Protein 5HWO (pdb70)

Foldseek 3Di:
DDWFWAFAFKFWFFAQEKAFLLLLCVVLVHDSCCLCVVQVAGIAGFHFLQPAQLQQQLLGVLLLCVLVVDDLQQAAEEEEEEPRADDPPDGSQVSSCVVNVGDDNHHYYYADFWLCRQVVVRLVQRVCVVVVVSPRGKHKGKYWYWAAADPNDPLHSQTFTHMMITIIHRNNQFWRWDPPLKFKADDQDPQKDADPPRPHIDHPDVVVLVVLLVGLLRGLVSSLVSCVVVVNADPDPDFRQLQAQAEFEQPSTPVSQLVNQLSSQLSRLCPPPPNVPDDPVRSSVVSSDPVSCVRHPDQLCPQCSRGGRNTNCRRVSSSLRCLLPCLQVQAQGKHKYWTWGPSTMIMITMGGNHNCSNVSSVSNVVVVSSVSHYYDHPVVSVVSVPDDSFDGDPDADAAQGKTFDGQDPNRTDMDHHD

CATH classification: 3.40.47.10

Secondary structure (DSSP, 8-state):
-----EEEEEEEE--SEEEEHHHHHHHTT--HHIIIIII---EEEE--TTS-HHHHHHHHHHHHHHHHT--GGGEEEEEEE-S--S-SSS-HHHHHHHHTT--SSSEEEEE-BTBTHHHHHHHHHHHHHHTTTTTT-EEEEEEEEEE---TT-TTGGG-EEEEEEEEEESS-SSEEE-TT--EEEE----SEE--TT-SS-EE-HHHHHHHHHHHHHHHHHHHHHHHHHTTSS-SSSS-GGGGSS-EEE--SSTHHHHHHHHHHHHHHHHHSTTGGG--HHHHHHHHT-HHHHHHHTGGG-TTGGGT---GGGHHHHHHHHHHHHHHHHHTT-EEEEEEEETTTEEEEEEEE--TTHHHHHHHH-HHHHHHT-EE--HHHHHHHHHS-TT---S-PPPBT-EEEEEEETTEEEEEEB-

Organism: Myxococcus xanthus (strain DK1622) (NCBI:txid246197)

Nearest PDB structures (foldseek):
  5hwo-assembly1_A  TM=1.002E+00  e=6.890E-94  Myxococcus xanthus DK 1622
  5kp8-assembly1_A  TM=8.796E-01  e=5.311E-39  Moorena producens 3L
  7cqt-assembly2_C  TM=9.045E-01  e=5.990E-35  Brassica juncea
  8s81-assembly1_B  TM=8.517E-01  e=3.010E-36  Streptomyces virginiae
  8s81-assembly1_A  TM=8.641E-01  e=3.941E-35  Streptomyces virginiae

InterPro domains:
  IPR013528 Hydroxymethylglutaryl-coenzyme A synthase, N-terminal [PF01154] (3-169)
  IPR013746 Hydroxymethylglutaryl-coenzyme A synthase, C-terminal domain [PF08540] (176-274)
  IPR013746 Hydroxymethylglutaryl-coenzyme A synthase, C-terminal domain [PF08540] (286-390)
  IPR016039 Thiolase-like [G3DSA:3.40.47.10] (5-388)
  IPR016039 Thiolase-like [G3DSA:3.40.47.10] (180-354)
  IPR016039 Thiolase-like [SSF53901] (5-172)
  IPR016039 Thiolase-like [SSF53901] (176-415)

Solvent-accessible surface area: 16719 Å² total; per-residue (Å²): 238,83,102,144,10,0,0,23,0,0,0,1,1,23,1,53,30,37,0,32,1,69,36,0,0,141,55,45,76,41,98,34,51,129,11,29,67,30,31,18,15,122,44,2,3,6,29,2,13,0,14,13,1,0,1,8,0,0,12,0,0,22,22,0,26,165,25,13,131,16,76,51,62,103,1,5,0,1,0,0,0,6,26,21,50,44,80,166,101,96,34,1,0,24,25,0,37,50,37,27,174,19,53,224,99,24,128,42,72,46,23,156,55,13,13,32,0,0,1,30,0,0,15,36,0,2,83,27,8,53,86,43,72,0,62,46,45,23,0,1,0,0,0,0,0,31,3,42,22,2,52,116,57,104,11,2,10,19,6,3,0,1,2,0,0,0,5,0,4,82,104,7,10,0,0,15,16,24,73,49,31,23,2,91,33,76,59,139,27,149,0,16,90,83,51,125,84,130,89,64,10,58,58,75,36,156,90,21,40,83,3,6,32,103,0,0,14,26,0,0,77,26,0,21,83,85,0,53,95,54,64,58,8,51,105,74,162,34,20,0,2,67,67,3,18,46,1,0,1,7,3,23,34,11,76,1,1,96,83,0,2,18,37,0,8,17,0,1,18,77,51,26,120,77,18,108,99,37,72,93,78,57,46,68,73,86,1,128,30,63,77,14,19,86,60,10,2,36,70,2,18,38,0,5,19,64,0,17,5,0,7,1,0,0,3,1,2,0,0,0,3,3,1,42,137,31,4,49,72,0,25,52,75,60,0,0,0,0,2,7,0,16,26,3,5,0,17,0,1,1,0,36,2,16,138,112,0,46,77,24,8,77,94,1,79,5,83,40,4,11,82,123,25,56,138,29,55,17,142,51,2,37,107,2,19,144,33,76,56,85,35,25,49,116,82,81,19,39,98,34,11,11,12,1,64,74,59,139,99,181,161,49,64,38,33,90,8,181

B-factor: mean 13.22, std 7.51, range [4.01, 53.43]

Structure (mmCIF, N/CA/C/O backbone):
data_5HWO
#
_entry.id   5HWO
#
_cell.length_a   73.349
_cell.length_b   73.349
_cell.length_c   277.276
_cell.angle_alpha   90.000
_cell.angle_beta   90.000
_cell.angle_gamma   120.000
#
_symmetry.space_group_name_H-M   'P 61 2 2'
#
loop_
_entity.id
_entity.type
_entity.pdbx_description
1 polymer 'Hydroxymethylglutaryl-CoA synthase'
2 non-polymer '3-HYDROXY-3-METHYLGLUTARYL-COENZYME A'
3 non-polymer GLYCEROL
4 non-polymer 'SULFATE ION'
5 water water
#
loop_
_atom_site.group_PDB
_atom_site.id
_atom_site.type_symbol
_atom_site.label_atom_id
_atom_site.label_alt_id
_atom_site.label_comp_id
_atom_site.label_asym_id
_atom_site.label_entity_id
_atom_site.label_seq_id
_atom_site.pdbx_PDB_ins_code
_atom_site.Cartn_x
_atom_site.Cartn_y
_atom_site.Cartn_z
_atom_site.occupancy
_atom_site.B_iso_or_equiv
_atom_site.auth_seq_id
_atom_site.auth_comp_id
_atom_site.auth_asym_id
_atom_site.auth_atom_id
_atom_site.pdbx_PDB_model_num
ATOM 1 N N . MET A 1 3 ? 60.377 53.684 141.283 0.74 38.49 1 MET A N 1
ATOM 2 C CA . MET A 1 3 ? 59.129 53.370 141.972 0.74 37.77 1 MET A CA 1
ATOM 3 C C . MET A 1 3 ? 57.932 53.499 141.027 0.74 36.15 1 MET A C 1
ATOM 4 O O . MET A 1 3 ? 57.453 54.611 140.784 0.74 35.20 1 MET A O 1
ATOM 9 N N . LYS A 1 4 ? 57.450 52.365 140.507 1.00 34.14 2 LYS A N 1
ATOM 10 C CA . LYS A 1 4 ? 56.330 52.355 139.563 1.00 30.72 2 LYS A CA 1
ATOM 11 C C . LYS A 1 4 ? 55.016 52.531 140.322 1.00 27.31 2 LYS A C 1
ATOM 12 O O . LYS A 1 4 ? 54.587 51.643 141.063 1.00 28.49 2 LYS A O 1
ATOM 15 N N . LYS A 1 5 ? 54.363 53.663 140.108 1.00 24.31 3 LYS A N 1
ATOM 16 C CA . LYS A 1 5 ? 53.065 53.926 140.698 1.00 22.26 3 LYS A CA 1
ATOM 17 C C . LYS A 1 5 ? 51.962 53.323 139.836 1.00 18.54 3 LYS A C 1
ATOM 18 O O . LYS A 1 5 ? 52.042 53.282 138.601 1.00 20.87 3 LYS A O 1
ATOM 22 N N . ARG A 1 6 ? 50.930 52.853 140.505 1.00 14.08 4 ARG A N 1
ATOM 23 C CA . ARG A 1 6 ? 49.793 52.207 139.878 1.00 12.39 4 ARG A CA 1
ATOM 24 C C . ARG A 1 6 ? 48.532 52.788 140.489 1.00 9.32 4 ARG A C 1
ATOM 25 O O . ARG A 1 6 ? 48.524 53.205 141.652 1.00 10.78 4 ARG A O 1
ATOM 46 N N . VAL A 1 7 ? 47.468 52.833 139.697 1.00 7.38 5 VAL A N 1
ATOM 47 C CA . VAL A 1 7 ? 46.165 53.294 140.158 1.00 6.65 5 VAL A CA 1
ATOM 48 C C . VAL A 1 7 ? 45.089 52.539 139.389 1.00 6.88 5 VAL A C 1
ATOM 49 O O . VAL A 1 7 ? 45.268 52.197 138.224 1.00 8.64 5 VAL A O 1
ATOM 62 N N . GLY A 1 8 ? 43.962 52.285 140.042 1.00 6.48 6 GLY A N 1
ATOM 63 C CA . GLY A 1 8 ? 42.894 51.559 139.383 1.00 7.17 6 GLY A CA 1
ATOM 64 C C . GLY A 1 8 ? 41.959 50.871 140.377 1.00 6.66 6 GLY A C 1
ATOM 65 O O . GLY A 1 8 ? 41.751 51.345 141.506 1.00 6.79 6 GLY A O 1
ATOM 69 N N . ILE A 1 9 ? 41.375 49.776 139.919 1.00 7.20 7 ILE A N 1
ATOM 70 C CA . ILE A 1 9 ? 40.377 49.059 140.692 1.00 6.13 7 ILE A CA 1
ATOM 71 C C . ILE A 1 9 ? 41.087 47.996 141.525 1.00 6.83 7 ILE A C 1
ATOM 72 O O . ILE A 1 9 ? 41.776 47.126 140.983 1.00 6.51 7 ILE A O 1
ATOM 88 N N . GLU A 1 10 ? 40.917 48.074 142.849 1.00 6.90 8 GLU A N 1
ATOM 89 C CA . GLU A 1 10 ? 41.504 47.119 143.779 1.00 6.83 8 GLU A CA 1
ATOM 90 C C . GLU A 1 10 ? 40.612 45.903 144.007 1.00 8.23 8 GLU A C 1
ATOM 91 O O . GLU A 1 10 ? 41.125 44.789 144.175 1.00 7.59 8 GLU A O 1
ATOM 103 N N . ALA A 1 11 ? 39.291 46.091 144.029 1.00 7.57 9 ALA A N 1
ATOM 104 C CA . ALA A 1 11 ? 38.345 45.021 144.302 1.00 7.93 9 ALA A CA 1
ATOM 105 C C . ALA A 1 11 ? 36.951 45.501 143.925 1.00 6.54 9 ALA A C 1
ATOM 106 O O . ALA A 1 11 ? 36.726 46.692 143.698 1.00 6.66 9 ALA A O 1
ATOM 113 N N . LEU A 1 12 ? 36.001 44.568 143.935 1.00 6.20 10 LEU A N 1
ATOM 114 C CA . LEU A 1 12 ? 34.609 44.920 143.673 1.00 7.47 10 LEU A CA 1
ATOM 115 C C . LEU A 1 12 ? 33.702 44.021 144.490 1.00 7.93 10 LEU A C 1
ATOM 116 O O . LEU A 1 12 ? 34.110 42.946 144.948 1.00 7.05 10 LEU A O 1
ATOM 132 N N . ALA A 1 13 ? 32.448 44.461 144.630 1.00 6.51 11 ALA A N 1
ATOM 133 C CA . ALA A 1 13 ? 31.388 43.673 145.237 1.00 7.10 11 ALA A CA 1
ATOM 134 C C . 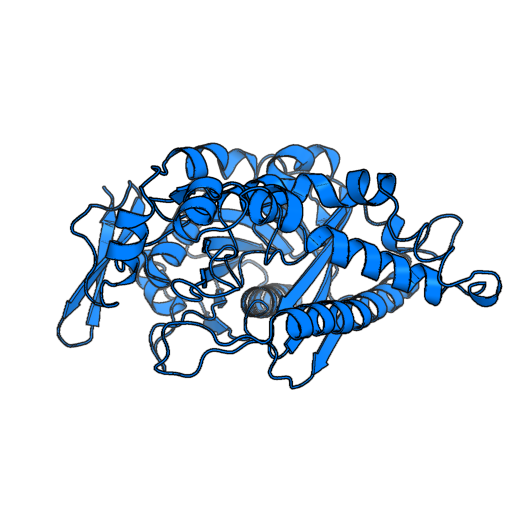ALA A 1 13 ? 30.108 43.900 144.450 1.00 6.50 11 ALA A C 1
ATOM 135 O O . ALA A 1 13 ? 29.931 44.944 143.820 1.00 6.81 11 ALA A O 1
ATOM 142 N N . VAL A 1 14 ? 29.208 42.915 144.502 1.00 6.47 12 VAL A N 1
ATOM 143 C CA . VAL A 1 14 ? 27.965 42.947 143.747 1.00 6.16 12 VAL A CA 1
ATOM 144 C C . VAL A 1 14 ? 26.797 42.767 144.698 1.00 6.88 12 VAL A C 1
ATOM 145 O O . VAL A 1 14 ? 26.861 41.954 145.634 1.00 8.49 12 VAL A O 1
ATOM 158 N N . ALA A 1 15 ? 25.727 43.532 144.454 1.00 7.01 13 ALA A N 1
ATOM 159 C CA . ALA A 1 15 ? 24.423 43.288 145.051 1.00 6.54 13 ALA A CA 1
ATOM 160 C C . ALA A 1 15 ? 23.376 43.109 143.954 1.00 7.86 13 ALA A C 1
ATOM 161 O O . ALA A 1 15 ? 23.392 43.829 142.958 1.00 8.09 13 ALA A O 1
ATOM 168 N N . VAL A 1 16 ? 22.460 42.164 144.153 1.00 8.31 14 VAL A N 1
ATOM 169 C CA . VAL A 1 16 ? 21.365 41.928 143.212 1.00 8.10 14 VAL A CA 1
ATOM 170 C C . VAL A 1 16 ? 20.036 41.954 143.969 1.00 8.48 14 VAL A C 1
ATOM 171 O O . VAL A 1 16 ? 19.987 41.699 145.183 1.00 9.36 14 VAL A O 1
ATOM 184 N N . PRO A 1 17 ? 18.925 42.230 143.266 1.00 7.79 15 PRO A N 1
ATOM 185 C CA . PRO A 1 17 ? 17.608 42.118 143.911 1.00 7.76 15 PRO A CA 1
ATOM 186 C C . PRO A 1 17 ? 17.329 40.702 144.383 1.00 8.78 15 PRO A C 1
ATOM 187 O O . PRO A 1 17 ? 17.910 39.737 143.892 1.00 8.75 15 PRO A O 1
ATOM 198 N N . SER A 1 18 ? 16.396 40.586 145.328 1.00 8.53 16 SER A N 1
ATOM 199 C CA . SER A 1 18 ? 16.099 39.302 145.949 1.00 7.87 16 SER A CA 1
ATOM 200 C C . SER A 1 18 ? 15.359 38.349 145.029 1.00 9.27 16 SER A C 1
ATOM 201 O O . SER A 1 18 ? 15.375 37.150 145.293 1.00 12.22 16 SER A O 1
ATOM 209 N N . ARG A 1 19 ? 14.759 38.840 143.939 1.00 8.43 17 ARG A N 1
ATOM 210 C CA . ARG A 1 19 ? 13.908 38.036 143.072 1.00 8.36 17 ARG A CA 1
ATOM 211 C C . ARG A 1 19 ? 14.380 38.119 141.627 1.00 8.19 17 ARG A C 1
ATOM 212 O O . ARG A 1 19 ? 14.962 39.120 141.199 1.00 8.33 17 ARG A O 1
ATOM 233 N N . TYR A 1 20 ? 14.042 37.093 140.849 1.00 8.39 18 TYR A N 1
ATOM 234 C CA . TYR A 1 20 ? 14.237 37.138 139.401 1.00 8.63 18 TYR A CA 1
ATOM 235 C C . TYR A 1 20 ? 13.140 36.325 138.721 1.00 8.71 18 TYR A C 1
ATOM 236 O O . TYR A 1 20 ? 12.445 35.528 139.354 1.00 9.05 18 TYR A O 1
ATOM 254 N N . VAL A 1 21 ? 13.016 36.504 137.400 1.00 8.56 19 VAL A N 1
ATOM 255 C CA . VAL A 1 21 ? 12.153 35.645 136.599 1.00 8.45 19 VAL A CA 1
ATOM 256 C C . VAL A 1 21 ? 12.968 34.918 135.540 1.00 8.57 19 VAL A C 1
ATOM 257 O O . VAL A 1 21 ? 14.005 35.394 135.081 1.00 9.14 19 VAL A O 1
ATOM 270 N N . ASP A 1 22 ? 12.467 33.757 135.151 1.00 9.42 20 ASP A N 1
ATOM 271 C CA . ASP A 1 22 ? 13.015 33.012 134.027 1.00 10.59 20 ASP A CA 1
ATOM 272 C C . ASP A 1 22 ? 12.609 33.718 132.740 1.00 10.10 20 ASP A C 1
ATOM 273 O O . ASP A 1 22 ? 11.443 34.078 132.572 1.00 9.65 20 ASP A O 1
ATOM 282 N N . ILE A 1 23 ? 13.574 33.956 131.837 1.00 9.37 21 ILE A N 1
ATOM 283 C CA . ILE A 1 23 ? 13.284 34.790 130.665 1.00 8.91 21 ILE A CA 1
ATOM 284 C C . ILE A 1 23 ? 12.334 34.093 129.704 1.00 8.92 21 ILE A C 1
ATOM 285 O O . ILE A 1 23 ? 11.567 34.759 128.996 1.00 9.37 21 ILE A O 1
ATOM 301 N N . GLU A 1 24 ? 12.363 32.763 129.648 1.00 9.00 22 GLU A N 1
ATOM 302 C CA . GLU A 1 24 ? 11.406 32.054 128.809 1.00 10.16 22 GLU A CA 1
ATOM 303 C C . GLU A 1 24 ? 9.980 32.201 129.336 1.00 10.77 22 GLU A C 1
ATOM 304 O O . GLU A 1 24 ? 9.032 32.232 128.545 1.00 10.80 22 GLU A O 1
ATOM 316 N N . ASP A 1 25 ? 9.798 32.285 130.663 1.00 9.99 23 ASP A N 1
ATOM 317 C CA . ASP A 1 25 ? 8.463 32.567 131.190 1.00 9.65 23 ASP A CA 1
ATOM 318 C C . ASP A 1 25 ? 7.963 33.917 130.699 1.00 9.45 23 ASP A C 1
ATOM 319 O O . ASP A 1 25 ? 6.774 34.075 130.398 1.00 11.20 23 ASP A O 1
ATOM 328 N N . LEU A 1 26 ? 8.845 34.924 130.667 1.00 8.22 24 LEU A N 1
ATOM 329 C CA . LEU A 1 26 ? 8.446 36.239 130.163 1.00 8.74 24 LEU A CA 1
ATOM 330 C C . LEU A 1 26 ? 8.019 36.149 128.704 1.00 8.24 24 LEU A C 1
ATOM 331 O O . LEU A 1 26 ? 7.012 36.729 128.313 1.00 9.73 24 LEU A O 1
ATOM 347 N N . ALA A 1 27 ? 8.787 35.440 127.878 1.00 8.87 25 ALA A N 1
ATOM 348 C CA . ALA A 1 27 ? 8.425 35.313 126.466 1.00 10.58 25 ALA A CA 1
ATOM 349 C C . ALA A 1 27 ? 7.027 34.717 126.322 1.00 11.43 25 ALA A C 1
ATOM 350 O O . ALA A 1 27 ? 6.187 35.216 125.571 1.00 11.40 25 ALA A O 1
ATOM 357 N N . ARG A 1 28 ? 6.757 33.648 127.052 1.00 10.93 26 ARG A N 1
ATOM 358 C CA . ARG A 1 28 ? 5.448 33.012 126.945 1.00 11.40 26 ARG A CA 1
ATOM 359 C C . ARG A 1 28 ? 4.329 33.955 127.368 1.00 12.10 26 ARG A C 1
ATOM 360 O O . ARG A 1 28 ? 3.272 34.009 126.721 1.00 11.41 26 ARG A O 1
ATOM 381 N N . ALA A 1 29 ? 4.538 34.709 128.449 1.00 11.31 27 ALA A N 1
ATOM 382 C CA . ALA A 1 29 ? 3.546 35.671 128.900 1.00 11.61 27 ALA A CA 1
ATOM 383 C C . ALA A 1 29 ? 3.282 36.755 127.878 1.00 12.45 27 ALA A C 1
ATOM 384 O O . ALA A 1 29 ? 2.200 37.357 127.898 1.00 14.69 27 ALA A O 1
ATOM 391 N N . ARG A 1 30 ? 4.243 37.027 127.005 1.00 11.41 28 ARG A N 1
ATOM 392 C CA . ARG A 1 30 ? 4.124 38.080 126.007 1.00 10.88 28 ARG A CA 1
ATOM 393 C C . ARG A 1 30 ? 3.779 37.566 124.620 1.00 11.37 28 ARG A C 1
ATOM 394 O O . ARG A 1 30 ? 3.756 38.360 123.671 1.00 13.33 28 ARG A O 1
ATOM 415 N N . GLY A 1 31 ? 3.573 36.260 124.460 1.00 11.31 29 GLY A N 1
ATOM 416 C CA . GLY A 1 31 ? 3.292 35.707 123.149 1.00 11.28 29 GLY A CA 1
ATOM 417 C C . GLY A 1 31 ? 4.482 35.742 122.215 1.00 11.80 29 GLY A C 1
ATOM 418 O O . GLY A 1 31 ? 4.305 35.825 120.990 1.00 14.34 29 GLY A O 1
ATOM 422 N N . VAL A 1 32 ? 5.692 35.665 122.773 1.00 11.55 30 VAL A N 1
ATOM 423 C CA . VAL A 1 32 ? 6.947 35.760 122.038 1.00 11.57 30 VAL A CA 1
ATOM 424 C C . VAL A 1 32 ? 7.611 34.387 122.038 1.00 11.41 30 VAL A C 1
ATOM 425 O O . VAL A 1 32 ? 7.533 33.649 123.023 1.00 11.99 30 VAL A O 1
ATOM 438 N N . ASP A 1 33 ? 8.280 34.052 120.934 1.00 11.82 31 ASP A N 1
ATOM 439 C CA . ASP A 1 33 ? 9.068 32.834 120.884 1.00 11.36 31 ASP A CA 1
ATOM 440 C C . ASP A 1 33 ? 10.197 32.927 121.916 1.00 10.68 31 ASP A C 1
ATOM 441 O O . ASP A 1 33 ? 11.012 33.843 121.840 1.00 10.62 31 ASP A O 1
ATOM 450 N N . PRO A 1 34 ? 10.301 31.999 122.865 1.00 11.57 32 PRO A N 1
ATOM 451 C CA A PRO A 1 34 ? 11.366 32.122 123.873 0.66 11.08 32 PRO A CA 1
ATOM 452 C CA B PRO A 1 34 ? 11.365 32.123 123.874 0.34 11.08 32 PRO A CA 1
ATOM 453 C C . PRO A 1 34 ? 12.755 32.180 123.280 1.00 11.16 32 PRO A C 1
ATOM 454 O O . PRO A 1 34 ? 13.655 32.760 123.893 1.00 10.44 32 PRO A O 1
ATOM 474 N N . ALA A 1 35 ? 12.960 31.612 122.093 1.00 10.06 33 ALA A N 1
ATOM 475 C CA . ALA A 1 35 ? 14.289 31.672 121.504 1.00 9.98 33 ALA A CA 1
ATOM 476 C C . ALA A 1 35 ? 14.685 33.083 121.100 1.00 10.41 33 ALA A C 1
ATOM 477 O O . ALA A 1 35 ? 15.882 33.365 121.000 1.00 10.92 33 ALA A O 1
ATOM 484 N N . LYS A 1 36 ? 13.722 33.987 120.893 1.00 10.14 34 LYS A N 1
ATOM 485 C CA . LYS A 1 36 ? 14.089 35.376 120.662 1.00 9.39 34 LYS A CA 1
ATOM 486 C C . LYS A 1 36 ? 14.874 35.919 121.839 1.00 9.27 34 LYS A C 1
ATOM 487 O O . LYS A 1 36 ? 15.835 36.669 121.655 1.00 10.04 34 LYS A O 1
ATOM 506 N N . TYR A 1 37 ? 14.480 35.538 123.060 1.00 9.20 35 TYR A N 1
ATOM 507 C CA . TYR A 1 37 ? 15.173 36.026 124.245 1.00 8.34 35 TYR A CA 1
ATOM 508 C C . TYR A 1 37 ? 16.436 35.229 124.545 1.00 9.17 35 TYR A C 1
ATOM 509 O O . TYR A 1 37 ? 17.473 35.820 124.849 1.00 9.63 35 TYR A O 1
ATOM 527 N N . THR A 1 38 ? 16.390 33.902 124.449 1.00 8.84 36 THR A N 1
ATOM 528 C CA . THR A 1 38 ? 17.548 33.108 124.859 1.00 9.46 36 THR A CA 1
ATOM 529 C C . THR A 1 38 ? 18.645 33.113 123.809 1.00 10.83 36 THR A C 1
ATOM 530 O O . THR A 1 38 ? 19.826 33.221 124.145 1.00 13.16 36 THR A O 1
ATOM 541 N N . ALA A 1 39 ? 18.276 32.984 122.539 1.00 11.19 37 ALA A N 1
ATOM 542 C CA . ALA A 1 39 ? 19.245 33.043 121.454 1.00 11.34 37 ALA A CA 1
ATOM 543 C C . ALA A 1 39 ? 19.379 34.448 120.880 1.00 11.09 37 ALA A C 1
ATOM 544 O O . ALA A 1 39 ? 20.493 34.948 120.715 1.00 12.81 37 ALA A O 1
ATOM 551 N N . GLY A 1 40 ? 18.263 35.102 120.585 1.00 11.64 38 GLY A N 1
ATOM 552 C CA . GLY A 1 40 ? 18.334 36.419 119.977 1.00 11.61 38 GLY A CA 1
ATOM 553 C C . GLY A 1 40 ? 19.034 37.443 120.842 1.00 11.53 38 GLY A C 1
ATOM 554 O O . GLY A 1 40 ? 19.882 38.201 120.364 1.00 12.35 38 GLY A O 1
ATOM 558 N N . LEU A 1 41 ? 18.669 37.500 122.122 1.00 8.79 39 LEU A N 1
ATOM 559 C CA . LEU A 1 41 ? 19.255 38.462 123.045 1.00 9.47 39 LEU A CA 1
ATOM 560 C C . LEU A 1 41 ? 20.327 37.867 123.953 1.00 10.44 39 LEU A C 1
ATOM 561 O O . LEU A 1 41 ? 21.141 38.627 124.485 1.00 11.12 39 LEU A O 1
ATOM 577 N N . GLY A 1 42 ? 20.325 36.547 124.177 1.00 10.37 40 GLY A N 1
ATOM 578 C CA . GLY A 1 42 ? 21.295 35.915 125.052 1.00 10.26 40 GLY A CA 1
ATOM 579 C C . GLY A 1 42 ? 20.937 35.912 126.524 1.00 9.84 40 GLY A C 1
ATOM 580 O O . GLY A 1 42 ? 21.815 35.643 127.357 1.00 10.30 40 GLY A O 1
ATOM 584 N N . ALA A 1 43 ? 19.684 36.186 126.860 1.00 8.58 41 ALA A N 1
ATOM 585 C CA . ALA A 1 43 ? 19.224 36.271 128.241 1.00 8.67 41 ALA A CA 1
ATOM 586 C C . ALA A 1 43 ? 18.933 34.884 128.815 1.00 8.76 41 ALA A C 1
ATOM 587 O O . ALA A 1 43 ? 18.538 33.943 128.106 1.00 8.43 41 ALA A O 1
ATOM 594 N N . ARG A 1 44 ? 19.061 34.791 130.138 1.00 8.87 42 ARG A N 1
ATOM 595 C CA . ARG A 1 44 ? 18.637 33.603 130.872 1.00 7.91 42 ARG A CA 1
ATOM 596 C C . ARG A 1 44 ? 17.652 33.941 131.986 1.00 8.76 42 ARG A C 1
ATOM 597 O O . ARG A 1 44 ? 16.560 33.360 132.056 1.00 9.10 42 ARG A O 1
ATOM 618 N N . GLU A 1 45 ? 18.036 34.852 132.879 1.00 8.18 43 GLU A N 1
ATOM 619 C CA . GLU A 1 45 ? 17.193 35.240 133.999 1.00 7.42 43 GLU A CA 1
ATOM 620 C C . GLU A 1 45 ? 17.249 36.756 134.113 1.00 8.27 43 GLU A C 1
ATOM 621 O O . GLU A 1 45 ? 18.272 37.377 133.814 1.00 9.30 43 GLU A O 1
ATOM 633 N N . MET A 1 46 ? 16.128 37.350 134.517 1.00 8.41 44 MET A N 1
ATOM 634 C CA . MET A 1 46 ? 15.973 38.793 134.621 1.00 9.69 44 MET A CA 1
ATOM 635 C C . MET A 1 46 ? 15.677 39.155 136.074 1.00 8.57 44 MET A C 1
ATOM 636 O O . MET A 1 46 ? 14.682 38.692 136.650 1.00 9.27 44 MET A O 1
ATOM 650 N N . ALA A 1 47 ? 16.539 39.963 136.669 1.00 8.22 45 ALA A N 1
ATOM 651 C CA . ALA A 1 47 ? 16.234 40.488 137.992 1.00 7.78 45 ALA A CA 1
ATOM 652 C C . ALA A 1 47 ? 14.984 41.358 137.933 1.00 9.05 45 ALA A C 1
ATOM 653 O O . ALA A 1 47 ? 14.764 42.111 136.970 1.00 9.45 45 ALA A O 1
ATOM 660 N N . VAL A 1 48 ? 14.154 41.242 138.969 1.00 8.36 46 VAL A N 1
ATOM 661 C CA . VAL A 1 48 ? 12.975 42.086 139.131 1.00 8.17 46 VAL A CA 1
ATOM 662 C C . VAL A 1 48 ? 13.004 42.620 140.552 1.00 9.50 46 VAL A C 1
ATOM 663 O O . VAL A 1 48 ? 13.586 42.004 141.444 1.00 11.30 46 VAL A O 1
ATOM 676 N N . THR A 1 49 ? 12.423 43.792 140.754 1.00 9.59 47 THR A N 1
ATOM 677 C CA . THR A 1 49 ? 12.485 44.452 142.050 1.00 9.87 47 THR A CA 1
ATOM 678 C C . THR A 1 49 ? 11.104 44.707 142.634 1.00 10.48 47 THR A C 1
ATOM 679 O O . THR A 1 49 ? 10.080 44.662 141.946 1.00 11.29 47 THR A O 1
ATOM 690 N N . ASP A 1 50 ? 11.107 45.002 143.948 1.00 10.05 48 ASP A N 1
ATOM 691 C CA . ASP A 1 50 ? 9.998 45.704 144.569 1.00 10.20 48 ASP A CA 1
ATOM 692 C C . ASP A 1 50 ? 10.519 47.055 145.055 1.00 9.86 48 ASP A C 1
ATOM 693 O O . ASP A 1 50 ? 11.731 47.291 145.047 1.00 10.64 48 ASP A O 1
ATOM 702 N N . PRO A 1 51 ? 9.641 47.978 145.452 1.00 10.27 49 PRO A N 1
ATOM 703 C CA . PRO A 1 51 ? 10.102 49.335 145.763 1.00 10.07 49 PRO A CA 1
ATOM 704 C C . PRO A 1 51 ? 11.093 49.424 146.915 1.00 9.79 49 PRO A C 1
ATOM 705 O O . PRO A 1 51 ? 11.799 50.435 147.013 1.00 10.05 49 PRO A O 1
ATOM 716 N N . GLY A 1 52 ? 11.152 48.422 147.795 1.00 9.52 50 GLY A N 1
ATOM 717 C CA . GLY A 1 52 ? 12.154 48.397 148.837 1.00 8.29 50 GLY A CA 1
ATOM 718 C C . GLY A 1 52 ? 13.565 48.272 148.313 1.00 8.86 50 GLY A C 1
ATOM 719 O O . GLY A 1 52 ? 14.521 48.615 149.021 1.00 9.57 50 GLY A O 1
ATOM 723 N N . GLU A 1 53 ? 13.721 47.739 147.114 1.00 7.96 51 GLU A N 1
ATOM 724 C CA . GLU A 1 53 ? 15.029 47.616 146.494 1.00 9.55 51 GLU A CA 1
ATOM 725 C C . GLU A 1 53 ? 15.226 48.801 145.558 1.00 8.52 51 GLU A C 1
ATOM 726 O O . GLU A 1 53 ? 15.152 48.702 144.323 1.00 10.60 51 GLU A O 1
ATOM 738 N N . ASP A 1 54 ? 15.440 49.956 146.189 1.00 6.98 52 ASP A N 1
ATOM 739 C CA . ASP A 1 54 ? 15.648 51.192 145.464 1.00 7.04 52 ASP A CA 1
ATOM 740 C C . ASP A 1 54 ? 17.141 51.373 145.196 1.00 7.19 52 ASP A C 1
ATOM 741 O O . ASP A 1 54 ? 17.970 50.540 145.550 1.00 7.28 52 ASP A O 1
ATOM 750 N N . THR A 1 55 ? 17.477 52.464 144.517 1.00 6.46 53 THR A N 1
ATOM 751 C CA . THR A 1 55 ? 18.858 52.694 144.119 1.00 5.99 53 THR A CA 1
ATOM 752 C C . THR A 1 55 ? 19.766 52.767 145.336 1.00 6.03 53 THR A C 1
ATOM 753 O O . THR A 1 55 ? 20.898 52.270 145.308 1.00 7.20 53 THR A O 1
ATOM 764 N N . VAL A 1 56 ? 19.288 53.402 146.405 1.00 5.85 54 VAL A N 1
ATOM 765 C CA . VAL A 1 56 ? 20.073 53.542 147.631 1.00 5.38 54 VAL A CA 1
ATOM 766 C C . VAL A 1 56 ? 20.305 52.185 148.270 1.00 5.76 54 VAL A C 1
ATOM 767 O O . VAL A 1 56 ? 21.422 51.847 148.659 1.00 5.89 54 VAL A O 1
ATOM 780 N N . ALA A 1 57 ? 19.232 51.409 148.445 1.00 6.42 55 ALA A N 1
ATOM 781 C CA . ALA A 1 57 ? 19.367 50.125 149.123 1.00 6.88 55 ALA A CA 1
ATOM 782 C C . ALA A 1 57 ? 20.348 49.214 148.388 1.00 6.62 55 ALA A C 1
ATOM 783 O O . ALA A 1 57 ? 21.196 48.567 149.018 1.00 6.78 55 ALA A O 1
ATOM 790 N N . LEU A 1 58 ? 20.246 49.137 147.057 1.00 7.55 56 LEU A N 1
ATOM 791 C CA . LEU A 1 58 ? 21.172 48.304 146.298 1.00 5.74 56 LEU A CA 1
ATOM 792 C C . LEU A 1 58 ? 22.597 48.831 146.392 1.00 5.57 56 LEU A C 1
ATOM 793 O O . LEU A 1 58 ? 23.535 48.055 146.589 1.00 7.75 56 LEU A O 1
ATOM 809 N N . ALA A 1 59 ? 22.779 50.152 146.292 1.00 5.18 57 ALA A N 1
ATOM 810 C CA . ALA A 1 59 ? 24.121 50.730 146.371 1.00 5.22 57 ALA A CA 1
ATOM 811 C C . ALA A 1 59 ? 24.752 50.472 147.737 1.00 5.93 57 ALA A C 1
ATOM 812 O O . ALA A 1 59 ? 25.932 50.104 147.841 1.00 6.11 57 ALA A O 1
ATOM 819 N N . ALA A 1 60 ? 23.981 50.699 148.803 1.00 6.31 58 ALA A N 1
ATOM 820 C CA . ALA A 1 60 ? 24.481 50.510 150.156 1.00 5.05 58 ALA A CA 1
ATOM 821 C C . ALA A 1 60 ? 24.784 49.042 150.424 1.00 5.66 58 ALA A C 1
ATOM 822 O O . ALA A 1 60 ? 25.799 48.713 151.057 1.00 7.33 58 ALA A O 1
ATOM 829 N N . THR A 1 61 ? 23.948 48.137 149.910 1.00 6.56 59 THR A N 1
ATOM 830 C CA . THR A 1 61 ? 24.238 46.716 150.082 1.00 6.00 59 THR A CA 1
ATOM 831 C C . THR A 1 61 ? 25.575 46.364 149.441 1.00 7.02 59 THR A C 1
ATOM 832 O O . THR A 1 61 ? 26.424 45.705 150.059 1.00 7.82 59 THR A O 1
ATOM 843 N N . ALA A 1 62 ? 25.791 46.821 148.206 1.00 6.23 60 ALA A N 1
ATOM 844 C CA . ALA A 1 62 ? 27.039 46.528 147.515 1.00 7.10 60 ALA A CA 1
ATOM 845 C C . ALA A 1 62 ? 28.233 47.171 148.211 1.00 7.24 60 ALA A C 1
ATOM 846 O O . ALA A 1 62 ? 29.275 46.532 148.376 1.00 5.72 60 ALA A O 1
ATOM 853 N N . ALA A 1 63 ? 28.105 48.427 148.631 1.00 6.97 61 ALA A N 1
ATOM 854 C CA . ALA A 1 63 ? 29.242 49.115 149.233 1.00 5.72 61 ALA A CA 1
ATOM 855 C C . ALA A 1 63 ? 29.579 48.533 150.602 1.00 5.89 61 ALA A C 1
ATOM 856 O O . ALA A 1 63 ? 30.757 48.380 150.955 1.00 6.41 61 ALA A O 1
ATOM 863 N N . ALA A 1 64 ? 28.561 48.195 151.388 1.00 5.94 62 ALA A N 1
ATOM 864 C CA . ALA A 1 64 ? 28.835 47.558 152.678 1.00 7.15 62 ALA A CA 1
ATOM 865 C C . ALA A 1 64 ? 29.489 46.196 152.493 1.00 7.25 62 ALA A C 1
ATOM 866 O O . ALA A 1 64 ? 30.401 45.816 153.253 1.00 7.87 62 ALA A O 1
ATOM 873 N N . ARG A 1 65 ? 29.034 45.447 151.488 1.00 6.19 63 ARG A N 1
ATOM 874 C CA . ARG A 1 65 ? 29.615 44.143 151.206 1.00 6.88 63 ARG A CA 1
ATOM 875 C C . ARG A 1 65 ? 31.079 44.274 150.804 1.00 7.92 63 ARG A C 1
ATOM 876 O O . ARG A 1 65 ? 31.924 43.489 151.247 1.00 7.26 63 ARG A O 1
ATOM 897 N N . LEU A 1 66 ? 31.395 45.251 149.956 1.00 6.56 64 LEU A N 1
ATOM 898 C CA . LEU A 1 66 ? 32.784 45.529 149.593 1.00 6.36 64 LEU A CA 1
ATOM 899 C C . LEU A 1 66 ? 33.645 45.782 150.832 1.00 7.09 64 LEU A C 1
ATOM 900 O O . LEU A 1 66 ? 34.743 45.229 150.980 1.00 7.07 64 LEU A O 1
ATOM 916 N N . ILE A 1 67 ? 33.170 46.642 151.728 1.00 7.30 65 ILE A N 1
ATOM 917 C CA . ILE A 1 67 ? 33.959 47.006 152.904 1.00 7.34 65 ILE A CA 1
ATOM 918 C C . ILE A 1 67 ? 34.189 45.793 153.784 1.00 8.34 65 ILE A C 1
ATOM 919 O O . ILE A 1 67 ? 35.303 45.571 154.268 1.00 8.90 65 ILE A O 1
ATOM 935 N N . ARG A 1 68 ? 33.153 44.976 153.982 1.00 7.49 66 ARG A N 1
ATOM 936 C CA . ARG A 1 68 ? 33.291 43.790 154.828 1.00 9.26 66 ARG A CA 1
ATOM 937 C C . ARG A 1 68 ? 34.162 42.718 154.171 1.00 9.23 66 ARG A C 1
ATOM 938 O O . ARG A 1 68 ? 35.060 42.152 154.810 1.00 10.24 66 ARG A O 1
ATOM 959 N N . GLN A 1 69 ? 33.884 42.394 152.899 1.00 8.07 67 GLN A N 1
ATOM 960 C CA . GLN A 1 69 ? 34.605 41.324 152.230 1.00 9.08 67 GLN A CA 1
ATOM 961 C C . GLN A 1 69 ? 36.078 41.654 152.067 1.00 8.98 67 GLN A C 1
ATOM 962 O O . GLN A 1 69 ? 36.924 40.759 152.134 1.00 11.08 67 GLN A O 1
ATOM 976 N N . GLN A 1 70 ? 36.405 42.925 151.816 1.00 8.24 68 GLN A N 1
ATOM 977 C CA . GLN A 1 70 ? 37.781 43.326 151.551 1.00 9.15 68 GLN A CA 1
ATOM 978 C C . GLN A 1 70 ? 38.471 43.951 152.758 1.00 10.20 68 GLN A C 1
ATOM 979 O O . GLN A 1 70 ? 39.641 44.350 152.665 1.00 11.18 68 GLN A O 1
ATOM 993 N N . ASP A 1 71 ? 37.794 44.024 153.890 1.00 10.49 69 ASP A N 1
ATOM 994 C CA . ASP A 1 71 ? 38.369 44.608 155.108 1.00 11.25 69 ASP A CA 1
ATOM 995 C C . ASP A 1 71 ? 38.927 46.009 154.844 1.00 12.79 69 ASP A C 1
ATOM 996 O O . ASP A 1 71 ? 40.061 46.346 155.195 1.00 13.95 69 ASP A O 1
ATOM 1005 N N . VAL A 1 72 ? 38.086 46.851 154.264 1.00 10.63 70 VAL A N 1
ATOM 1006 C CA . VAL A 1 72 ? 38.448 48.238 154.021 1.00 9.63 70 VAL A CA 1
ATOM 1007 C C . VAL A 1 72 ? 38.335 49.014 155.323 1.00 10.59 70 VAL A C 1
ATOM 1008 O O . VAL A 1 72 ? 37.367 48.855 156.079 1.00 10.50 70 VAL A O 1
ATOM 1021 N N . ASP A 1 73 ? 39.338 49.859 155.591 1.00 10.08 71 ASP A N 1
ATOM 1022 C CA . ASP A 1 73 ? 39.262 50.810 156.691 1.00 9.56 71 ASP A CA 1
ATOM 1023 C C . ASP A 1 73 ? 38.384 51.966 156.223 1.00 9.77 71 ASP A C 1
ATOM 1024 O O . ASP A 1 73 ? 38.797 52.732 155.349 1.00 9.81 71 ASP A O 1
ATOM 1033 N N . PRO A 1 74 ? 37.181 52.136 156.775 1.00 7.94 72 PRO A N 1
ATOM 1034 C CA . PRO A 1 74 ? 36.276 53.172 156.239 1.00 8.55 72 PRO A CA 1
ATOM 1035 C C . PRO A 1 74 ? 36.854 54.573 156.307 1.00 7.56 72 PRO A C 1
ATOM 1036 O O . PRO A 1 74 ? 36.477 55.445 155.509 1.00 8.72 72 PRO A O 1
ATOM 1047 N N . SER A 1 75 ? 37.757 54.830 157.254 1.00 7.09 73 SER A N 1
ATOM 1048 C CA . SER A 1 75 ? 38.332 56.159 157.396 1.00 7.82 73 SER A CA 1
ATOM 1049 C C . SER A 1 75 ? 39.390 56.472 156.350 1.00 6.92 73 SER A C 1
ATOM 1050 O O . SER A 1 75 ? 39.861 57.618 156.287 1.00 8.44 73 SER A O 1
ATOM 1058 N N . ARG A 1 76 ? 39.741 55.502 155.512 1.00 6.74 74 ARG A N 1
ATOM 1059 C CA A ARG A 1 76 ? 40.641 55.740 154.392 0.54 8.06 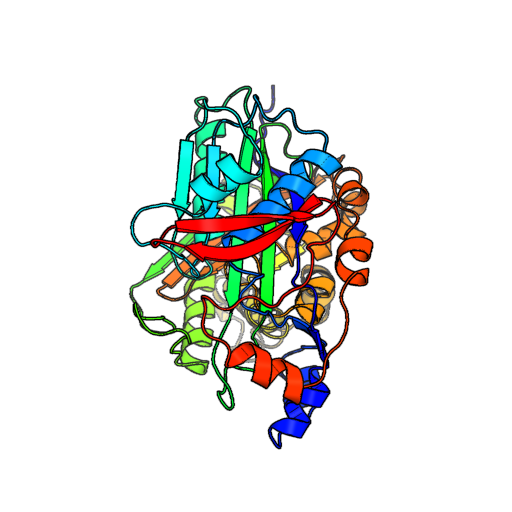74 ARG A CA 1
ATOM 1060 C CA B ARG A 1 76 ? 40.641 55.740 154.394 0.46 8.06 74 ARG A CA 1
ATOM 1061 C C . ARG A 1 76 ? 39.910 56.162 153.122 1.00 5.35 74 ARG A C 1
ATOM 1062 O O . ARG A 1 76 ? 40.567 56.523 152.144 1.00 6.05 74 ARG A O 1
ATOM 1101 N N . ILE A 1 77 ? 38.582 56.114 153.114 1.00 6.51 75 ILE A N 1
ATOM 1102 C CA . ILE A 1 77 ? 37.789 56.496 151.952 1.00 7.18 75 ILE A CA 1
ATOM 1103 C C . ILE A 1 77 ? 37.747 58.021 151.887 1.00 7.20 75 ILE A C 1
ATOM 1104 O O . ILE A 1 77 ? 37.233 58.676 152.803 1.00 7.29 75 ILE A O 1
ATOM 1120 N N . GLY A 1 78 ? 38.278 58.585 150.796 1.00 5.44 76 GLY A N 1
ATOM 1121 C CA . GLY A 1 78 ? 38.218 60.022 150.581 1.00 5.32 76 GLY A CA 1
ATOM 1122 C C . GLY A 1 78 ? 37.262 60.487 149.493 1.00 5.50 76 GLY A C 1
ATOM 1123 O O . GLY A 1 78 ? 37.077 61.693 149.316 1.00 6.78 76 GLY A O 1
ATOM 1127 N N . MET A 1 79 ? 36.664 59.546 148.770 1.00 5.97 77 MET A N 1
ATOM 1128 C CA . MET A 1 79 ? 35.632 59.843 147.771 1.00 5.41 77 MET A CA 1
ATOM 1129 C C . MET A 1 79 ? 34.640 58.695 147.762 1.00 4.46 77 MET A C 1
ATOM 1130 O O . MET A 1 79 ? 35.052 57.538 147.703 1.00 5.82 77 MET A O 1
ATOM 1144 N N . LEU A 1 80 ? 33.349 59.027 147.797 1.00 5.30 78 LEU A N 1
ATOM 1145 C CA . LEU A 1 80 ? 32.258 58.082 147.613 1.00 5.20 78 LEU A CA 1
ATOM 1146 C C . LEU A 1 80 ? 31.361 58.659 146.539 1.00 4.86 78 LEU A C 1
ATOM 1147 O O . LEU A 1 80 ? 30.725 59.706 146.749 1.00 5.63 78 LEU A O 1
ATOM 1163 N N . VAL A 1 81 ? 31.354 58.009 145.374 1.00 4.79 79 VAL A N 1
ATOM 1164 C CA . VAL A 1 81 ? 30.615 58.487 144.216 1.00 4.30 79 VAL A CA 1
ATOM 1165 C C . VAL A 1 81 ? 29.665 57.387 143.777 1.00 5.48 79 VAL A C 1
ATOM 1166 O O . VAL A 1 81 ? 30.053 56.219 143.720 1.00 6.39 79 VAL A O 1
ATOM 1179 N N . VAL A 1 82 ? 28.427 57.750 143.482 1.00 4.58 80 VAL A N 1
ATOM 1180 C CA . VAL A 1 82 ? 27.460 56.813 142.921 1.00 5.12 80 VAL A CA 1
ATOM 1181 C C . VAL A 1 82 ? 27.148 57.237 141.489 1.00 4.81 80 VAL A C 1
ATOM 1182 O O . VAL A 1 82 ? 26.678 58.358 141.250 1.00 4.98 80 VAL A O 1
ATOM 1195 N N . GLY A 1 83 ? 27.452 56.356 140.541 1.00 5.38 81 GLY A N 1
ATOM 1196 C CA . GLY A 1 83 ? 26.994 56.522 139.172 1.00 4.41 81 GLY A CA 1
ATOM 1197 C C . GLY A 1 83 ? 25.633 55.875 139.059 1.00 5.48 81 GLY A C 1
ATOM 1198 O O . GLY A 1 83 ? 25.457 54.715 139.437 1.00 5.61 81 GLY A O 1
ATOM 1202 N N . THR A 1 84 ? 24.661 56.637 138.579 1.00 6.65 82 THR A N 1
ATOM 1203 C CA . THR A 1 84 ? 23.301 56.139 138.463 1.00 5.96 82 THR A CA 1
ATOM 1204 C C . THR A 1 84 ? 22.549 56.958 137.437 1.00 5.04 82 THR A C 1
ATOM 1205 O O . THR A 1 84 ? 22.849 58.134 137.213 1.00 5.61 82 THR A O 1
ATOM 1216 N N . GLU A 1 85 ? 21.532 56.316 136.855 1.00 6.18 83 GLU A N 1
ATOM 1217 C CA . GLU A 1 85 ? 20.473 57.001 136.124 1.00 5.67 83 GLU A CA 1
ATOM 1218 C C . GLU A 1 85 ? 19.119 56.736 136.770 1.00 5.63 83 GLU A C 1
ATOM 1219 O O . GLU A 1 85 ? 18.066 56.950 136.148 1.00 7.29 83 GLU A O 1
ATOM 1231 N N . THR A 1 86 ? 19.140 56.263 138.022 1.00 6.45 84 THR A N 1
ATOM 1232 C CA . THR A 1 86 ? 17.931 55.952 138.764 1.00 5.85 84 THR A CA 1
ATOM 1233 C C . THR A 1 86 ? 17.945 56.801 140.045 1.00 6.55 84 THR A C 1
ATOM 1234 O O . THR A 1 86 ? 17.721 56.320 141.176 1.00 6.82 84 THR A O 1
ATOM 1245 N N . GLY A 1 87 ? 18.177 58.096 139.878 1.00 7.91 85 GLY A N 1
ATOM 1246 C CA . GLY A 1 87 ? 18.248 58.976 141.027 1.00 9.33 85 GLY A CA 1
ATOM 1247 C C . GLY A 1 87 ? 16.905 59.096 141.715 1.00 9.55 85 GLY A C 1
ATOM 1248 O O . GLY A 1 87 ? 15.849 58.927 141.105 1.00 10.01 85 GLY A O 1
ATOM 1252 N N . ILE A 1 88 ? 16.950 59.405 143.009 1.00 9.90 86 ILE A N 1
ATOM 1253 C CA . ILE A 1 88 ? 15.742 59.464 143.821 1.00 10.26 86 ILE A CA 1
ATOM 1254 C C . ILE A 1 88 ? 15.506 60.831 144.432 1.00 10.25 86 ILE A C 1
ATOM 1255 O O . ILE A 1 88 ? 14.525 61.010 145.169 1.00 13.79 86 ILE A O 1
ATOM 1271 N N . ASP A 1 89 ? 16.382 61.794 144.165 1.00 7.94 87 ASP A N 1
ATOM 1272 C CA . ASP A 1 89 ? 16.196 63.163 144.606 1.00 7.22 87 ASP A CA 1
ATOM 1273 C C . ASP A 1 89 ? 16.907 64.052 143.600 1.00 6.73 87 ASP A C 1
ATOM 1274 O O . ASP A 1 89 ? 17.954 63.680 143.066 1.00 7.75 87 ASP A O 1
ATOM 1283 N N . HIS A 1 90 ? 16.358 65.242 143.363 1.00 7.14 88 HIS A N 1
ATOM 1284 C CA . HIS A 1 90 ? 17.034 66.173 142.470 1.00 6.34 88 HIS A CA 1
ATOM 1285 C C . HIS A 1 90 ? 18.291 66.764 143.085 1.00 6.02 88 HIS A C 1
ATOM 1286 O O . HIS A 1 90 ? 19.179 67.215 142.353 1.00 7.19 88 HIS A O 1
ATOM 1300 N N . SER A 1 91 ? 18.364 66.802 144.412 1.00 6.30 89 SER A N 1
ATOM 1301 C CA . SER A 1 91 ? 19.451 67.483 145.104 1.00 6.31 89 SER A CA 1
ATOM 1302 C C . SER A 1 91 ? 20.293 66.532 145.935 1.00 6.28 89 SER A C 1
ATOM 1303 O O . SER A 1 91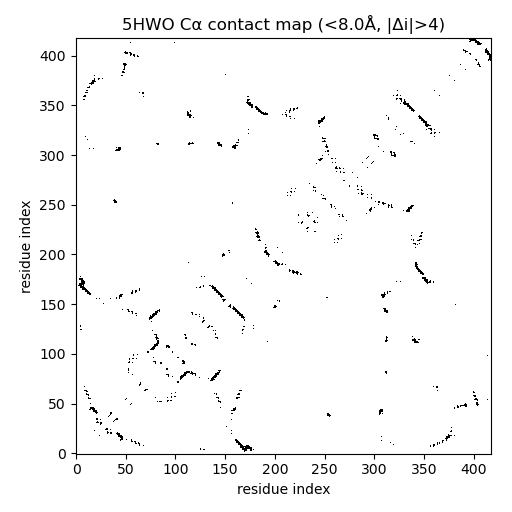 ? 21.532 66.512 145.797 1.00 6.59 89 SER A O 1
ATOM 1311 N N . LYS A 1 92 ? 19.651 65.741 146.774 1.00 6.42 90 LYS A N 1
ATOM 1312 C CA . LYS A 1 92 ? 20.356 64.911 147.723 1.00 6.37 90 LYS A CA 1
ATOM 1313 C C . LYS A 1 92 ? 20.862 63.677 146.993 1.00 5.61 90 LYS A C 1
ATOM 1314 O O . LYS A 1 92 ? 20.054 62.951 146.393 1.00 6.46 90 LYS A O 1
ATOM 1333 N N . PRO A 1 93 ? 22.162 63.416 146.988 1.00 5.16 91 PRO A N 1
ATOM 1334 C CA . PRO A 1 93 ? 22.677 62.311 146.176 1.00 5.98 91 PRO A CA 1
ATOM 1335 C C . PRO A 1 93 ? 22.538 60.956 146.861 1.00 5.43 91 PRO A C 1
ATOM 1336 O O . PRO A 1 93 ? 22.532 60.834 148.093 1.00 5.70 91 PRO A O 1
ATOM 1347 N N . VAL A 1 94 ? 22.416 59.918 146.028 1.00 5.81 92 VAL A N 1
ATOM 1348 C CA . VAL A 1 94 ? 22.479 58.546 146.537 1.00 5.20 92 VAL A CA 1
ATOM 1349 C C . VAL A 1 94 ? 23.718 58.343 147.403 1.00 4.85 92 VAL A C 1
ATOM 1350 O O . VAL A 1 94 ? 23.660 57.709 148.465 1.00 6.17 92 VAL A O 1
ATOM 1363 N N . ALA A 1 95 ? 24.841 58.936 147.002 1.00 4.99 93 ALA A N 1
ATOM 1364 C CA . ALA A 1 95 ? 26.071 58.802 147.767 1.00 4.55 93 ALA A CA 1
ATOM 1365 C C . ALA A 1 95 ? 25.919 59.279 149.210 1.00 4.85 93 ALA A C 1
ATOM 1366 O O . ALA A 1 95 ? 26.522 58.699 150.114 1.00 6.14 93 ALA A O 1
ATOM 1373 N N . SER A 1 96 ? 25.143 60.344 149.451 1.00 5.55 94 SER A N 1
ATOM 1374 C CA . SER A 1 96 ? 24.962 60.793 150.835 1.00 5.12 94 SER A CA 1
ATOM 1375 C C . SER A 1 96 ? 24.168 59.784 151.652 1.00 5.97 94 SER A C 1
ATOM 1376 O O . SER A 1 96 ? 24.509 59.524 152.810 1.00 5.91 94 SER A O 1
ATOM 1384 N N . HIS A 1 97 ? 23.120 59.196 151.071 1.00 6.36 95 HIS A N 1
ATOM 1385 C CA . HIS A 1 97 ? 22.391 58.139 151.768 1.00 6.57 95 HIS A CA 1
ATOM 1386 C C . HIS A 1 97 ? 23.292 56.945 152.058 1.00 6.33 95 HIS A C 1
ATOM 1387 O O . HIS A 1 97 ? 23.237 56.364 153.141 1.00 6.80 95 HIS A O 1
ATOM 1401 N N . VAL A 1 98 ? 24.080 56.518 151.076 1.00 6.37 96 VAL A N 1
ATOM 1402 C CA . VAL A 1 98 ? 24.989 55.389 151.290 1.00 5.74 96 VAL A CA 1
ATOM 1403 C C . VAL A 1 98 ? 25.940 55.672 152.450 1.00 5.53 96 VAL A C 1
ATOM 1404 O O . VAL A 1 98 ? 26.162 54.822 153.319 1.00 5.71 96 VAL A O 1
ATOM 1417 N N . GLN A 1 99 ? 26.513 56.874 152.478 1.00 5.49 97 GLN A N 1
ATOM 1418 C CA . GLN A 1 99 ? 27.404 57.276 153.566 1.00 5.59 97 GLN A CA 1
ATOM 1419 C C . GLN A 1 99 ? 26.728 57.111 154.913 1.00 6.43 97 GLN A C 1
ATOM 1420 O O . GLN A 1 99 ? 27.325 56.584 155.853 1.00 6.24 97 GLN A O 1
ATOM 1434 N N . GLY A 1 100 ? 25.483 57.571 155.024 1.00 5.55 98 GLY A N 1
ATOM 1435 C CA . GLY A 1 100 ? 24.777 57.452 156.290 1.00 6.69 98 GLY A CA 1
ATOM 1436 C C . GLY A 1 100 ? 24.446 56.021 156.653 1.00 6.82 98 GLY A C 1
ATOM 1437 O O . GLY A 1 100 ? 24.604 55.608 157.813 1.00 6.43 98 GLY A O 1
ATOM 1441 N N . LEU A 1 101 ? 23.924 55.260 155.693 1.00 6.59 99 LEU A N 1
ATOM 1442 C CA . LEU A 1 101 ? 23.527 53.895 155.992 1.00 6.14 99 LEU A CA 1
ATOM 1443 C C . LEU A 1 101 ? 24.720 53.074 156.457 1.00 6.01 99 LEU A C 1
ATOM 1444 O O . LEU A 1 101 ? 24.596 52.232 157.359 1.00 7.24 99 LEU A O 1
ATOM 1460 N N . LEU A 1 102 ? 25.878 53.301 155.853 1.00 6.16 100 LEU A N 1
ATOM 1461 C CA . LEU A 1 102 ? 27.094 52.580 156.211 1.00 6.65 100 LEU A CA 1
ATOM 1462 C C . LEU A 1 102 ? 27.808 53.183 157.407 1.00 6.72 100 LEU A C 1
ATOM 1463 O O . LEU A 1 102 ? 28.817 52.625 157.848 1.00 8.51 100 LEU A O 1
ATOM 1479 N N . LYS A 1 103 ? 27.312 54.288 157.947 1.00 5.40 101 LYS A N 1
ATOM 1480 C CA . LYS A 1 103 ? 27.928 54.938 159.090 1.00 5.97 101 LYS A CA 1
ATOM 1481 C C . LYS A 1 103 ? 29.382 55.321 158.795 1.00 6.69 101 LYS A C 1
ATOM 1482 O O . LYS A 1 103 ? 30.294 55.174 159.628 1.00 6.92 101 LYS A O 1
ATOM 1501 N N . LEU A 1 104 ? 29.603 55.820 157.596 1.00 5.67 102 LEU A N 1
ATOM 1502 C CA . LEU A 1 104 ? 30.936 56.206 157.213 1.00 6.08 102 LEU A CA 1
ATOM 1503 C C . LEU A 1 104 ? 31.307 57.554 157.820 1.00 6.04 102 LEU A C 1
ATOM 1504 O O . LEU A 1 104 ? 30.440 58.394 158.056 1.00 7.08 102 LEU A O 1
ATOM 1520 N N . PRO A 1 105 ? 32.601 57.784 158.044 1.00 5.95 103 PRO A N 1
ATOM 1521 C CA . PRO A 1 105 ? 33.058 59.066 158.600 1.00 5.73 103 PRO A CA 1
ATOM 1522 C C . PRO A 1 105 ? 33.034 60.199 157.580 1.00 5.65 103 PRO A C 1
ATOM 1523 O O . PRO A 1 105 ? 32.527 60.040 156.461 1.00 6.53 103 PRO A O 1
ATOM 1534 N N . ARG A 1 106 ? 33.544 61.354 157.975 1.00 4.86 104 ARG A N 1
ATOM 1535 C CA . ARG A 1 106 ? 33.213 62.613 157.320 1.00 4.18 104 ARG A CA 1
ATOM 1536 C C . ARG A 1 106 ? 34.219 63.095 156.289 1.00 5.36 104 ARG A C 1
ATOM 1537 O O . ARG A 1 106 ? 33.883 63.997 155.513 1.00 5.93 104 ARG A O 1
ATOM 1558 N N . THR A 1 107 ? 35.433 62.557 156.267 1.00 5.01 105 THR A N 1
ATOM 1559 C CA A THR A 1 107 ? 36.487 63.146 155.442 0.73 6.35 105 THR A CA 1
ATOM 1560 C CA B THR A 1 107 ? 36.515 63.115 155.457 0.27 5.32 105 THR A CA 1
ATOM 1561 C C . THR A 1 107 ? 36.498 62.528 154.047 1.00 5.20 105 THR A C 1
ATOM 1562 O O . THR A 1 107 ? 37.461 61.904 153.601 1.00 7.84 105 THR A O 1
ATOM 1583 N N . MET A 1 108 ? 35.388 62.762 153.343 1.00 4.92 106 MET A N 1
ATOM 1584 C CA . MET A 1 108 ? 35.274 62.317 151.965 1.00 4.92 106 MET A CA 1
ATOM 1585 C C . MET A 1 108 ? 34.366 63.251 151.163 1.00 5.38 106 MET A C 1
ATOM 1586 O O . MET A 1 108 ? 33.398 63.814 151.679 1.00 7.12 106 MET A O 1
ATOM 1600 N N . ARG A 1 109 ? 34.682 63.371 149.874 1.00 5.08 107 ARG A N 1
ATOM 1601 C CA . ARG A 1 109 ? 33.727 63.921 148.912 1.00 5.03 107 ARG A CA 1
ATOM 1602 C C . ARG A 1 109 ? 32.605 62.911 148.714 1.00 5.07 107 ARG A C 1
ATOM 1603 O O . ARG A 1 109 ? 32.853 61.709 148.648 1.00 6.00 107 ARG A O 1
ATOM 1624 N N . THR A 1 110 ? 31.367 63.395 148.602 1.00 5.31 108 THR A N 1
ATOM 1625 C CA . THR A 1 110 ? 30.237 62.560 148.197 1.00 5.34 108 THR A CA 1
ATOM 1626 C C . THR A 1 110 ? 29.478 63.255 147.075 1.00 5.54 108 THR A C 1
ATOM 1627 O O . THR A 1 110 ? 29.224 64.456 147.150 1.00 5.80 108 THR A O 1
ATOM 1638 N N . TYR A 1 111 ? 29.129 62.509 146.035 1.00 5.33 109 TYR A N 1
ATOM 1639 C CA . TYR A 1 111 ? 28.292 63.034 144.961 1.00 4.72 109 TYR A CA 1
ATOM 1640 C C . TYR A 1 111 ? 27.907 61.891 144.037 1.00 4.53 109 TYR A C 1
ATOM 1641 O O . TYR A 1 111 ? 28.467 60.799 144.105 1.00 4.80 109 TYR A O 1
ATOM 1659 N N . ASP A 1 112 ? 26.914 62.155 143.191 1.00 5.35 110 ASP A N 1
ATOM 1660 C CA . ASP A 1 112 ? 26.490 61.234 142.147 1.00 4.02 110 ASP A CA 1
ATOM 1661 C C . ASP A 1 112 ? 26.911 61.765 140.776 1.00 4.30 110 ASP A C 1
ATOM 1662 O O . ASP A 1 112 ? 26.984 62.979 140.548 1.00 5.92 110 ASP A O 1
ATOM 1671 N N . THR A 1 113 ? 27.149 60.846 139.850 1.00 4.96 111 THR A N 1
ATOM 1672 C CA . THR A 1 113 ? 27.437 61.173 138.449 1.00 4.88 111 THR A CA 1
ATOM 1673 C C . THR A 1 113 ? 26.349 60.617 137.545 1.00 5.99 111 THR A C 1
ATOM 1674 O O . THR A 1 113 ? 25.861 59.511 137.761 1.00 7.27 111 THR A O 1
ATOM 1685 N N . GLN A 1 114 ? 26.019 61.361 136.484 1.00 5.67 112 GLN A N 1
ATOM 1686 C CA . GLN A 1 114 ? 24.911 61.003 135.605 1.00 4.90 112 GLN A CA 1
ATOM 1687 C C . GLN A 1 114 ? 25.310 61.166 134.146 1.00 4.69 112 GLN A C 1
ATOM 1688 O O . GLN A 1 114 ? 25.609 62.279 133.684 1.00 5.95 112 GLN A O 1
ATOM 1702 N N . HIS A 1 115 ? 25.269 60.057 133.427 1.00 5.25 113 HIS A N 1
ATOM 1703 C CA . HIS A 1 115 ? 25.153 60.056 131.975 1.00 4.36 113 HIS A CA 1
ATOM 1704 C C . HIS A 1 115 ? 24.737 58.662 131.551 1.00 5.15 113 HIS A C 1
ATOM 1705 O O . HIS A 1 115 ? 25.585 57.853 131.179 1.00 6.22 113 HIS A O 1
ATOM 1719 N N . ALA A 1 116 ? 23.448 58.367 131.657 1.00 5.50 114 ALA A N 1
ATOM 1720 C CA . ALA A 1 116 ? 22.932 57.060 131.297 1.00 5.52 114 ALA A CA 1
ATOM 1721 C C . ALA A 1 116 ? 23.843 55.943 131.817 1.00 4.80 114 ALA A C 1
ATOM 1722 O O . ALA A 1 116 ? 24.196 55.943 132.999 1.00 6.62 114 ALA A O 1
ATOM 1729 N N . CYS A 1 117 ? 24.212 54.963 130.995 1.00 5.20 115 CYS A N 1
ATOM 1730 C CA . CYS A 1 117 ? 25.045 53.856 131.466 1.00 5.55 115 CYS A CA 1
ATOM 1731 C C . CYS A 1 117 ? 26.527 54.186 131.543 1.00 4.94 115 CYS A C 1
ATOM 1732 O O . CYS A 1 117 ? 27.311 53.288 131.876 1.00 6.60 115 CYS A O 1
ATOM 1740 N N . TYR A 1 118 ? 26.924 55.415 131.240 1.00 5.33 116 TYR A N 1
ATOM 1741 C CA . TYR A 1 118 ? 28.306 55.881 131.343 1.00 4.50 116 TYR A CA 1
ATOM 1742 C C . TYR A 1 118 ? 28.610 56.504 132.712 1.00 5.01 116 TYR A C 1
ATOM 1743 O O . TYR A 1 118 ? 29.784 56.700 133.051 1.00 5.63 116 TYR A O 1
ATOM 1761 N N . GLY A 1 119 ? 27.583 56.803 133.514 1.00 5.73 117 GLY A N 1
ATOM 1762 C CA . GLY A 1 119 ? 27.810 57.515 134.762 1.00 6.07 117 GLY A CA 1
ATOM 1763 C C . GLY A 1 119 ? 28.788 56.857 135.708 1.00 5.63 117 GLY A C 1
ATOM 1764 O O . GLY A 1 119 ? 29.513 57.545 136.422 1.00 5.57 117 GLY A O 1
ATOM 1768 N N . GLY A 1 120 ? 28.776 55.533 135.798 1.00 5.87 118 GLY A N 1
ATOM 1769 C CA . GLY A 1 120 ? 29.710 54.876 136.694 1.00 5.45 118 GLY A CA 1
ATOM 1770 C C . GLY A 1 120 ? 31.147 55.047 136.249 1.00 5.29 118 GLY A C 1
ATOM 1771 O O . GLY A 1 120 ? 32.026 55.374 137.046 1.00 6.27 118 GLY A O 1
ATOM 1775 N N . THR A 1 121 ? 31.393 54.884 134.957 1.00 4.65 119 THR A N 1
ATOM 1776 C CA . THR A 1 121 ? 32.723 55.109 134.408 1.00 4.26 119 THR A CA 1
ATOM 1777 C C . THR A 1 121 ? 33.203 56.542 134.634 1.00 4.83 119 THR A C 1
ATOM 1778 O O . THR A 1 121 ? 34.370 56.757 134.949 1.00 5.36 119 THR A O 1
ATOM 1789 N N . ALA A 1 122 ? 32.322 57.534 134.480 1.00 5.15 120 ALA A N 1
ATOM 1790 C CA . ALA A 1 122 ? 32.718 58.916 134.726 1.00 5.44 120 ALA A CA 1
ATOM 1791 C C . ALA A 1 122 ? 33.219 59.085 136.150 1.00 6.28 120 ALA A C 1
ATOM 1792 O O . ALA A 1 122 ? 34.249 59.732 136.394 1.00 5.96 120 ALA A O 1
ATOM 1799 N N . GLY A 1 123 ? 32.494 58.512 137.104 1.00 5.18 121 GLY A N 1
ATOM 1800 C CA . GLY A 1 123 ? 32.916 58.551 138.501 1.00 5.02 121 GLY A CA 1
ATOM 1801 C C . GLY A 1 123 ? 34.184 57.758 138.771 1.00 5.61 121 GLY A C 1
ATOM 1802 O O . GLY A 1 123 ? 35.028 58.175 139.579 1.00 6.04 121 GLY A O 1
ATOM 1806 N N . LEU A 1 124 ? 34.331 56.599 138.122 1.00 5.45 122 LEU A N 1
ATOM 1807 C CA . LEU A 1 124 ? 35.578 55.840 138.231 1.00 5.36 122 LEU A CA 1
ATOM 1808 C C . LEU A 1 124 ? 36.771 56.688 137.798 1.00 4.80 122 LEU A C 1
ATOM 1809 O O . LEU A 1 124 ? 37.806 56.717 138.472 1.00 4.96 122 LEU A O 1
ATOM 1825 N N . MET A 1 125 ? 36.666 57.361 136.648 1.00 5.07 123 MET A N 1
ATOM 1826 C CA . MET A 1 125 ? 37.783 58.191 136.184 1.00 4.42 123 MET A CA 1
ATOM 1827 C C . MET A 1 125 ? 38.047 59.355 137.131 1.00 4.44 123 MET A C 1
ATOM 1828 O O . MET A 1 125 ? 39.212 59.695 137.403 1.00 5.48 123 MET A O 1
ATOM 1842 N N . ALA A 1 126 ? 36.988 59.942 137.700 1.00 5.18 124 ALA A N 1
ATOM 1843 C CA . ALA A 1 126 ? 37.198 61.014 138.664 1.00 4.93 124 ALA A CA 1
ATOM 1844 C C . ALA A 1 126 ? 37.961 60.522 139.891 1.00 5.11 124 ALA A C 1
ATOM 1845 O O . ALA A 1 126 ? 38.833 61.226 140.416 1.00 5.50 124 ALA A O 1
ATOM 1852 N N . ALA A 1 127 ? 37.649 59.315 140.366 1.00 4.50 125 ALA A N 1
ATOM 1853 C CA . ALA A 1 127 ? 38.366 58.735 141.503 1.00 4.31 125 ALA A CA 1
ATOM 1854 C C . ALA A 1 127 ? 39.808 58.379 141.147 1.00 5.36 125 ALA A C 1
ATOM 1855 O O . ALA A 1 127 ? 40.736 58.640 141.922 1.00 6.21 125 ALA A O 1
ATOM 1862 N N . VAL A 1 128 ? 40.007 57.757 139.990 1.00 5.75 126 VAL A N 1
ATOM 1863 C CA . VAL A 1 128 ? 41.338 57.365 139.540 1.00 6.06 126 VAL A CA 1
ATOM 1864 C C . VAL A 1 128 ? 42.229 58.584 139.398 1.00 5.56 126 VAL A C 1
ATOM 1865 O O . VAL A 1 128 ? 43.378 58.598 139.861 1.00 6.22 126 VAL A O 1
ATOM 1878 N N . GLU A 1 129 ? 41.688 59.651 138.832 1.00 5.47 127 GLU A N 1
ATOM 1879 C CA . GLU A 1 129 ? 42.487 60.840 138.562 1.00 4.96 127 GLU A CA 1
ATOM 1880 C C . GLU A 1 129 ? 42.686 61.681 139.818 1.00 5.29 127 GLU A C 1
ATOM 1881 O O . GLU A 1 129 ? 43.736 62.302 139.986 1.00 6.02 127 GLU A O 1
ATOM 1893 N N . TRP A 1 130 ? 41.734 61.652 140.741 1.00 4.44 128 TRP A N 1
ATOM 1894 C CA . TRP A 1 130 ? 41.991 62.207 142.065 1.00 5.92 128 TRP A CA 1
ATOM 1895 C C . TRP A 1 130 ? 43.231 61.565 142.682 1.00 4.96 128 TRP A C 1
ATOM 1896 O O . TRP A 1 130 ? 44.126 62.261 143.177 1.00 5.64 128 TRP A O 1
ATOM 1917 N N . ILE A 1 131 ? 43.310 60.228 142.646 1.00 4.96 129 ILE A N 1
ATOM 1918 C CA . ILE A 1 131 ? 44.477 59.545 143.186 1.00 5.93 129 ILE A CA 1
ATOM 1919 C C . ILE A 1 131 ? 45.723 59.862 142.365 1.00 6.69 129 ILE A C 1
ATOM 1920 O O . ILE A 1 131 ? 46.773 60.230 142.913 1.00 7.03 129 ILE A O 1
ATOM 1936 N N . ALA A 1 132 ? 45.629 59.744 141.042 1.00 7.04 130 ALA A N 1
ATOM 1937 C CA . ALA A 1 132 ? 46.818 59.893 140.206 1.00 7.92 130 ALA A CA 1
ATOM 1938 C C . ALA A 1 132 ? 47.362 61.316 140.191 1.00 8.81 130 ALA A C 1
ATOM 1939 O O . ALA A 1 132 ? 48.557 61.504 139.951 1.00 9.04 130 ALA A O 1
ATOM 1946 N N . SER A 1 133 ? 46.523 62.314 140.459 1.00 7.92 131 SER A N 1
ATOM 1947 C CA . SER A 1 133 ? 46.983 63.691 140.593 1.00 7.54 131 SER A CA 1
ATOM 1948 C C . SER A 1 133 ? 47.833 63.908 141.838 1.00 7.09 131 SER A C 1
ATOM 1949 O O . SER A 1 133 ? 48.464 64.963 141.950 1.00 8.46 131 SER A O 1
ATOM 1957 N N . GLY A 1 134 ? 47.832 62.956 142.765 1.00 7.18 132 GLY A N 1
ATOM 1958 C CA . GLY A 1 134 ? 48.434 63.092 144.078 1.00 6.80 132 GLY A CA 1
ATOM 1959 C C . GLY A 1 134 ? 47.468 63.464 145.185 1.00 7.35 132 GLY A C 1
ATOM 1960 O O . GLY A 1 134 ? 47.750 63.193 146.370 1.00 9.18 132 GLY A O 1
ATOM 1964 N N . ALA A 1 135 ? 46.323 64.039 144.835 1.00 7.26 133 ALA A N 1
ATOM 1965 C CA . ALA A 1 135 ? 45.390 64.508 145.855 1.00 7.81 133 ALA A CA 1
ATOM 1966 C C . ALA A 1 135 ? 44.887 63.361 146.715 1.00 8.26 133 ALA A C 1
ATOM 1967 O O . ALA A 1 135 ? 44.695 63.524 147.924 1.00 9.47 133 ALA A O 1
ATOM 1974 N N . GLY A 1 136 ? 44.639 62.202 146.113 1.00 8.37 134 GLY A N 1
ATOM 1975 C CA . GLY A 1 136 ? 44.176 61.029 146.815 1.00 7.30 134 GLY A CA 1
ATOM 1976 C C . GLY A 1 136 ? 45.266 60.072 147.255 1.00 7.85 134 GLY A C 1
ATOM 1977 O O . GLY A 1 136 ? 44.957 58.952 147.684 1.00 8.90 134 GLY A O 1
ATOM 1981 N N . ALA A 1 137 ? 46.538 60.468 147.166 1.00 8.91 135 ALA A N 1
ATOM 1982 C CA . ALA A 1 137 ? 47.605 59.587 147.621 1.00 10.84 135 ALA A CA 1
ATOM 1983 C C . ALA A 1 137 ? 47.392 59.219 149.086 1.00 10.80 135 ALA A C 1
ATOM 1984 O O . ALA A 1 137 ? 47.115 60.080 149.927 1.00 12.01 135 ALA A O 1
ATOM 1991 N N . GLY A 1 138 ? 47.527 57.929 149.386 1.00 9.32 136 GLY A N 1
ATOM 1992 C CA . GLY A 1 138 ? 47.324 57.413 150.717 1.00 7.69 136 GLY A CA 1
ATOM 1993 C C . GLY A 1 138 ? 45.894 57.069 151.073 1.00 8.10 136 GLY A C 1
ATOM 1994 O O . GLY A 1 138 ? 45.657 56.495 152.152 1.00 10.52 136 GLY A O 1
ATOM 1998 N N . LYS A 1 139 ? 44.940 57.377 150.205 1.00 7.46 137 LYS A N 1
ATOM 1999 C CA . LYS A 1 139 ? 43.532 57.118 150.455 1.00 7.61 137 LYS A CA 1
ATOM 2000 C C . LYS A 1 139 ? 42.950 56.246 149.343 1.00 7.20 137 LYS A C 1
ATOM 2001 O O . LYS A 1 139 ? 43.617 55.932 148.367 1.00 9.40 137 LYS A O 1
ATOM 2020 N N . VAL A 1 140 ? 41.691 55.851 149.514 1.00 6.73 138 VAL A N 1
ATOM 2021 C CA . VAL A 1 140 ? 40.963 55.043 148.551 1.00 5.65 138 VAL A CA 1
ATOM 2022 C C . VAL A 1 140 ? 39.657 55.758 148.227 1.00 6.16 138 VAL A C 1
ATOM 2023 O O . VAL A 1 140 ? 39.231 56.679 148.929 1.00 6.92 138 VAL A O 1
ATOM 2036 N N . ALA A 1 141 ? 39.019 55.311 147.142 1.00 6.79 139 ALA A N 1
ATOM 2037 C CA . ALA A 1 141 ? 37.687 55.762 146.782 1.00 6.90 139 ALA A CA 1
ATOM 2038 C C . ALA A 1 141 ? 36.781 54.550 146.638 1.00 5.25 139 ALA A C 1
ATOM 2039 O O . ALA A 1 141 ? 37.231 53.427 146.338 1.00 6.43 139 ALA A O 1
ATOM 2046 N N . VAL A 1 142 ? 35.490 54.782 146.828 1.00 5.40 140 VAL A N 1
ATOM 2047 C CA . VAL A 1 142 ? 34.464 53.783 146.541 1.00 5.96 140 VAL A CA 1
ATOM 2048 C C . VAL A 1 142 ? 33.532 54.394 145.510 1.00 6.66 140 VAL A C 1
ATOM 2049 O O . VAL A 1 142 ? 32.964 55.474 145.743 1.00 6.12 140 VAL A O 1
ATOM 2062 N N . VAL A 1 143 ? 33.410 53.726 144.363 1.00 5.27 141 VAL A N 1
ATOM 2063 C CA . VAL A 1 143 ? 32.544 54.158 143.274 1.00 5.50 141 VAL A CA 1
ATOM 2064 C C . VAL A 1 143 ? 31.525 53.066 143.074 1.00 5.12 141 VAL A C 1
ATOM 2065 O O . VAL A 1 143 ? 31.887 51.925 142.799 1.00 6.08 141 VAL A O 1
ATOM 2078 N N . VAL A 1 144 ? 30.254 53.403 143.251 1.00 5.45 142 VAL A N 1
ATOM 2079 C CA . VAL A 1 144 ? 29.167 52.435 143.180 1.00 5.35 142 VAL A CA 1
ATOM 2080 C C . VAL A 1 144 ? 28.324 52.745 141.962 1.00 5.91 142 VAL A C 1
ATOM 2081 O O . VAL A 1 144 ? 27.851 53.874 141.801 1.00 6.18 142 VAL A O 1
ATOM 2094 N N . CYS A 1 145 ? 28.111 51.730 141.144 1.00 5.80 143 CYS A N 1
ATOM 2095 C CA . CYS A 1 145 ? 27.236 51.801 139.986 1.00 5.70 143 CYS A CA 1
ATOM 2096 C C . CYS A 1 145 ? 25.947 51.123 140.421 1.00 5.96 143 CYS A C 1
ATOM 2097 O O . CYS A 1 145 ? 25.953 49.927 140.715 1.00 6.92 143 CYS A O 1
ATOM 2105 N N . SER A 1 146 ? 24.857 51.868 140.507 1.00 6.57 144 SER A N 1
ATOM 2106 C CA . SER A 1 146 ? 23.610 51.302 141.008 1.00 6.73 144 SER A CA 1
ATOM 2107 C C . SER A 1 146 ? 22.439 51.749 140.146 1.00 5.51 144 SER A C 1
ATOM 2108 O O . SER A 1 146 ? 22.266 52.943 139.908 1.00 6.44 144 SER A O 1
ATOM 2116 N N . ASP A 1 147 ? 21.593 50.809 139.734 1.00 4.17 145 ASP A N 1
ATOM 2117 C CA . ASP A 1 147 ? 20.524 51.165 138.806 1.00 5.20 145 ASP A CA 1
ATOM 2118 C C . ASP A 1 147 ? 19.441 50.098 138.808 1.00 6.96 145 ASP A C 1
ATOM 2119 O O . ASP A 1 147 ? 19.683 48.925 139.090 1.00 7.40 145 ASP A O 1
ATOM 2128 N N . ILE A 1 148 ? 18.251 50.523 138.420 1.00 5.67 146 ILE A N 1
ATOM 2129 C CA . ILE A 1 148 ? 17.134 49.624 138.149 1.00 6.74 146 ILE A CA 1
ATOM 2130 C C . ILE A 1 148 ? 16.607 49.972 136.758 1.00 7.32 146 ILE A C 1
ATOM 2131 O O . ILE A 1 148 ? 16.157 51.101 136.522 1.00 8.69 146 ILE A O 1
ATOM 2147 N N . ALA A 1 149 ? 16.691 49.018 135.841 1.00 7.56 147 ALA A N 1
ATOM 2148 C CA . ALA A 1 149 ? 16.343 49.237 134.441 1.00 9.08 147 ALA A CA 1
ATOM 2149 C C . ALA A 1 149 ? 14.897 48.818 134.202 1.00 10.46 147 ALA A C 1
ATOM 2150 O O . ALA A 1 149 ? 14.544 47.639 134.355 1.00 10.87 147 ALA A O 1
ATOM 2157 N N . ARG A 1 150 ? 14.066 49.799 133.851 1.00 9.31 148 ARG A N 1
ATOM 2158 C CA . ARG A 1 150 ? 12.628 49.608 133.696 1.00 10.74 148 ARG A CA 1
ATOM 2159 C C . ARG A 1 150 ? 12.187 50.203 132.369 1.00 10.33 148 ARG A C 1
ATOM 2160 O O . ARG A 1 150 ? 12.356 51.403 132.131 1.00 10.07 148 ARG A O 1
ATOM 2181 N N . TYR A 1 151 ? 11.682 49.350 131.491 1.00 9.59 149 TYR A N 1
ATOM 2182 C CA . TYR A 1 151 ? 11.096 49.768 130.229 1.00 9.86 149 TYR A CA 1
ATOM 2183 C C . TYR A 1 151 ? 9.577 49.695 130.225 1.00 10.40 149 TYR A C 1
ATOM 2184 O O . TYR A 1 151 ? 8.928 50.499 129.548 1.00 11.51 149 TYR A O 1
ATOM 2202 N N . GLY A 1 152 ? 8.991 48.776 130.978 1.00 10.57 150 GLY A N 1
ATOM 2203 C CA . GLY A 1 152 ? 7.553 48.699 131.110 1.00 11.78 150 GLY A CA 1
ATOM 2204 C C . GLY A 1 152 ? 6.975 47.430 130.489 1.00 12.43 150 GLY A C 1
ATOM 2205 O O . GLY A 1 152 ? 7.534 46.837 129.564 1.00 13.15 150 GLY A O 1
ATOM 2209 N N . LEU A 1 153 ? 5.808 47.036 131.000 1.00 12.84 151 LEU A N 1
ATOM 2210 C CA . LEU A 1 153 ? 5.112 45.863 130.482 1.00 13.71 151 LEU A CA 1
ATOM 2211 C C . LEU A 1 153 ? 4.797 46.026 128.999 1.00 15.26 151 LEU A C 1
ATOM 2212 O O . LEU A 1 153 ? 4.363 47.089 128.537 1.00 15.39 151 LEU A O 1
ATOM 2228 N N . ASN A 1 154 ? 5.040 44.963 128.246 1.00 14.93 152 ASN A N 1
ATOM 2229 C CA . ASN A 1 154 ? 4.662 44.889 126.834 1.00 15.10 152 ASN A CA 1
ATOM 2230 C C . ASN A 1 154 ? 5.461 45.846 125.952 1.00 14.95 152 ASN A C 1
ATOM 2231 O O . ASN A 1 154 ? 4.997 46.221 124.884 1.00 15.74 152 ASN A O 1
ATOM 2242 N N . THR A 1 155 ? 6.677 46.220 126.354 1.00 12.86 153 THR A N 1
ATOM 2243 C CA . THR A 1 155 ? 7.544 47.070 125.545 1.00 12.66 153 THR A CA 1
ATOM 2244 C C . THR A 1 155 ? 8.702 46.264 124.967 1.00 12.27 153 THR A C 1
ATOM 2245 O O . THR A 1 155 ? 9.084 45.223 125.498 1.00 12.65 153 THR A O 1
ATOM 2256 N N . ALA A 1 156 ? 9.288 46.779 123.868 1.00 12.56 154 ALA A N 1
ATOM 2257 C CA . ALA A 1 156 ? 10.401 46.073 123.233 1.00 11.86 154 ALA A CA 1
ATOM 2258 C C . ALA A 1 156 ? 11.591 45.947 124.171 1.00 11.23 154 ALA A C 1
ATOM 2259 O O . ALA A 1 156 ? 12.334 44.965 124.094 1.00 11.29 154 ALA A O 1
ATOM 2266 N N . GLY A 1 157 ? 11.777 46.911 125.070 1.00 10.11 155 GLY A N 1
ATOM 2267 C CA . GLY A 1 157 ? 12.910 46.846 125.966 1.00 9.45 155 GLY A CA 1
ATOM 2268 C C . GLY A 1 157 ? 12.729 45.947 127.165 1.00 9.41 155 GLY A C 1
ATOM 2269 O O . GLY A 1 157 ? 13.725 45.627 127.819 1.00 9.31 155 GLY A O 1
ATOM 2273 N N . GLU A 1 158 ? 11.494 45.523 127.451 1.00 9.58 156 GLU A N 1
ATOM 2274 C CA . GLU A 1 158 ? 11.181 44.770 128.670 1.00 8.96 156 GLU A CA 1
ATOM 2275 C C . GLU A 1 158 ? 12.109 43.586 128.916 1.00 8.42 156 GLU A C 1
ATOM 2276 O O . GLU A 1 158 ? 12.610 43.448 130.046 1.00 8.56 156 GLU A O 1
ATOM 2288 N N . PRO A 1 159 ? 12.410 42.730 127.932 1.00 7.88 157 PRO A N 1
ATOM 2289 C CA . PRO A 1 159 ? 13.279 41.578 128.213 1.00 8.95 157 PRO A CA 1
ATOM 2290 C C . PRO A 1 159 ? 14.725 41.938 128.469 1.00 8.81 157 PRO A C 1
ATOM 2291 O O . PRO A 1 159 ? 15.514 41.033 128.747 1.00 8.23 157 PRO A O 1
ATOM 2302 N N . THR A 1 160 ? 15.117 43.217 128.409 1.00 8.08 158 THR A N 1
ATOM 2303 C CA . THR A 1 160 ? 16.471 43.610 128.756 1.00 8.50 158 THR A CA 1
ATOM 2304 C C . THR A 1 160 ? 16.533 44.305 130.117 1.00 8.29 158 THR A C 1
ATOM 2305 O O . THR A 1 160 ? 17.574 44.866 130.472 1.00 11.38 158 THR A O 1
ATOM 2316 N N . GLN A 1 161 ? 15.443 44.287 130.881 1.00 8.00 159 GLN A N 1
ATOM 2317 C CA . GLN A 1 161 ? 15.415 44.881 132.217 1.00 8.05 159 GLN A CA 1
ATOM 2318 C C . GLN A 1 161 ? 16.341 44.135 133.164 1.00 7.82 159 GLN A C 1
ATOM 2319 O O . GLN A 1 161 ? 16.844 43.045 132.870 1.00 9.07 159 GLN A O 1
ATOM 2333 N N . GLY A 1 162 ? 16.561 44.754 134.321 1.00 8.13 160 GLY A N 1
ATOM 2334 C CA . GLY A 1 162 ? 17.434 44.211 135.339 1.00 6.16 160 GLY A CA 1
ATOM 2335 C C . GLY A 1 162 ? 17.628 45.241 136.429 1.00 6.47 160 GLY A C 1
ATOM 2336 O O . GLY A 1 162 ? 17.048 46.328 136.388 1.00 8.27 160 GLY A O 1
ATOM 2340 N N . GLY A 1 163 ? 18.439 44.884 137.411 1.00 7.21 161 GLY A N 1
ATOM 2341 C CA . GLY A 1 163 ? 18.733 45.807 138.496 1.00 7.93 161 GLY A CA 1
ATOM 2342 C C . GLY A 1 163 ? 19.802 45.235 139.399 1.00 6.91 161 GLY A C 1
ATOM 2343 O O . GLY A 1 163 ? 20.066 44.030 139.396 1.00 7.22 161 GLY A O 1
ATOM 2347 N N . GLY A 1 164 ? 20.439 46.120 140.146 1.00 6.75 162 GLY A N 1
ATOM 2348 C CA . GLY A 1 164 ? 21.512 45.723 141.043 1.00 6.39 162 GLY A CA 1
ATOM 2349 C C . GLY A 1 164 ? 22.536 46.829 141.181 1.00 6.84 162 GLY A C 1
ATOM 2350 O O . GLY A 1 164 ? 22.312 47.950 140.761 1.00 7.34 162 GLY A O 1
ATOM 2354 N N . ALA A 1 165 ? 23.673 46.480 141.786 1.00 6.85 163 ALA A N 1
ATOM 2355 C CA . ALA A 1 165 ? 24.739 47.443 142.008 1.00 6.95 163 ALA A CA 1
ATOM 2356 C C . ALA A 1 165 ? 26.086 46.729 142.042 1.00 7.34 163 ALA A C 1
ATOM 2357 O O . ALA A 1 165 ? 26.188 45.587 142.498 1.00 7.56 163 ALA A O 1
ATOM 2364 N N . VAL A 1 166 ? 27.122 47.426 141.564 1.00 6.36 164 VAL A N 1
ATOM 2365 C CA . VAL A 1 166 ? 28.511 46.993 141.681 1.00 6.41 164 VAL A CA 1
ATOM 2366 C C . VAL A 1 166 ? 29.277 48.113 142.365 1.00 5.76 164 VAL A C 1
ATOM 2367 O O . VAL A 1 166 ? 29.271 49.263 141.896 1.00 6.83 164 VAL A O 1
ATOM 2380 N N . ALA A 1 167 ? 29.937 47.780 143.467 1.00 5.24 165 ALA A N 1
ATOM 2381 C CA . ALA A 1 167 ? 30.772 48.731 144.191 1.00 6.14 165 ALA A CA 1
ATOM 2382 C C . ALA A 1 167 ? 32.232 48.450 143.853 1.00 5.85 165 ALA A C 1
ATOM 2383 O O . ALA A 1 167 ? 32.683 47.304 143.941 1.00 6.30 165 ALA A O 1
ATOM 2390 N N . LEU A 1 168 ? 32.956 49.489 143.466 1.00 6.12 166 LEU A N 1
ATOM 2391 C CA . LEU A 1 168 ? 34.361 49.398 143.079 1.00 5.71 166 LEU A CA 1
ATOM 2392 C C . LEU A 1 168 ? 35.220 50.090 144.135 1.00 5.91 166 LEU A C 1
ATOM 2393 O O . LEU A 1 168 ? 34.951 51.234 144.509 1.00 5.56 166 LEU A O 1
ATOM 2409 N N . LEU A 1 169 ? 36.252 49.402 144.593 1.00 5.97 167 LEU A N 1
ATOM 2410 C CA . LEU A 1 169 ? 37.295 49.983 145.429 1.00 5.18 167 LEU A CA 1
ATOM 2411 C C . LEU A 1 169 ? 38.401 50.485 144.513 1.00 4.73 167 LEU A C 1
ATOM 2412 O O . LEU A 1 169 ? 38.933 49.721 143.712 1.00 6.66 167 LEU A O 1
ATOM 2428 N N . VAL A 1 170 ? 38.736 51.762 144.624 1.00 5.97 168 VAL A N 1
ATOM 2429 C CA . VAL A 1 170 ? 39.711 52.422 143.763 1.00 6.24 168 VAL A CA 1
ATOM 2430 C C . VAL A 1 170 ? 40.885 52.868 144.632 1.00 6.64 168 VAL A C 1
ATOM 2431 O O . VAL A 1 170 ? 40.682 53.520 145.664 1.00 6.03 168 VAL A O 1
ATOM 2444 N N . SER A 1 171 ? 42.104 52.541 144.215 1.00 6.46 169 SER A N 1
ATOM 2445 C CA . SER A 1 171 ? 43.254 52.805 145.084 1.00 5.95 169 SER A CA 1
ATOM 2446 C C . SER A 1 171 ? 44.562 52.774 144.307 1.00 6.97 169 SER A C 1
ATOM 2447 O O . SER A 1 171 ? 44.601 52.507 143.105 1.00 7.45 169 SER A O 1
ATOM 2455 N N . GLU A 1 172 ? 45.652 53.024 145.034 1.00 6.49 170 GLU A N 1
ATOM 2456 C CA . GLU A 1 172 ? 47.022 52.842 144.565 1.00 7.54 170 GLU A CA 1
ATOM 2457 C C . GLU A 1 172 ? 47.480 51.396 144.634 1.00 6.90 170 GLU A C 1
ATOM 2458 O O . GLU A 1 172 ? 48.641 51.113 144.316 1.00 7.95 170 GLU A O 1
ATOM 2470 N N . GLN A 1 173 ? 46.605 50.480 145.031 1.00 7.66 171 GLN A N 1
ATOM 2471 C CA . GLN A 1 173 ? 46.894 49.047 145.054 1.00 9.02 171 GLN A CA 1
ATOM 2472 C C . GLN A 1 173 ? 45.846 48.362 144.178 1.00 7.19 171 GLN A C 1
ATOM 2473 O O . GLN A 1 173 ? 44.990 47.612 144.661 1.00 6.80 171 GLN A O 1
ATOM 2487 N N . PRO A 1 174 ? 45.869 48.633 142.853 1.00 7.71 172 PRO A N 1
ATOM 2488 C CA . PRO A 1 174 ? 44.753 48.205 141.983 1.00 7.56 172 PRO A CA 1
ATOM 2489 C C . PRO A 1 174 ? 44.856 46.748 141.557 1.00 8.37 172 PRO A C 1
ATOM 2490 O O . PRO A 1 174 ? 45.171 46.416 140.423 1.00 10.41 172 PRO A O 1
ATOM 2501 N N . ASP A 1 175 ? 44.586 45.862 142.514 1.00 6.89 173 ASP A N 1
ATOM 2502 C CA . ASP A 1 175 ? 44.794 44.434 142.324 1.00 9.33 173 ASP A CA 1
ATOM 2503 C C . ASP A 1 175 ? 43.968 43.866 141.177 1.00 9.20 173 ASP A C 1
ATOM 2504 O O . ASP A 1 175 ? 44.424 42.938 140.505 1.00 9.62 173 ASP A O 1
ATOM 2513 N N . LEU A 1 176 ? 42.755 44.386 140.930 1.00 8.01 174 LEU A N 1
ATOM 2514 C CA . LEU A 1 176 ? 41.975 43.900 139.792 1.00 7.03 174 LEU A CA 1
ATOM 2515 C C . LEU A 1 176 ? 42.462 44.487 138.476 1.00 7.50 174 LEU A C 1
ATOM 2516 O O . LEU A 1 176 ? 42.623 43.758 137.503 1.00 8.84 174 LEU A O 1
ATOM 2532 N N . LEU A 1 177 ? 42.684 45.798 138.410 1.00 7.52 175 LEU A N 1
ATOM 2533 C CA . LEU A 1 177 ? 42.959 46.433 137.133 1.00 7.15 175 LEU A CA 1
ATOM 2534 C C . LEU A 1 177 ? 43.782 47.691 137.381 1.00 7.36 175 LEU A C 1
ATOM 2535 O O . LEU A 1 177 ? 43.243 48.688 137.871 1.00 6.72 175 LEU A O 1
ATOM 2551 N N . ALA A 1 178 ? 45.067 47.648 137.031 1.00 7.31 176 ALA A N 1
ATOM 2552 C CA . ALA A 1 178 ? 45.936 48.821 137.087 1.00 6.97 176 ALA A CA 1
ATOM 2553 C C . ALA A 1 178 ? 45.729 49.579 135.780 1.00 8.41 176 ALA A C 1
ATOM 2554 O O . ALA A 1 178 ? 46.159 49.133 134.706 1.00 8.99 176 ALA A O 1
ATOM 2561 N N . MET A 1 179 ? 45.014 50.685 135.861 1.00 8.38 177 MET A N 1
ATOM 2562 C CA . MET A 1 179 ? 44.553 51.372 134.668 1.00 7.16 177 MET A CA 1
ATOM 2563 C C . MET A 1 179 ? 45.667 52.206 134.054 1.00 7.99 177 MET A C 1
ATOM 2564 O O . MET A 1 179 ? 46.530 52.750 134.753 1.00 8.21 177 MET A O 1
ATOM 2578 N N . ASP A 1 180 ? 45.648 52.275 132.722 1.00 7.61 178 ASP A N 1
ATOM 2579 C CA . ASP A 1 180 ? 46.599 53.065 131.955 1.00 8.21 178 ASP A CA 1
ATOM 2580 C C . ASP A 1 180 ? 46.094 54.498 131.928 1.00 7.11 178 ASP A C 1
ATOM 2581 O O . ASP A 1 180 ? 45.262 54.871 131.100 1.00 7.99 178 ASP A O 1
ATOM 2590 N N . VAL A 1 181 ? 46.595 55.303 132.853 1.00 8.42 179 VAL A N 1
ATOM 2591 C CA . VAL A 1 181 ? 46.124 56.672 133.001 1.00 8.28 179 VAL A CA 1
ATOM 2592 C C . VAL A 1 181 ? 46.480 57.469 131.753 1.00 8.79 179 VAL A C 1
ATOM 2593 O O . VAL A 1 181 ? 47.606 57.403 131.242 1.00 9.43 179 VAL A O 1
ATOM 2606 N N . GLY A 1 182 ? 45.518 58.253 131.276 1.00 8.06 180 GLY A N 1
ATOM 2607 C CA . GLY A 1 182 ? 45.730 59.153 130.165 1.00 8.69 180 GLY A CA 1
ATOM 2608 C C . GLY A 1 182 ? 45.626 58.543 128.789 1.00 8.51 180 GLY A C 1
ATOM 2609 O O . GLY A 1 182 ? 45.726 59.285 127.802 1.00 10.32 180 GLY A O 1
ATOM 2613 N N . LEU A 1 183 ? 45.424 57.234 128.672 1.00 8.19 181 LEU A N 1
ATOM 2614 C CA . LEU A 1 183 ? 45.311 56.597 127.360 1.00 6.70 181 LEU A CA 1
ATOM 2615 C C . LEU A 1 183 ? 43.880 56.450 126.870 1.00 6.38 181 LEU A C 1
ATOM 2616 O O . LEU A 1 183 ? 43.664 55.878 125.794 1.00 8.22 181 LEU A O 1
ATOM 2632 N N . ASN A 1 184 ? 42.890 56.896 127.634 1.00 6.95 182 ASN A N 1
ATOM 2633 C CA . ASN A 1 184 ? 41.515 56.630 127.257 1.00 6.09 182 ASN A CA 1
ATOM 2634 C C . ASN A 1 184 ? 41.185 57.270 125.912 1.00 7.38 182 ASN A C 1
ATOM 2635 O O . ASN A 1 184 ? 41.640 58.372 125.580 1.00 8.15 182 ASN A O 1
ATOM 2646 N N . GLY A 1 185 ? 40.324 56.603 125.158 1.00 5.82 183 GLY A N 1
ATOM 2647 C CA . GLY A 1 185 ? 39.646 57.229 124.037 1.00 6.04 183 GLY A CA 1
ATOM 2648 C C . GLY A 1 185 ? 38.200 57.521 124.397 1.00 4.99 183 GLY A C 1
ATOM 2649 O O . GLY A 1 185 ? 37.588 56.818 125.202 1.00 5.77 183 GLY A O 1
ATOM 2653 N N . VAL A 1 186 ? 37.648 58.574 123.807 1.00 5.30 184 VAL A N 1
ATOM 2654 C CA . VAL A 1 186 ? 36.299 59.007 124.144 1.00 5.89 184 VAL A CA 1
ATOM 2655 C C . VAL A 1 186 ? 35.595 59.539 122.894 1.00 5.07 184 VAL A C 1
ATOM 2656 O O . VAL A 1 186 ? 36.217 60.117 121.994 1.00 6.43 184 VAL A O 1
ATOM 2669 N N . CYS A 1 187 ? 34.280 59.327 122.839 1.00 5.07 185 CYS A N 1
ATOM 2670 C CA . CYS A 1 187 ? 33.466 59.829 121.733 1.00 5.03 185 CYS A CA 1
ATOM 2671 C C . CYS A 1 187 ? 32.065 60.097 122.254 1.00 4.41 185 CYS A C 1
ATOM 2672 O O . CYS A 1 187 ? 31.408 59.184 122.761 1.00 6.37 185 CYS A O 1
ATOM 2680 N N . SER A 1 188 ? 31.609 61.332 122.116 1.00 4.38 186 SER A N 1
ATOM 2681 C CA . SER A 1 188 ? 30.322 61.742 122.648 1.00 4.01 186 SER A CA 1
ATOM 2682 C C . SER A 1 188 ? 29.618 62.680 121.676 1.00 4.82 186 SER A C 1
ATOM 2683 O O . SER A 1 188 ? 30.248 63.498 120.998 1.00 5.51 186 SER A O 1
ATOM 2691 N N . MET A 1 189 ? 28.304 62.555 121.622 1.00 5.20 187 MET A N 1
ATOM 2692 C CA . MET A 1 189 ? 27.492 63.454 120.816 1.00 5.54 187 MET A CA 1
ATOM 2693 C C . MET A 1 189 ? 26.067 63.435 121.337 1.00 5.20 187 MET A C 1
ATOM 2694 O O . MET A 1 189 ? 25.616 62.441 121.912 1.00 6.35 187 MET A O 1
ATOM 2708 N N . ASP A 1 190 ? 25.367 64.550 121.116 1.00 5.10 188 ASP A N 1
ATOM 2709 C CA . ASP A 1 190 ? 24.015 64.774 121.639 1.00 5.41 188 ASP A CA 1
ATOM 2710 C C . ASP A 1 190 ? 23.012 64.018 120.780 1.00 4.70 188 ASP A C 1
ATOM 2711 O O . ASP A 1 190 ? 22.776 64.397 119.625 1.00 6.85 188 ASP A O 1
ATOM 2720 N N . VAL A 1 191 ? 22.417 62.966 121.340 1.00 5.92 189 VAL A N 1
ATOM 2721 C CA . VAL A 1 191 ? 21.429 62.152 120.644 1.00 5.56 189 VAL A CA 1
ATOM 2722 C C . VAL A 1 191 ? 20.276 61.812 121.581 1.00 6.95 189 VAL A C 1
ATOM 2723 O O . VAL A 1 191 ? 20.396 61.862 122.815 1.00 6.92 189 VAL A O 1
ATOM 2736 N N . TYR A 1 192 ? 19.156 61.431 120.958 1.00 7.07 190 TYR A N 1
ATOM 2737 C CA . TYR A 1 192 ? 17.989 60.908 121.653 1.00 7.64 190 TYR A CA 1
ATOM 2738 C C . TYR A 1 192 ? 17.767 59.441 121.293 1.00 7.99 190 TYR A C 1
ATOM 2739 O O . TYR A 1 192 ? 16.753 59.077 120.690 1.00 10.11 190 TYR A O 1
ATOM 2757 N N . ASP A 1 193 ? 18.727 58.597 121.627 1.00 8.06 191 ASP A N 1
ATOM 2758 C CA . ASP A 1 193 ? 18.555 57.164 121.422 1.00 7.70 191 ASP A CA 1
ATOM 2759 C C . ASP A 1 193 ? 17.780 56.505 122.558 1.00 7.46 191 ASP A C 1
ATOM 2760 O O . ASP A 1 193 ? 16.972 55.598 122.320 1.00 8.66 191 ASP A O 1
ATOM 2769 N N . PHE A 1 194 ? 17.998 56.983 123.779 1.00 7.24 192 PHE A N 1
ATOM 2770 C CA . PHE A 1 194 ? 17.373 56.464 124.986 1.00 7.12 192 PHE A CA 1
ATOM 2771 C C . PHE A 1 194 ? 17.411 57.591 126.008 1.00 6.86 192 PHE A C 1
ATOM 2772 O O . PHE A 1 194 ? 18.406 58.311 126.096 1.00 7.51 192 PHE A O 1
ATOM 2789 N N . TRP A 1 195 ? 16.334 57.753 126.764 1.00 7.60 193 TRP A N 1
ATOM 2790 C CA . TRP A 1 195 ? 16.276 58.804 127.775 1.00 7.65 193 TRP A CA 1
ATOM 2791 C C . TRP A 1 195 ? 15.092 58.513 128.694 1.00 8.40 193 TRP A C 1
ATOM 2792 O O . TRP A 1 195 ? 14.288 57.631 128.430 1.00 8.58 193 TRP A O 1
ATOM 2813 N N . ARG A 1 196 ? 15.005 59.247 129.800 1.00 7.15 194 ARG A N 1
ATOM 2814 C CA . ARG A 1 196 ? 13.907 59.044 130.744 1.00 8.26 194 ARG A CA 1
ATOM 2815 C C . ARG A 1 196 ? 13.569 60.352 131.443 1.00 9.10 194 ARG A C 1
ATOM 2816 O O . ARG A 1 196 ? 14.194 60.722 132.447 1.00 9.27 194 ARG A O 1
ATOM 2837 N N . PRO A 1 197 ? 12.583 61.089 130.931 1.00 9.00 195 PRO A N 1
ATOM 2838 C CA . PRO A 1 197 ? 12.245 62.393 131.507 1.00 10.04 195 PRO A CA 1
ATOM 2839 C C . PRO A 1 197 ? 11.863 62.284 132.974 1.00 11.88 195 PRO A C 1
ATOM 2840 O O . PRO A 1 197 ? 11.394 61.247 133.449 1.00 11.49 195 PRO A O 1
ATOM 2851 N N . VAL A 1 198 ? 12.070 63.385 133.695 1.00 15.05 196 VAL A N 1
ATOM 2852 C CA . VAL A 1 198 ? 11.656 63.448 135.094 1.00 19.47 196 VAL A CA 1
ATOM 2853 C C . VAL A 1 198 ? 10.155 63.213 135.163 1.00 21.88 196 VAL A C 1
ATOM 2854 O O . VAL A 1 198 ? 9.384 63.773 134.374 1.00 23.69 196 VAL A O 1
ATOM 2867 N N . GLY A 1 199 ? 9.732 62.360 136.082 1.00 21.94 197 GLY A N 1
ATOM 2868 C CA . GLY A 1 199 ? 8.318 62.031 136.166 1.00 21.93 197 GLY A CA 1
ATOM 2869 C C . GLY A 1 199 ? 7.874 60.852 135.322 1.00 21.49 197 GLY A C 1
ATOM 2870 O O . GLY A 1 199 ? 6.682 60.498 135.360 1.00 23.06 197 GLY A O 1
ATOM 2874 N N . ARG A 1 200 ? 8.778 60.235 134.568 1.00 17.28 198 ARG A N 1
ATOM 2875 C CA . ARG A 1 200 ? 8.504 58.986 133.872 1.00 15.24 198 ARG A CA 1
ATOM 2876 C C . ARG A 1 200 ? 9.289 57.879 134.549 1.00 14.06 198 ARG A C 1
ATOM 2877 O O . ARG A 1 200 ? 10.523 57.924 134.596 1.00 13.98 198 ARG A O 1
ATOM 2887 N N . ARG A 1 201 ? 8.575 56.870 135.009 1.00 13.93 199 ARG A N 1
ATOM 2888 C CA . ARG A 1 201 ? 9.198 55.738 135.654 1.00 15.07 199 ARG A CA 1
ATOM 2889 C C . ARG A 1 201 ? 9.857 54.786 134.665 1.00 13.38 199 ARG A C 1
ATOM 2890 O O . ARG A 1 201 ? 10.759 54.051 135.055 1.00 13.75 199 ARG A O 1
ATOM 2911 N N . GLU A 1 202 ? 9.419 54.772 133.405 1.00 12.69 200 GLU A N 1
ATOM 2912 C CA A GLU A 1 202 ? 9.942 53.869 132.386 0.52 12.41 200 GLU A CA 1
ATOM 2913 C CA B GLU A 1 202 ? 9.949 53.870 132.396 0.48 12.57 200 GLU A CA 1
ATOM 2914 C C . GLU A 1 202 ? 10.693 54.655 131.322 1.00 11.48 200 GLU A C 1
ATOM 2915 O O . GLU A 1 202 ? 10.303 55.772 130.971 1.00 10.72 200 GLU A O 1
ATOM 2936 N N . ALA A 1 203 ? 11.764 54.053 130.800 1.00 10.12 201 ALA A N 1
ATOM 2937 C CA . ALA A 1 203 ? 12.597 54.698 129.797 1.00 9.54 201 ALA A CA 1
ATOM 2938 C C . ALA A 1 203 ? 11.892 54.773 128.442 1.00 9.94 201 ALA A C 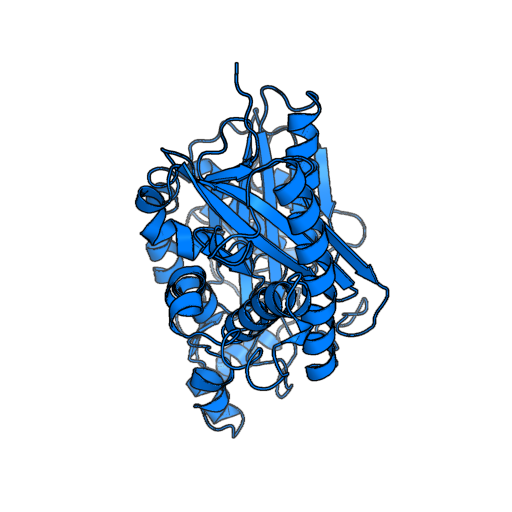1
ATOM 2939 O O . ALA A 1 203 ? 11.015 53.960 128.112 1.00 10.76 201 ALA A O 1
ATOM 2946 N N . LEU A 1 204 ? 12.293 55.771 127.664 1.00 9.31 202 LEU A N 1
ATOM 2947 C CA . LEU A 1 204 ? 11.930 55.910 126.257 1.00 9.21 202 LEU A CA 1
ATOM 2948 C C . LEU A 1 204 ? 13.145 55.510 125.434 1.00 8.73 202 LEU A C 1
ATOM 2949 O O . LEU A 1 204 ? 14.280 55.827 125.808 1.00 8.28 202 LEU A O 1
ATOM 2965 N N . VAL A 1 205 ? 12.919 54.801 124.326 1.00 8.79 203 VAL A N 1
ATOM 2966 C CA . VAL A 1 205 ? 14.050 54.281 123.561 1.00 8.24 203 VAL A CA 1
ATOM 2967 C C . VAL A 1 205 ? 13.651 54.063 122.112 1.00 9.41 203 VAL A C 1
ATOM 2968 O O . VAL A 1 205 ? 12.554 53.595 121.811 1.00 11.55 203 VAL A O 1
ATOM 2981 N N . ASP A 1 206 ? 14.589 54.378 121.220 1.00 8.36 204 ASP A N 1
ATOM 2982 C CA . ASP A 1 206 ? 14.516 54.026 119.807 1.00 10.36 204 ASP A CA 1
ATOM 2983 C C . ASP A 1 206 ? 15.547 52.906 119.672 1.00 9.47 204 ASP A C 1
ATOM 2984 O O . ASP A 1 206 ? 16.736 53.153 119.504 1.00 9.78 204 ASP A O 1
ATOM 2993 N N . GLY A 1 207 ? 15.086 51.659 119.796 1.00 11.29 205 GLY A N 1
ATOM 2994 C CA . GLY A 1 207 ? 16.001 50.569 120.105 1.00 11.57 205 GLY A CA 1
ATOM 2995 C C . GLY A 1 207 ? 17.067 50.325 119.044 1.00 9.07 205 GLY A C 1
ATOM 2996 O O . GLY A 1 207 ? 18.259 50.222 119.351 1.00 9.29 205 GLY A O 1
ATOM 3000 N N . HIS A 1 208 ? 16.663 50.170 117.786 1.00 8.96 206 HIS A N 1
ATOM 3001 C CA . HIS A 1 208 ? 17.672 49.881 116.769 1.00 8.47 206 HIS A CA 1
ATOM 3002 C C . HIS A 1 208 ? 18.621 51.057 116.577 1.00 8.51 206 HIS A C 1
ATOM 3003 O O . HIS A 1 208 ? 19.825 50.866 116.399 1.00 8.41 206 HIS A O 1
ATOM 3017 N N . TYR A 1 209 ? 18.112 52.282 116.643 1.00 8.14 207 TYR A N 1
ATOM 3018 C CA . TYR A 1 209 ? 18.982 53.456 116.594 1.00 7.80 207 TYR A CA 1
ATOM 3019 C C . TYR A 1 209 ? 19.957 53.473 117.761 1.00 8.36 207 TYR A C 1
ATOM 3020 O O . TYR A 1 209 ? 21.121 53.878 117.599 1.00 7.85 207 TYR A O 1
ATOM 3038 N N . SER A 1 210 ? 19.513 53.030 118.945 1.00 7.80 208 SER A N 1
ATOM 3039 C CA . SER A 1 210 ? 20.418 53.007 120.085 1.00 7.94 208 SER A CA 1
ATOM 3040 C C . SER A 1 210 ? 21.576 52.038 119.851 1.00 7.56 208 SER A C 1
ATOM 3041 O O . SER A 1 210 ? 22.696 52.292 120.309 1.00 8.32 208 SER A O 1
ATOM 3049 N N . ILE A 1 211 ? 21.328 50.935 119.145 1.00 7.02 209 ILE A N 1
ATOM 3050 C CA . ILE A 1 211 ? 22.415 50.021 118.786 1.00 7.19 209 ILE A CA 1
ATOM 3051 C C . ILE A 1 211 ? 23.406 50.707 117.843 1.00 7.44 209 ILE A C 1
ATOM 3052 O O . ILE A 1 211 ? 24.623 50.610 118.015 1.00 7.95 209 ILE A O 1
ATOM 3068 N N . THR A 1 212 ? 22.903 51.412 116.835 1.00 7.26 210 THR A N 1
ATOM 3069 C CA . THR A 1 212 ? 23.790 52.148 115.940 1.00 8.12 210 THR A CA 1
ATOM 3070 C C . THR A 1 212 ? 24.595 53.188 116.698 1.00 7.75 210 THR A C 1
ATOM 3071 O O . THR A 1 212 ? 25.798 53.346 116.446 1.00 7.27 210 THR A O 1
ATOM 3082 N N . CYS A 1 213 ? 23.960 53.899 117.649 1.00 7.71 211 CYS A N 1
ATOM 3083 C CA . CYS A 1 213 ? 24.690 54.915 118.412 1.00 7.31 211 CYS A CA 1
ATOM 3084 C C . CYS A 1 213 ? 25.778 54.282 119.266 1.00 7.66 211 CYS A C 1
ATOM 3085 O O . CYS A 1 213 ? 26.889 54.802 119.336 1.00 6.79 211 CYS A O 1
ATOM 3093 N N . TYR A 1 214 ? 25.478 53.174 119.946 1.00 7.21 212 TYR A N 1
ATOM 3094 C CA . TYR A 1 214 ? 26.500 52.467 120.713 1.00 6.28 212 TYR A CA 1
ATOM 3095 C C . TYR A 1 214 ? 27.691 52.142 119.828 1.00 4.79 212 TYR A C 1
ATOM 3096 O O . TYR A 1 214 ? 28.835 52.405 120.190 1.00 6.66 212 TYR A O 1
ATOM 3114 N N . LEU A 1 215 ? 27.434 51.538 118.664 1.00 5.52 213 LEU A N 1
ATOM 3115 C CA . LEU A 1 215 ? 28.528 51.104 117.804 1.00 7.21 213 LEU A CA 1
ATOM 3116 C C . LEU A 1 215 ? 29.306 52.290 117.243 1.00 6.87 213 LEU A C 1
ATOM 3117 O O . LEU A 1 215 ? 30.528 52.221 117.109 1.00 7.05 213 LEU A O 1
ATOM 3133 N N . GLU A 1 216 ? 28.618 53.383 116.901 1.00 6.18 214 GLU A N 1
ATOM 3134 C CA . GLU A 1 216 ? 29.304 54.571 116.407 1.00 6.10 214 GLU A CA 1
ATOM 3135 C C . GLU A 1 216 ? 30.211 55.157 117.474 1.00 5.15 214 GLU A C 1
ATOM 3136 O O . GLU A 1 216 ? 31.381 55.475 117.213 1.00 5.43 214 GLU A O 1
ATOM 3148 N N . ALA A 1 217 ? 29.675 55.347 118.680 1.00 6.28 215 ALA A N 1
ATOM 3149 C CA . ALA A 1 217 ? 30.479 55.904 119.763 1.00 6.51 215 ALA A CA 1
ATOM 3150 C C . ALA A 1 217 ? 31.607 54.959 120.152 1.00 4.90 215 ALA A C 1
ATOM 3151 O O . ALA A 1 217 ? 32.738 55.399 120.414 1.00 6.02 215 ALA A O 1
ATOM 3158 N N . LEU A 1 218 ? 31.331 53.655 120.186 1.00 5.47 216 LEU A N 1
ATOM 3159 C CA . LEU A 1 218 ? 32.400 52.689 120.434 1.00 5.95 216 LEU A CA 1
ATOM 3160 C C . LEU A 1 218 ? 33.542 52.870 119.441 1.00 5.48 216 LEU A C 1
ATOM 3161 O O . LEU A 1 218 ? 34.723 52.845 119.820 1.00 5.63 216 LEU A O 1
ATOM 3177 N N . SER A 1 219 ? 33.205 53.002 118.155 1.00 5.98 217 SER A N 1
ATOM 3178 C CA . SER A 1 219 ? 34.233 53.106 117.127 1.00 5.57 217 SER A CA 1
ATOM 3179 C C . SER A 1 219 ? 35.146 54.295 117.391 1.00 6.10 217 SER A C 1
ATOM 3180 O O . SER A 1 219 ? 36.370 54.188 117.265 1.00 6.28 217 SER A O 1
ATOM 3188 N N . GLY A 1 220 ? 34.561 55.451 117.709 1.00 6.17 218 GLY A N 1
ATOM 3189 C CA . GLY A 1 220 ? 35.373 56.622 117.990 1.00 6.22 218 GLY A CA 1
ATOM 3190 C C . GLY A 1 220 ? 36.212 56.476 119.249 1.00 5.67 218 GLY A C 1
ATOM 3191 O O . GLY A 1 220 ? 37.391 56.874 119.285 1.00 6.05 218 GLY A O 1
ATOM 3195 N N . ALA A 1 221 ? 35.621 55.922 120.304 1.00 6.06 219 ALA A N 1
ATOM 3196 C CA . ALA A 1 221 ? 36.349 55.771 121.561 1.00 6.02 219 ALA A CA 1
ATOM 3197 C C . ALA A 1 221 ? 37.498 54.787 121.408 1.00 5.86 219 ALA A C 1
ATOM 3198 O O . ALA A 1 221 ? 38.631 55.066 121.825 1.00 6.24 219 ALA A O 1
ATOM 3205 N N . TYR A 1 222 ? 37.221 53.623 120.809 1.00 5.04 220 TYR A N 1
ATOM 3206 C CA . TYR A 1 222 ? 38.264 52.633 120.571 1.00 6.45 220 TYR A CA 1
ATOM 3207 C C . TYR A 1 222 ? 39.404 53.208 119.722 1.00 5.95 220 TYR A C 1
ATOM 3208 O O . TYR A 1 222 ? 40.584 53.026 120.037 1.00 6.80 220 TYR A O 1
ATOM 3226 N N . ARG A 1 223 ? 39.071 53.901 118.635 1.00 5.87 221 ARG A N 1
ATOM 3227 C CA . ARG A 1 223 ? 4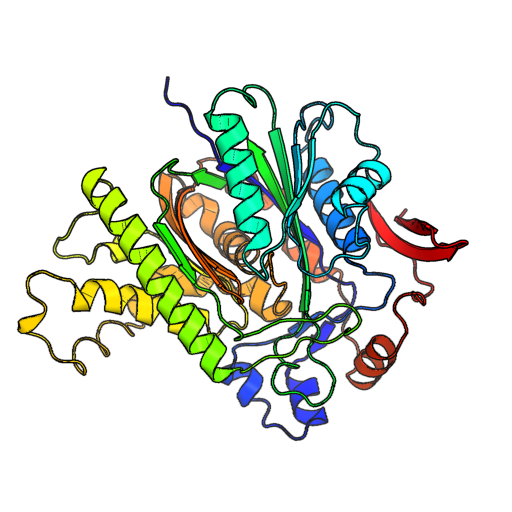0.120 54.473 117.802 1.00 6.41 221 ARG A CA 1
ATOM 3228 C C . ARG A 1 223 ? 40.984 55.461 118.578 1.00 6.34 221 ARG A C 1
ATOM 3229 O O . ARG A 1 223 ? 42.204 55.517 118.382 1.00 7.93 221 ARG A O 1
ATOM 3250 N N . GLY A 1 224 ? 40.369 56.266 119.450 1.00 6.98 222 GLY A N 1
ATOM 3251 C CA . GLY A 1 224 ? 41.148 57.216 120.222 1.00 6.34 222 GLY A CA 1
ATOM 3252 C C . GLY A 1 224 ? 42.100 56.529 121.188 1.00 6.93 222 GLY A C 1
ATOM 3253 O O . GLY A 1 224 ? 43.257 56.949 121.347 1.00 8.12 222 GLY A O 1
ATOM 3257 N N . TRP A 1 225 ? 41.639 55.465 121.829 1.00 6.06 223 TRP A N 1
ATOM 3258 C CA . TRP A 1 225 ? 42.529 54.687 122.697 1.00 6.23 223 TRP A CA 1
ATOM 3259 C C . TRP A 1 225 ? 43.643 54.049 121.890 1.00 6.57 223 TRP A C 1
ATOM 3260 O O . TRP A 1 225 ? 44.821 54.095 122.281 1.00 6.87 223 TRP A O 1
ATOM 3281 N N . ARG A 1 226 ? 43.294 53.469 120.745 1.00 7.61 224 ARG A N 1
ATOM 3282 C CA . ARG A 1 226 ? 44.272 52.743 119.950 1.00 7.66 224 ARG A CA 1
ATOM 3283 C C . ARG A 1 226 ? 45.419 53.650 119.521 1.00 7.28 224 ARG A C 1
ATOM 3284 O O . ARG A 1 226 ? 46.584 53.247 119.558 1.00 7.88 224 ARG A O 1
ATOM 3305 N N . GLU A 1 227 ? 45.112 54.882 119.128 1.00 8.50 225 GLU A N 1
ATOM 3306 C CA . GLU A 1 227 ? 46.165 55.810 118.737 1.00 9.41 225 GLU A CA 1
ATOM 3307 C C . GLU A 1 227 ? 47.123 56.054 119.883 1.00 8.99 225 GLU A C 1
ATOM 3308 O O . GLU A 1 227 ? 48.341 56.074 119.694 1.00 11.79 225 GLU A O 1
ATOM 3315 N N . LYS A 1 228 ? 46.588 56.235 121.087 1.00 10.46 226 LYS A N 1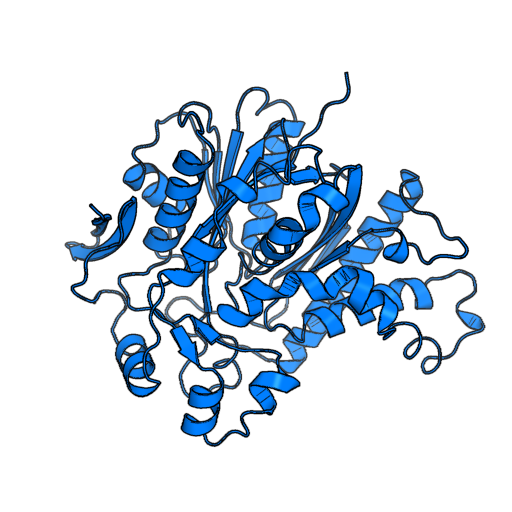
ATOM 3316 C CA . LYS A 1 228 ? 47.444 56.490 122.243 1.00 10.70 226 LYS A CA 1
ATOM 3317 C C . LYS A 1 228 ? 48.214 55.234 122.646 1.00 10.38 226 LYS A C 1
ATOM 3318 O O . LYS A 1 228 ? 49.379 55.312 123.063 1.00 11.60 226 LYS A O 1
ATOM 3326 N N . ALA A 1 229 ? 47.576 54.071 122.539 1.00 9.44 227 ALA A N 1
ATOM 3327 C CA . ALA A 1 229 ? 48.246 52.821 122.881 1.00 10.42 227 ALA A CA 1
ATOM 3328 C C . ALA A 1 229 ? 49.367 52.512 121.905 1.00 10.24 227 ALA A C 1
ATOM 3329 O O . ALA A 1 229 ? 50.429 52.044 122.313 1.00 11.47 227 ALA A O 1
ATOM 3336 N N . LEU A 1 230 ? 49.152 52.786 120.614 1.00 10.54 228 LEU A N 1
ATOM 3337 C CA . LEU A 1 230 ? 50.232 52.664 119.636 1.00 12.90 228 LEU A CA 1
ATOM 3338 C C . LEU A 1 230 ? 51.404 53.564 120.006 1.00 13.44 228 LEU A C 1
ATOM 3339 O O . LEU A 1 230 ? 52.570 53.129 120.000 1.00 15.40 228 LEU A O 1
ATOM 3355 N N . ALA A 1 231 ? 51.120 54.826 120.339 1.00 13.44 229 ALA A N 1
ATOM 3356 C CA . ALA A 1 231 ? 52.189 55.774 120.653 1.00 14.91 229 ALA A CA 1
ATOM 3357 C C . ALA A 1 231 ? 52.897 55.427 121.958 1.00 16.73 229 ALA A C 1
ATOM 3358 O O . ALA A 1 231 ? 54.056 55.832 122.168 1.00 18.99 229 ALA A O 1
ATOM 3365 N N . ALA A 1 232 ? 52.212 54.741 122.864 1.00 16.40 230 ALA A N 1
ATOM 3366 C CA . ALA A 1 232 ? 52.825 54.296 124.112 1.00 16.62 230 ALA A CA 1
ATOM 3367 C C . ALA A 1 232 ? 53.532 52.958 123.972 1.00 18.66 230 ALA A C 1
ATOM 3368 O O . ALA A 1 232 ? 54.094 52.471 124.961 1.00 18.66 230 ALA A O 1
ATOM 3375 N N . GLY A 1 233 ? 53.499 52.355 122.782 1.00 18.61 231 GLY A N 1
ATOM 3376 C CA . GLY A 1 233 ? 54.112 51.062 122.530 1.00 18.03 231 GLY A CA 1
ATOM 3377 C C . GLY A 1 233 ? 53.415 49.856 123.123 1.00 16.68 231 GLY A C 1
ATOM 3378 O O . GLY A 1 233 ? 54.037 48.795 123.236 1.00 19.10 231 GLY A O 1
ATOM 3382 N N . LEU A 1 234 ? 52.151 49.975 123.507 1.00 15.00 232 LEU A N 1
ATOM 3383 C CA . LEU A 1 234 ? 51.449 48.878 124.153 1.00 13.95 232 LEU A CA 1
ATOM 3384 C C . LEU A 1 234 ? 50.842 47.901 123.158 1.00 13.43 232 LEU A C 1
ATOM 3385 O O . LEU A 1 234 ? 50.639 46.724 123.486 1.00 14.75 232 LEU A O 1
ATOM 3401 N N . VAL A 1 235 ? 50.513 48.386 121.958 1.00 12.96 233 VAL A N 1
ATOM 3402 C CA . VAL A 1 235 ? 50.068 47.549 120.854 1.00 12.33 233 VAL A CA 1
ATOM 3403 C C . VAL A 1 235 ? 50.790 48.033 119.605 1.00 13.38 233 VAL A C 1
ATOM 3404 O O . VAL A 1 235 ? 51.346 49.135 119.574 1.00 12.54 233 VAL A O 1
ATOM 3417 N N . ARG A 1 236 ? 50.776 47.190 118.570 1.00 14.98 234 ARG A N 1
ATOM 3418 C CA . ARG A 1 236 ? 51.443 47.477 117.303 1.00 14.98 234 ARG A CA 1
ATOM 3419 C C . ARG A 1 236 ? 50.566 46.973 116.161 1.00 16.04 234 ARG A C 1
ATOM 3420 O O . ARG A 1 236 ? 49.719 46.089 116.343 1.00 18.68 234 ARG A O 1
ATOM 3424 N N . TRP A 1 237 ? 50.738 47.576 114.988 1.00 15.02 235 TRP A N 1
ATOM 3425 C CA . TRP A 1 237 ? 50.160 47.025 113.764 1.00 16.52 235 TRP A CA 1
ATOM 3426 C C . TRP A 1 237 ? 51.140 45.956 113.315 1.00 19.99 235 TRP A C 1
ATOM 3427 O O . TRP A 1 237 ? 52.226 46.263 112.836 1.00 21.72 235 TRP A O 1
ATOM 3448 N N . SER A 1 238 ? 50.798 44.695 113.528 1.00 22.07 236 SER A N 1
ATOM 3449 C CA . SER A 1 238 ? 51.708 43.600 113.220 1.00 25.33 236 SER A CA 1
ATOM 3450 C C . SER A 1 238 ? 50.890 42.544 112.488 1.00 27.87 236 SER A C 1
ATOM 3451 O O . SER A 1 238 ? 49.866 42.839 111.859 1.00 30.03 236 SER A O 1
ATOM 3459 N N . ASP A 1 239 ? 51.338 41.290 112.557 1.00 28.42 237 ASP A N 1
ATOM 3460 C CA . ASP A 1 239 ? 50.520 40.214 112.015 1.00 30.02 237 ASP A CA 1
ATOM 3461 C C . ASP A 1 239 ? 49.198 40.126 112.761 1.00 28.12 237 ASP A C 1
ATOM 3462 O O . ASP A 1 239 ? 48.184 39.703 112.195 1.00 29.19 237 ASP A O 1
ATOM 3471 N N . ALA A 1 240 ? 49.191 40.536 114.021 1.00 24.19 238 ALA A N 1
ATOM 3472 C CA . ALA A 1 240 ? 47.977 40.629 114.811 1.00 22.25 238 ALA A CA 1
ATOM 3473 C C . ALA A 1 240 ? 47.423 42.042 114.728 1.00 18.98 238 ALA A C 1
ATOM 3474 O O . ALA A 1 240 ? 48.169 43.026 114.749 1.00 19.97 238 ALA A O 1
ATOM 3481 N N . LEU A 1 241 ? 46.110 42.136 114.651 1.00 15.32 239 LEU A N 1
ATOM 3482 C CA . LEU A 1 241 ? 45.464 43.432 114.719 1.00 14.29 239 LEU A CA 1
ATOM 3483 C C . LEU A 1 241 ? 45.732 44.048 116.096 1.00 12.91 239 LEU A C 1
ATOM 3484 O O . LEU A 1 241 ? 45.901 43.319 117.080 1.00 12.64 239 LEU A O 1
ATOM 3500 N N . PRO A 1 242 ? 45.763 45.384 116.198 1.00 12.41 240 PRO A N 1
ATOM 3501 C CA . PRO A 1 242 ? 45.960 46.013 117.520 1.00 10.52 240 PRO A CA 1
ATOM 3502 C C . PRO A 1 242 ? 45.042 45.459 118.608 1.00 10.36 240 PRO A C 1
ATOM 3503 O O . PRO A 1 242 ? 45.503 45.140 119.710 1.00 10.98 240 PRO A O 1
ATOM 3514 N N . GLY A 1 243 ? 43.741 45.363 118.336 1.00 10.94 241 GLY A N 1
ATOM 3515 C CA . GLY A 1 243 ? 42.793 44.919 119.351 1.00 11.18 241 GLY A CA 1
ATOM 3516 C C . GLY A 1 243 ? 42.960 43.475 119.760 1.00 9.94 241 GLY A C 1
ATOM 3517 O O . GLY A 1 243 ? 42.555 43.108 120.865 1.00 11.17 241 GLY A O 1
ATOM 3521 N N . GLU A 1 244 ? 43.587 42.658 118.914 1.00 9.61 242 GLU A N 1
ATOM 3522 C CA . GLU A 1 244 ? 43.860 41.261 119.253 1.00 9.66 242 GLU A CA 1
ATOM 3523 C C . GLU A 1 244 ? 44.938 41.124 120.313 1.00 11.91 242 GLU A C 1
ATOM 3524 O O . GLU A 1 244 ? 45.048 40.066 120.935 1.00 12.54 242 GLU A O 1
ATOM 3536 N N . GLN A 1 245 ? 45.733 42.167 120.528 1.00 10.69 243 GLN A N 1
ATOM 3537 C CA . GLN A 1 245 ? 46.798 42.134 121.515 1.00 11.71 243 GLN A CA 1
ATOM 3538 C C . GLN A 1 245 ? 46.296 42.363 122.932 1.00 12.21 243 GLN A C 1
ATOM 3539 O O . GLN A 1 245 ? 47.040 42.102 123.889 1.00 14.57 243 GLN A O 1
ATOM 3553 N N . LEU A 1 246 ? 45.051 42.795 123.095 1.00 10.24 244 LEU A N 1
ATOM 3554 C CA . LEU A 1 246 ? 44.417 42.795 124.404 1.00 9.18 244 LEU A CA 1
ATOM 3555 C C . LEU A 1 246 ? 44.017 41.367 124.740 1.00 9.91 244 LEU A C 1
ATOM 3556 O O . LEU A 1 246 ? 43.513 40.639 123.886 1.00 10.65 244 LEU A O 1
ATOM 3572 N N . ALA A 1 247 ? 44.277 40.939 125.979 1.00 8.66 245 ALA A N 1
ATOM 3573 C CA . ALA A 1 247 ? 43.958 39.560 126.327 1.00 9.51 245 ALA A CA 1
ATOM 3574 C C . ALA A 1 247 ? 42.456 39.330 126.301 1.00 9.51 245 ALA A C 1
ATOM 3575 O O . ALA A 1 247 ? 41.993 38.272 125.870 1.00 9.37 245 ALA A O 1
ATOM 3582 N N . ARG A 1 248 ? 41.693 40.309 126.776 1.00 8.50 246 ARG A N 1
ATOM 3583 C CA . ARG A 1 248 ? 40.238 40.264 126.834 1.00 8.06 246 ARG A CA 1
ATOM 3584 C C . ARG A 1 248 ? 39.742 41.675 126.586 1.00 7.31 246 ARG A C 1
ATOM 3585 O O . ARG A 1 248 ? 40.459 42.656 126.833 1.00 8.25 246 ARG A O 1
ATOM 3606 N N . ILE A 1 249 ? 38.493 41.778 126.138 1.00 7.67 247 ILE A N 1
ATOM 3607 C CA . ILE A 1 249 ? 37.790 43.057 126.051 1.00 7.62 247 ILE A CA 1
ATOM 3608 C C . ILE A 1 249 ? 36.413 42.881 126.679 1.00 6.11 247 ILE A C 1
ATOM 3609 O O . ILE A 1 249 ? 35.699 41.922 126.368 1.00 7.91 247 ILE A O 1
ATOM 3625 N N . ALA A 1 250 ? 36.076 43.759 127.613 1.00 7.02 248 ALA A N 1
ATOM 3626 C CA . ALA A 1 250 ? 34.771 43.775 128.246 1.00 7.07 248 ALA A CA 1
ATOM 3627 C C . ALA A 1 250 ? 34.001 44.988 127.747 1.00 8.39 248 ALA A C 1
ATOM 3628 O O . ALA A 1 250 ? 34.577 46.053 127.549 1.00 8.31 248 ALA A O 1
ATOM 3635 N N . TYR A 1 251 ? 32.703 44.806 127.532 1.00 6.97 249 TYR A N 1
ATOM 3636 C CA . TYR A 1 251 ? 31.833 45.804 126.940 1.00 7.20 249 TYR A CA 1
ATOM 3637 C C . TYR A 1 251 ? 30.620 46.042 127.831 1.00 6.29 249 TYR A C 1
ATOM 3638 O O . TYR A 1 251 ? 30.153 45.140 128.546 1.00 8.46 249 TYR A O 1
ATOM 3656 N N . HIS A 1 252 ? 30.082 47.258 127.756 1.00 5.84 250 HIS A N 1
ATOM 3657 C CA . HIS A 1 252 ? 28.757 47.502 128.303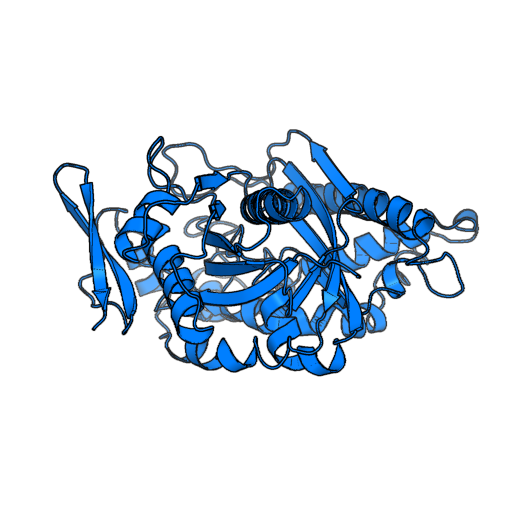 1.00 6.92 250 HIS A CA 1
ATOM 3658 C C . HIS A 1 252 ? 27.771 46.490 127.736 1.00 6.85 250 HIS A C 1
ATOM 3659 O O . HIS A 1 252 ? 27.703 46.277 126.520 1.00 8.04 250 HIS A O 1
ATOM 3673 N N . VAL A 1 253 ? 27.024 45.846 128.625 1.00 6.78 251 VAL A N 1
ATOM 3674 C CA . VAL A 1 253 ? 26.124 44.752 128.259 1.00 8.01 251 VAL A CA 1
ATOM 3675 C C . VAL A 1 253 ? 24.681 45.159 128.544 1.00 8.11 251 VAL A C 1
ATOM 3676 O O . VAL A 1 253 ? 24.164 44.915 129.647 1.00 8.55 251 VAL A O 1
ATOM 3689 N N . PRO A 1 254 ? 23.989 45.764 127.579 1.00 6.98 252 PRO A N 1
ATOM 3690 C CA . PRO A 1 254 ? 22.545 45.982 127.742 1.00 7.97 252 PRO A CA 1
ATOM 3691 C C . PRO A 1 254 ? 21.751 44.708 127.599 1.00 7.68 252 PRO A C 1
ATOM 3692 O O . PRO A 1 254 ? 20.658 44.585 128.179 1.00 8.90 252 PRO A O 1
ATOM 3703 N N . PHE A 1 255 ? 22.271 43.779 126.803 1.00 8.59 253 PHE A N 1
ATOM 3704 C CA . PHE A 1 255 ? 21.810 42.411 126.627 1.00 8.05 253 PHE A CA 1
ATOM 3705 C C . PHE A 1 255 ? 23.026 41.671 126.088 1.00 7.28 253 PHE A C 1
ATOM 3706 O O . PHE A 1 255 ? 23.919 42.276 125.483 1.00 8.07 253 PHE A O 1
ATOM 3723 N N . CYS A 1 256 ? 23.080 40.363 126.314 1.00 9.09 254 CYS A N 1
ATOM 3724 C CA . CYS A 1 256 ? 24.344 39.665 126.140 1.00 8.28 254 CYS A CA 1
ATOM 3725 C C . CYS A 1 256 ? 24.794 39.624 124.680 1.00 8.99 254 CYS A C 1
ATOM 3726 O O . CYS A 1 256 ? 25.995 39.728 124.398 1.00 8.81 254 CYS A O 1
ATOM 3734 N N . LYS A 1 257 ? 23.860 39.498 123.733 1.00 9.55 255 LYS A N 1
ATOM 3735 C CA A LYS A 1 257 ? 24.233 39.481 122.318 0.49 9.87 255 LYS A CA 1
ATOM 3736 C CA B LYS A 1 257 ? 24.242 39.478 122.324 0.51 10.32 255 LYS A CA 1
ATOM 3737 C C . LYS A 1 257 ? 24.861 40.795 121.875 1.00 9.46 255 LYS A C 1
ATOM 3738 O O . LYS A 1 257 ? 25.562 40.827 120.861 1.00 9.54 255 LYS A O 1
ATOM 3773 N N . MET A 1 258 ? 24.656 41.876 122.624 1.00 8.50 256 MET A N 1
ATOM 3774 C CA . MET A 1 258 ? 25.279 43.145 122.262 1.00 8.10 256 MET A CA 1
ATOM 3775 C C . MET A 1 258 ? 26.799 43.062 122.314 1.00 8.32 256 MET A C 1
ATOM 3776 O O . MET A 1 258 ? 27.478 43.759 121.558 1.00 8.85 256 MET A O 1
ATOM 3790 N N . ALA A 1 259 ? 27.355 42.214 123.183 1.00 8.11 257 ALA A N 1
ATOM 3791 C CA . ALA A 1 259 ? 28.806 42.116 123.273 1.00 8.13 257 ALA A CA 1
ATOM 3792 C C . ALA A 1 259 ? 29.412 41.594 121.974 1.00 9.40 257 ALA A C 1
ATOM 3793 O O . ALA A 1 259 ? 30.483 42.050 121.558 1.00 10.01 257 ALA A O 1
ATOM 3800 N N . ARG A 1 260 ? 28.756 40.628 121.327 1.00 8.65 258 ARG A N 1
ATOM 3801 C CA . ARG A 1 260 ? 29.253 40.133 120.045 1.00 10.27 258 ARG A CA 1
ATOM 3802 C C . ARG A 1 260 ? 29.192 41.220 118.982 1.00 8.79 258 ARG A C 1
ATOM 3803 O O . ARG A 1 260 ? 30.132 41.378 118.198 1.00 8.54 258 ARG A O 1
ATOM 3824 N N . LYS A 1 261 ? 28.094 41.974 118.936 1.00 8.89 259 LYS A N 1
ATOM 3825 C CA . LYS A 1 261 ? 27.993 43.083 117.988 1.00 8.96 259 LYS A CA 1
ATOM 3826 C C . LYS A 1 261 ? 29.109 44.096 118.206 1.00 7.65 259 LYS A C 1
ATOM 3827 O O . LYS A 1 261 ? 29.704 44.617 117.249 1.00 8.46 259 LYS A O 1
ATOM 3846 N N . ALA A 1 262 ? 29.384 44.393 119.479 1.00 7.87 260 ALA A N 1
ATOM 3847 C CA . ALA A 1 262 ? 30.394 45.372 119.838 1.00 7.65 260 ALA A CA 1
ATOM 3848 C C . ALA A 1 262 ? 31.781 44.885 119.432 1.00 7.27 260 ALA A C 1
ATOM 3849 O O . ALA A 1 262 ? 32.570 45.647 118.871 1.00 7.45 260 ALA A O 1
ATOM 3856 N N . HIS A 1 263 ? 32.094 43.612 119.713 1.00 7.26 261 HIS A N 1
ATOM 3857 C CA . HIS A 1 263 ? 33.413 43.071 119.391 1.00 7.08 261 HIS A CA 1
ATOM 3858 C C . HIS A 1 263 ? 33.638 43.005 117.878 1.00 8.54 261 HIS A C 1
ATOM 3859 O O . HIS A 1 263 ? 34.724 43.349 117.379 1.00 7.78 261 HIS A O 1
ATOM 3873 N N . THR A 1 264 ? 32.615 42.607 117.130 1.00 8.02 262 THR A N 1
ATOM 3874 C CA . THR A 1 264 ? 32.709 42.660 115.673 1.00 8.64 262 THR A CA 1
ATOM 3875 C C . THR A 1 264 ? 33.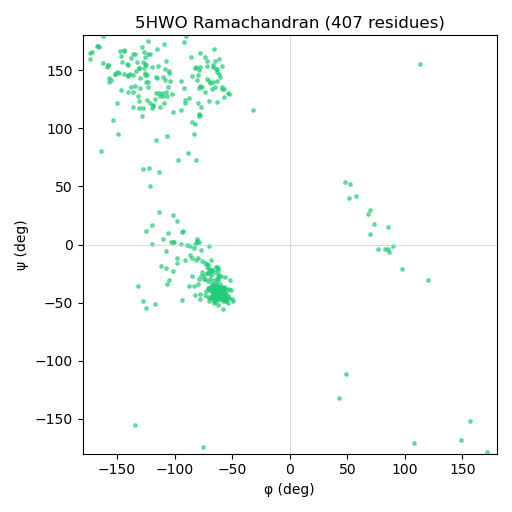018 44.076 115.192 1.00 8.42 262 THR A C 1
ATOM 3876 O O . THR A 1 264 ? 33.885 44.267 114.331 1.00 9.20 262 THR A O 1
ATOM 3887 N N . GLN A 1 265 ? 32.350 45.085 115.761 1.00 7.60 263 GLN A N 1
ATOM 3888 C CA . GLN A 1 265 ? 32.605 46.457 115.334 1.00 6.89 263 GLN A CA 1
ATOM 3889 C C . GLN A 1 265 ? 34.021 46.892 115.685 1.00 7.11 263 GLN A C 1
ATOM 3890 O O . GLN A 1 265 ? 34.676 47.579 114.898 1.00 8.02 263 GLN A O 1
ATOM 3904 N N . LEU A 1 266 ? 34.494 46.552 116.883 1.00 7.83 264 LEU A N 1
ATOM 3905 C CA . LEU A 1 266 ? 35.849 46.926 117.262 1.00 7.41 264 LEU A CA 1
ATOM 3906 C C . LEU A 1 266 ? 36.855 46.343 116.268 1.00 7.21 264 LEU A C 1
ATOM 3907 O O . LEU A 1 266 ? 37.776 47.035 115.797 1.00 7.30 264 LEU A O 1
ATOM 3923 N N . ARG A 1 267 ? 36.686 45.061 115.931 1.00 7.68 265 ARG A N 1
ATOM 3924 C CA . ARG A 1 267 ? 37.598 44.421 114.983 1.00 7.57 265 ARG A CA 1
ATOM 3925 C C . ARG A 1 267 ? 37.494 45.061 113.599 1.00 9.28 265 ARG A C 1
ATOM 3926 O O . ARG A 1 267 ? 38.504 45.247 112.908 1.00 9.54 265 ARG A O 1
ATOM 3947 N N . LEU A 1 268 ? 36.282 45.412 113.185 1.00 9.39 266 LEU A N 1
ATOM 3948 C CA . LEU A 1 268 ? 36.107 46.135 111.923 1.00 9.93 266 LEU A CA 1
ATOM 3949 C C . LEU A 1 268 ? 36.864 47.461 111.916 1.00 10.16 266 LEU A C 1
ATOM 3950 O O . LEU A 1 268 ? 37.396 47.873 110.874 1.00 10.65 266 LEU A O 1
ATOM 3966 N N . CYS A 1 269 ? 36.927 48.151 113.059 1.00 8.49 267 CYS A N 1
ATOM 3967 C CA . CYS A 1 269 ? 37.701 49.389 113.112 1.00 8.90 267 CYS A CA 1
ATOM 3968 C C . CYS A 1 269 ? 39.153 49.123 112.757 1.00 9.84 267 CYS A C 1
ATOM 3969 O O . CYS A 1 269 ? 39.746 49.870 111.980 1.00 11.60 267 CYS A O 1
ATOM 3977 N N . ASP A 1 270 ? 39.736 48.040 113.295 1.00 8.81 268 ASP A N 1
ATOM 3978 C CA . ASP A 1 270 ? 41.106 47.684 112.930 1.00 9.02 268 ASP A CA 1
ATOM 3979 C C . ASP A 1 270 ? 41.197 47.329 111.450 1.00 8.78 268 ASP A C 1
ATOM 3980 O O . ASP A 1 270 ? 42.089 47.794 110.740 1.00 10.68 268 ASP A O 1
ATOM 3989 N N . LEU A 1 271 ? 40.270 46.526 110.965 1.00 10.34 269 LEU A N 1
ATOM 3990 C CA . LEU A 1 271 ? 40.358 46.043 109.583 1.00 10.85 269 LEU A CA 1
ATOM 3991 C C . LEU A 1 271 ? 40.163 47.169 108.561 1.00 12.32 269 LEU A C 1
ATOM 3992 O O . LEU A 1 271 ? 40.807 47.174 107.502 1.00 12.97 269 LEU A O 1
ATOM 4008 N N . GLU A 1 272 ? 39.300 48.140 108.866 1.00 12.09 270 GLU A N 1
ATOM 4009 C CA . GLU A 1 272 ? 39.051 49.260 107.961 1.00 12.81 270 GLU A CA 1
ATOM 4010 C C . GLU A 1 272 ? 40.205 50.248 107.973 1.00 14.35 270 GLU A C 1
ATOM 4011 O O . GLU A 1 272 ? 40.424 50.956 106.978 1.00 16.20 270 GLU A O 1
ATOM 4023 N N . ASP A 1 273 ? 40.948 50.311 109.084 1.00 15.32 271 ASP A N 1
ATOM 4024 C CA . ASP A 1 273 ? 41.969 51.330 109.285 1.00 15.90 271 ASP A CA 1
ATOM 4025 C C . ASP A 1 273 ? 43.374 50.846 108.950 1.00 18.02 271 ASP A C 1
ATOM 4026 O O . ASP A 1 273 ? 44.302 51.662 108.906 1.00 19.37 271 ASP A O 1
ATOM 4035 N N . ALA A 1 274 ? 43.557 49.545 108.758 1.00 18.94 272 ALA A N 1
ATOM 4036 C CA . ALA A 1 274 ? 44.874 49.015 108.482 1.00 21.36 272 ALA A CA 1
ATOM 4037 C C . ALA A 1 274 ? 45.410 49.642 107.204 1.00 25.24 272 ALA A C 1
ATOM 4038 O O . ALA A 1 274 ? 44.660 49.933 106.268 1.00 24.91 272 ALA A O 1
ATOM 4045 N N . ALA A 1 275 ? 46.718 49.884 107.189 1.00 27.10 273 ALA A N 1
ATOM 4046 C CA . ALA A 1 275 ? 47.339 50.512 106.034 1.00 30.59 273 ALA A CA 1
ATOM 4047 C C . ALA A 1 275 ? 46.983 49.796 104.730 1.00 31.83 273 ALA A C 1
ATOM 4048 O O . ALA A 1 275 ? 46.883 50.441 103.676 1.00 32.99 273 ALA A O 1
ATOM 4055 N N . ASP A 1 276 ? 46.750 48.479 104.775 1.00 32.12 274 ASP A N 1
ATOM 4056 C CA . ASP A 1 276 ? 46.436 47.698 103.580 1.00 31.92 274 ASP A CA 1
ATOM 4057 C C . ASP A 1 276 ? 44.939 47.390 103.424 1.00 30.49 274 ASP A C 1
ATOM 4058 O O . ASP A 1 276 ? 44.572 46.418 102.752 1.00 30.32 274 ASP A O 1
ATOM 4062 N N . ALA A 1 277 ? 44.058 48.216 103.995 1.00 27.46 275 ALA A N 1
ATOM 4063 C CA . ALA A 1 277 ? 42.625 47.940 103.905 1.00 25.47 275 ALA A CA 1
ATOM 4064 C C . ALA A 1 277 ? 42.117 47.926 102.462 1.00 25.29 275 ALA A C 1
ATOM 4065 O O . ALA A 1 277 ? 41.108 47.274 102.172 1.00 26.52 275 ALA A O 1
ATOM 4072 N N . ALA A 1 278 ? 42.768 48.648 101.551 1.00 24.28 276 ALA A N 1
ATOM 4073 C CA . ALA A 1 278 ? 42.247 48.722 100.187 1.00 27.20 276 ALA A CA 1
ATOM 4074 C C . ALA A 1 278 ? 42.218 47.371 99.490 1.00 28.34 276 ALA A C 1
ATOM 4075 O O . ALA A 1 278 ? 41.471 47.208 98.519 1.00 31.12 276 ALA A O 1
ATOM 4082 N N . ALA A 1 279 ? 43.017 46.407 99.945 1.00 28.60 277 ALA A N 1
ATOM 4083 C CA . ALA A 1 279 ? 43.040 45.070 99.361 1.00 29.64 277 ALA A CA 1
ATOM 4084 C C . ALA A 1 279 ? 41.929 44.160 99.884 1.00 30.55 277 ALA A C 1
ATOM 4085 O O . ALA A 1 279 ? 41.848 43.003 99.458 1.00 34.01 277 ALA A O 1
ATOM 4092 N N . SER A 1 280 ? 41.073 44.634 100.774 1.00 28.18 278 SER A N 1
ATOM 4093 C CA . SER A 1 280 ? 39.970 43.840 101.301 1.00 26.95 278 SER A CA 1
ATOM 4094 C C . SER A 1 280 ? 38.651 44.368 100.755 1.00 26.23 278 SER A C 1
ATOM 4095 O O . SER A 1 280 ? 38.600 45.391 100.066 1.00 27.71 278 SER A O 1
ATOM 4103 N N . THR A 1 281 ? 37.583 43.637 101.047 1.00 23.72 279 THR A N 1
ATOM 4104 C CA . THR A 1 281 ? 36.220 44.003 100.696 1.00 22.37 279 THR A CA 1
ATOM 4105 C C . THR A 1 281 ? 35.369 44.048 101.958 1.00 19.49 279 THR A C 1
ATOM 4106 O O . THR A 1 281 ? 35.748 43.479 102.990 1.00 19.85 279 THR A O 1
ATOM 4117 N N . PRO A 1 282 ? 34.189 44.677 101.907 1.00 17.27 280 PRO A N 1
ATOM 4118 C CA . PRO A 1 282 ? 33.294 44.613 103.073 1.00 17.06 280 PRO A CA 1
ATOM 4119 C C . PRO A 1 282 ? 33.000 43.189 103.496 1.00 18.79 280 PRO A C 1
ATOM 4120 O O . PRO A 1 282 ? 32.992 42.880 104.698 1.00 18.32 280 PRO A O 1
ATOM 4131 N N . GLU A 1 283 ? 32.823 42.300 102.519 1.00 20.75 281 GLU A N 1
ATOM 4132 C CA . GLU A 1 283 ? 32.528 40.904 102.809 1.00 20.26 281 GLU A CA 1
ATOM 4133 C C . GLU A 1 283 ? 33.695 40.231 103.523 1.00 20.28 281 GLU A C 1
ATOM 4134 O O . GLU A 1 283 ? 33.495 39.524 104.518 1.00 21.36 281 GLU A O 1
ATOM 4138 N N . SER A 1 284 ? 34.925 40.438 103.041 1.00 20.46 282 SER A N 1
ATOM 4139 C CA . SER A 1 284 ? 36.070 39.794 103.688 1.00 19.90 282 SER A CA 1
ATOM 4140 C C . SER A 1 284 ? 36.351 40.403 105.053 1.00 17.90 282 SER A C 1
ATOM 4141 O O . SER A 1 284 ? 36.722 39.683 105.993 1.00 18.77 282 SER A O 1
ATOM 4149 N N . ARG A 1 285 ? 36.189 41.719 105.184 1.00 16.68 283 ARG A N 1
ATOM 4150 C CA . ARG A 1 285 ? 36.411 42.347 106.483 1.00 13.90 283 ARG A CA 1
ATOM 4151 C C . ARG A 1 285 ? 35.374 41.884 107.493 1.00 13.53 283 ARG A C 1
ATOM 4152 O O . ARG A 1 285 ? 35.711 41.588 108.648 1.00 13.26 283 ARG A O 1
ATOM 4173 N N . GLU A 1 286 ? 34.112 41.817 107.084 1.00 15.48 284 GLU A N 1
ATOM 4174 C CA A GLU A 1 286 ? 33.062 41.375 107.996 0.46 15.80 284 GLU A CA 1
ATOM 4175 C CA B GLU A 1 286 ? 33.067 41.377 108.001 0.54 15.68 284 GLU A CA 1
ATOM 4176 C C . GLU A 1 286 ? 33.306 39.950 108.465 1.00 15.58 284 GLU A C 1
ATOM 4177 O O . GLU A 1 286 ? 33.160 39.646 109.658 1.00 15.65 284 GLU A O 1
ATOM 4198 N N . ALA A 1 287 ? 33.682 39.062 107.541 1.00 16.88 285 ALA A N 1
ATOM 4199 C CA . ALA A 1 287 ? 33.893 37.672 107.921 1.00 17.02 285 ALA A CA 1
ATOM 4200 C C . ALA A 1 287 ? 35.034 37.550 108.919 1.00 16.91 285 ALA A C 1
ATOM 4201 O O . ALA A 1 287 ? 34.934 36.801 109.898 1.00 17.29 285 ALA A O 1
ATOM 4208 N N . GLN A 1 288 ? 36.117 38.293 108.703 1.00 15.22 286 GLN A N 1
ATOM 4209 C CA . GLN A 1 288 ? 37.211 38.292 109.661 1.00 14.54 286 GLN A CA 1
ATOM 4210 C C . GLN A 1 288 ? 36.791 38.940 110.983 1.00 13.11 286 GLN A C 1
ATOM 4211 O O . GLN A 1 288 ? 37.076 38.406 112.074 1.00 13.32 286 GLN A O 1
ATOM 4225 N N . ALA A 1 289 ? 36.077 40.063 110.909 1.00 11.74 287 ALA A N 1
ATOM 4226 C CA . ALA A 1 289 ? 35.680 40.772 112.125 1.00 11.22 287 ALA A CA 1
ATOM 4227 C C . ALA A 1 289 ? 34.815 39.902 113.032 1.00 11.47 287 ALA A C 1
ATOM 4228 O O . ALA A 1 289 ? 34.944 39.944 114.268 1.00 11.91 287 ALA A O 1
ATOM 4235 N N . LYS A 1 290 ? 33.935 39.111 112.439 1.00 11.17 288 LYS A N 1
ATOM 4236 C CA . LYS A 1 290 ? 32.997 38.257 113.162 1.00 11.83 288 LYS A CA 1
ATOM 4237 C C . LYS A 1 290 ? 33.632 36.977 113.696 1.00 12.06 288 LYS A C 1
ATOM 4238 O O . LYS A 1 290 ? 32.926 36.175 114.319 1.00 12.66 288 LYS A O 1
ATOM 4257 N N . SER A 1 291 ? 34.940 36.796 113.504 1.00 12.39 289 SER A N 1
ATOM 4258 C CA . SER A 1 291 ? 35.668 35.627 113.980 1.00 13.16 289 SER A CA 1
ATOM 4259 C C . SER A 1 291 ? 35.139 35.031 115.280 1.00 13.36 289 SER A C 1
ATOM 4260 O O . SER A 1 291 ? 35.215 35.652 116.355 1.00 13.47 289 SER A O 1
ATOM 4268 N N . ALA A 1 292 ? 34.638 33.800 115.203 1.00 14.27 290 ALA A N 1
ATOM 4269 C CA . ALA A 1 292 ? 34.222 33.113 116.420 1.00 14.83 290 ALA A CA 1
ATOM 4270 C C . ALA A 1 292 ? 35.401 32.912 117.359 1.00 14.68 290 ALA A C 1
ATOM 4271 O O . ALA A 1 292 ? 35.258 33.047 118.577 1.00 15.12 290 ALA A O 1
ATOM 4278 N N . ALA A 1 293 ? 36.578 32.603 116.803 1.00 14.91 291 ALA A N 1
ATOM 4279 C CA . ALA A 1 293 ? 37.759 32.370 117.630 1.00 16.21 291 ALA A CA 1
ATOM 4280 C C . ALA A 1 293 ? 38.095 33.598 118.467 1.00 14.28 291 ALA A C 1
ATOM 4281 O O . ALA A 1 293 ? 38.449 33.474 119.646 1.00 15.07 291 ALA A O 1
ATOM 4288 N N . SER A 1 294 ? 38.007 34.787 117.869 1.00 12.99 292 SER A N 1
ATOM 4289 C CA . SER A 1 294 ? 38.361 35.996 118.610 1.00 10.25 292 SER A CA 1
ATOM 4290 C C . SER A 1 294 ? 37.338 36.283 119.694 1.00 10.38 292 SER A C 1
ATOM 4291 O O . SER A 1 294 ? 37.693 36.595 120.835 1.00 10.49 292 SER A O 1
ATOM 4299 N N . TYR A 1 295 ? 36.055 36.201 119.348 1.00 10.52 293 TYR A N 1
ATOM 4300 C CA . TYR A 1 295 ? 35.027 36.416 120.358 1.00 9.35 293 TYR A CA 1
ATOM 4301 C C . TYR A 1 295 ? 35.187 35.424 121.511 1.00 9.81 293 TYR A C 1
ATOM 4302 O O . TYR A 1 295 ? 35.113 35.802 122.693 1.00 9.97 293 TYR A O 1
ATOM 4320 N N . ASP A 1 296 ? 35.437 34.156 121.189 1.00 10.51 294 ASP A N 1
ATOM 4321 C CA . ASP A 1 296 ? 35.579 33.126 122.216 1.00 11.62 294 ASP A CA 1
ATOM 4322 C C . ASP A 1 296 ? 36.778 33.401 123.109 1.00 12.26 294 ASP A C 1
ATOM 4323 O O . ASP A 1 296 ? 36.728 33.143 124.321 1.00 14.09 294 ASP A O 1
ATOM 4332 N N . ALA A 1 297 ? 37.866 33.916 122.527 1.00 11.65 295 ALA A N 1
ATOM 4333 C CA . ALA A 1 297 ? 39.095 34.144 123.266 1.00 11.72 295 ALA A CA 1
ATOM 4334 C C . ALA A 1 297 ? 39.054 35.415 124.080 1.00 11.85 295 ALA A C 1
ATOM 4335 O O . ALA A 1 297 ? 39.674 35.460 125.163 1.00 13.02 295 ALA A O 1
ATOM 4342 N N . GLN A 1 298 ? 38.367 36.454 123.585 1.00 9.81 296 GLN A N 1
ATOM 4343 C CA . GLN A 1 298 ? 38.456 37.748 124.227 1.00 8.09 296 GLN A CA 1
ATOM 4344 C C . GLN A 1 298 ? 37.219 38.190 124.999 1.00 8.75 296 GLN A C 1
ATOM 4345 O O . GLN A 1 298 ? 37.353 39.066 125.862 1.00 8.11 296 GLN A O 1
ATOM 4359 N N . VAL A 1 299 ? 36.041 37.618 124.732 1.00 8.97 297 VAL A N 1
ATOM 4360 C CA . VAL A 1 299 ? 34.781 38.197 125.207 1.00 8.35 297 VAL A CA 1
ATOM 4361 C C . VAL A 1 299 ? 33.837 37.202 125.873 1.00 9.59 297 VAL A C 1
ATOM 4362 O O . VAL A 1 299 ? 33.110 37.565 126.795 1.00 10.01 297 VAL A O 1
ATOM 4375 N N . ALA A 1 300 ? 33.791 35.962 125.389 1.00 10.56 298 ALA A N 1
ATOM 4376 C CA . ALA A 1 300 ? 32.661 35.090 125.726 1.00 11.39 298 ALA A CA 1
ATOM 4377 C C . ALA A 1 300 ? 32.510 34.885 127.237 1.00 12.42 298 ALA A C 1
ATOM 4378 O O . ALA A 1 300 ? 31.387 34.796 127.761 1.00 15.67 298 ALA A O 1
ATOM 4385 N N . THR A 1 301 ? 33.608 34.774 127.960 1.00 11.29 299 THR A N 1
ATOM 4386 C CA . THR A 1 301 ? 33.495 34.401 129.370 1.00 12.39 299 THR A CA 1
ATOM 4387 C C . THR A 1 301 ? 33.133 35.569 130.273 1.00 11.51 299 THR A C 1
ATOM 4388 O O . THR A 1 301 ? 33.106 35.392 131.504 1.00 14.79 299 THR A O 1
ATOM 4399 N N . SER A 1 302 ? 32.871 36.756 129.712 1.00 11.19 300 SER A N 1
ATOM 4400 C CA . SER A 1 302 ? 32.537 37.932 130.500 1.00 10.07 300 SER A CA 1
ATOM 4401 C C . SER A 1 302 ? 31.044 38.078 130.762 1.00 9.94 300 SER A C 1
ATOM 4402 O O . SER A 1 302 ? 30.655 39.040 131.416 1.00 12.57 300 SER A O 1
ATOM 4410 N N . LEU A 1 303 ? 30.202 37.165 130.274 1.00 9.92 301 LEU A N 1
ATOM 4411 C CA . LEU A 1 303 ? 28.759 37.376 130.265 1.00 10.20 301 LEU A CA 1
ATOM 4412 C C . LEU A 1 303 ? 27.968 36.498 131.236 1.00 10.03 301 LEU A C 1
ATOM 4413 O O . LEU A 1 303 ? 26.732 36.570 131.254 1.00 10.07 301 LEU A O 1
ATOM 4429 N N . GLY A 1 304 ? 28.634 35.710 132.064 1.00 10.28 302 GLY A N 1
ATOM 4430 C CA . GLY A 1 304 ? 27.918 34.769 132.905 1.00 11.64 302 GLY A CA 1
ATOM 4431 C C . GLY A 1 304 ? 27.022 35.424 133.939 1.00 12.57 302 GLY A C 1
ATOM 4432 O O . GLY A 1 304 ? 25.903 34.961 134.186 1.00 15.33 302 GLY A O 1
ATOM 4436 N N . LEU A 1 305 ? 27.502 36.488 134.584 1.00 9.65 303 LEU A N 1
ATOM 4437 C CA . LEU A 1 305 ? 26.645 37.185 135.534 1.00 9.22 303 LEU A CA 1
ATOM 4438 C C . LEU A 1 305 ? 25.580 37.999 134.811 1.00 8.30 303 LEU A C 1
ATOM 4439 O O . LEU A 1 305 ? 24.405 37.966 135.191 1.00 8.60 303 LEU A O 1
ATOM 4455 N N . ASN A 1 306 ? 25.962 38.713 133.748 1.00 8.41 304 ASN A N 1
ATOM 4456 C CA . ASN A 1 306 ? 25.004 39.556 133.032 1.00 7.68 304 ASN A CA 1
ATOM 4457 C C . ASN A 1 306 ? 23.792 38.761 132.557 1.00 6.74 304 ASN A C 1
ATOM 4458 O O . ASN A 1 306 ? 22.654 39.241 132.645 1.00 8.54 304 ASN A O 1
ATOM 4469 N N . SER A 1 307 ? 24.014 37.554 132.035 1.00 7.67 305 SER A N 1
ATOM 4470 C CA . SER A 1 307 ? 22.925 36.740 131.496 1.00 7.17 305 SER A CA 1
ATOM 4471 C C . SER A 1 307 ? 21.912 36.330 132.549 1.00 7.89 305 SER A C 1
ATOM 4472 O O . SER A 1 307 ? 20.785 35.968 132.191 1.00 8.05 305 SER A O 1
ATOM 4480 N N . ARG A 1 308 ? 22.283 36.389 133.829 1.00 7.35 306 ARG A N 1
ATOM 4481 C CA . ARG A 1 308 ? 21.419 35.986 134.922 1.00 8.31 306 ARG A CA 1
ATOM 4482 C C . ARG A 1 308 ? 20.800 37.161 135.665 1.00 8.49 306 ARG A C 1
ATOM 4483 O O . ARG A 1 308 ? 20.050 36.940 136.623 1.00 9.41 306 ARG A O 1
ATOM 4504 N N . ILE A 1 309 ? 21.057 38.385 135.228 1.00 8.31 307 ILE A N 1
ATOM 4505 C CA . ILE A 1 309 ? 20.628 39.584 135.934 1.00 8.09 307 ILE A CA 1
ATOM 4506 C C . ILE A 1 309 ? 19.873 40.524 135.007 1.00 8.29 307 ILE A C 1
ATOM 4507 O O . ILE A 1 309 ? 18.809 41.034 135.375 1.00 9.52 307 ILE A O 1
ATOM 4523 N N . GLY A 1 310 ? 20.422 40.798 133.835 1.00 8.16 308 GLY A N 1
ATOM 4524 C CA . GLY A 1 310 ? 19.843 41.774 132.927 1.00 8.70 308 GLY A CA 1
ATOM 4525 C C . GLY A 1 310 ? 20.677 43.041 132.867 1.00 8.62 308 GLY A C 1
ATOM 4526 O O . GLY A 1 310 ? 21.782 43.120 133.407 1.00 8.24 308 GLY A O 1
ATOM 4530 N N . ASN A 1 311 ? 20.125 44.055 132.204 1.00 7.59 309 ASN A N 1
ATOM 4531 C CA . ASN A 1 311 ? 20.789 45.363 132.152 1.00 7.43 309 ASN A CA 1
ATOM 4532 C C . ASN A 1 311 ? 20.719 46.009 133.535 1.00 7.36 309 ASN A C 1
ATOM 4533 O O . ASN A 1 311 ? 19.627 46.190 134.093 1.00 7.71 309 ASN A O 1
ATOM 4544 N N . VAL A 1 312 ? 21.886 46.346 134.081 1.00 6.98 310 VAL A N 1
ATOM 4545 C CA . VAL A 1 312 ? 21.995 47.082 135.335 1.00 7.19 310 VAL A CA 1
ATOM 4546 C C . VAL A 1 312 ? 22.591 48.465 135.041 1.00 7.01 310 VAL A C 1
ATOM 4547 O O . VAL A 1 312 ? 23.250 49.109 135.887 1.00 7.28 310 VAL A O 1
ATOM 4560 N N . TYR A 1 313 ? 22.346 48.935 133.822 1.00 6.82 311 TYR A N 1
ATOM 4561 C CA . TYR A 1 313 ? 22.755 50.262 133.370 1.00 5.63 311 TYR A CA 1
ATOM 4562 C C . TYR A 1 313 ? 24.215 50.592 133.676 1.00 5.80 311 TYR A C 1
ATOM 4563 O O . TYR A 1 313 ? 25.106 49.987 133.065 1.00 5.91 311 TYR A O 1
ATOM 4581 N N . THR A 1 314 ? 24.490 51.536 134.589 1.00 5.08 312 THR A N 1
ATOM 4582 C CA . THR A 1 314 ? 25.875 51.901 134.862 1.00 5.18 312 THR A CA 1
ATOM 4583 C C . THR A 1 314 ? 26.726 50.704 135.275 1.00 5.91 312 THR A C 1
ATOM 4584 O O . THR A 1 314 ? 27.943 50.717 135.079 1.00 6.60 312 THR A O 1
ATOM 4595 N N . ALA A 1 315 ? 26.131 49.684 135.881 1.00 6.18 313 ALA A N 1
ATOM 4596 C CA . ALA A 1 315 ? 26.898 48.566 136.407 1.00 6.23 313 ALA A CA 1
ATOM 4597 C C . ALA A 1 315 ? 27.170 47.464 135.377 1.00 6.22 313 ALA A C 1
ATOM 4598 O O . ALA A 1 315 ? 27.966 46.557 135.657 1.00 6.87 313 ALA A O 1
ATOM 4605 N N . SER A 1 316 ? 26.559 47.522 134.189 1.00 6.28 314 SER A N 1
ATOM 4606 C CA . SER A 1 316 ? 26.612 46.370 133.288 1.00 6.57 314 SER A CA 1
ATOM 4607 C C . SER A 1 316 ? 28.036 46.029 132.859 1.00 6.38 314 SER A C 1
ATOM 4608 O O . SER A 1 316 ? 28.419 44.850 132.852 1.00 6.19 314 SER A O 1
ATOM 4616 N N . LEU A 1 317 ? 28.831 47.035 132.490 1.00 5.80 315 LEU A N 1
ATOM 4617 C CA . LEU A 1 317 ? 30.221 46.786 132.115 1.00 6.41 315 LEU A CA 1
ATOM 4618 C C . LEU A 1 317 ? 30.994 46.181 133.285 1.00 6.10 315 LEU A C 1
ATOM 4619 O O . LEU A 1 317 ? 31.846 45.298 133.095 1.00 6.66 315 LEU A O 1
ATOM 4635 N N . TYR A 1 318 ? 30.703 46.641 134.508 1.00 6.56 316 TYR A N 1
ATOM 4636 C CA . TYR A 1 318 ? 31.457 46.191 135.678 1.00 6.31 316 TYR A CA 1
ATOM 4637 C C . TYR A 1 318 ? 31.022 44.791 136.120 1.00 6.64 316 TYR A C 1
ATOM 4638 O O . TYR A 1 318 ? 31.830 44.046 136.682 1.00 6.38 316 TYR A O 1
ATOM 4656 N N . LEU A 1 319 ? 29.773 44.415 135.844 1.00 6.33 317 LEU A N 1
ATOM 4657 C CA A LEU A 1 319 ? 29.340 43.030 136.020 0.61 6.58 317 LEU A CA 1
ATOM 4658 C CA B LEU A 1 319 ? 29.348 43.038 136.031 0.39 6.91 317 LEU A CA 1
ATOM 4659 C C . LEU A 1 319 ? 30.025 42.110 135.018 1.00 6.37 317 LEU A C 1
ATOM 4660 O O . LEU A 1 319 ? 30.284 40.946 135.322 1.00 8.23 317 LEU A O 1
ATOM 4691 N N . ALA A 1 320 ? 30.339 42.614 133.825 1.00 7.25 318 ALA A N 1
ATOM 4692 C CA . ALA A 1 320 ? 31.091 41.832 132.843 1.00 8.17 318 ALA A CA 1
ATOM 4693 C C . ALA A 1 320 ? 32.542 41.666 133.278 1.00 6.66 318 ALA A C 1
ATOM 4694 O O . ALA A 1 320 ? 33.100 40.554 133.225 1.00 9.01 318 ALA A O 1
ATOM 4701 N N . LEU A 1 321 ? 33.162 42.755 133.735 1.00 6.81 319 LEU A N 1
ATOM 4702 C CA . LEU A 1 321 ? 34.484 42.655 134.336 1.00 6.86 319 LEU A CA 1
ATOM 4703 C C . LEU A 1 321 ? 34.486 41.658 135.483 1.00 6.91 319 LEU A C 1
ATOM 4704 O O . LEU A 1 321 ? 35.396 40.834 135.586 1.00 8.35 319 LEU A O 1
ATOM 4720 N N . ALA A 1 322 ? 33.454 41.697 136.326 1.00 7.70 320 ALA A N 1
ATOM 4721 C CA . ALA A 1 322 ? 33.377 40.792 137.467 1.00 6.82 320 ALA A CA 1
ATOM 4722 C C . ALA A 1 322 ? 33.321 39.337 137.023 1.00 8.36 320 ALA A C 1
ATOM 4723 O O . ALA A 1 322 ? 34.012 38.478 137.578 1.00 8.95 320 ALA A O 1
ATOM 4730 N N . GLY A 1 323 ? 32.468 39.036 136.053 1.00 8.82 321 GLY A N 1
ATOM 4731 C CA . GLY A 1 323 ? 32.359 37.671 135.575 1.00 9.41 321 GLY A CA 1
ATOM 4732 C C . GLY A 1 323 ? 33.647 37.168 134.961 1.00 10.32 321 GLY A C 1
ATOM 4733 O O . GLY A 1 323 ? 34.046 36.025 135.183 1.00 11.80 321 GLY A O 1
ATOM 4737 N N . LEU A 1 324 ? 34.302 38.013 134.163 1.00 9.20 322 LEU A N 1
ATOM 4738 C CA . LEU A 1 324 ? 35.597 37.646 133.600 1.00 10.70 322 LEU A CA 1
ATOM 4739 C C . LEU A 1 324 ? 36.601 37.313 134.707 1.00 11.65 322 LEU A C 1
ATOM 4740 O O . LEU A 1 324 ? 37.214 36.244 134.715 1.00 13.35 322 LEU A O 1
ATOM 4756 N N . LEU A 1 325 ? 36.806 38.235 135.636 1.00 9.23 323 LEU A N 1
ATOM 4757 C CA . LEU A 1 325 ? 37.820 38.008 136.657 1.00 9.39 323 LEU A CA 1
ATOM 4758 C C . LEU A 1 325 ? 37.421 36.921 137.656 1.00 10.32 323 LEU A C 1
ATOM 4759 O O . LEU A 1 325 ? 38.304 36.287 138.237 1.00 10.35 323 LEU A O 1
ATOM 4775 N N . GLN A 1 326 ? 36.122 36.675 137.834 1.00 10.77 324 GLN A N 1
ATOM 4776 C CA . GLN A 1 326 ? 35.660 35.660 138.773 1.00 11.05 324 GLN A CA 1
ATOM 4777 C C . GLN A 1 326 ? 36.349 34.334 138.502 1.00 11.51 324 GLN A C 1
ATOM 4778 O O . GLN A 1 326 ? 36.717 33.603 139.426 1.00 12.76 324 GLN A O 1
ATOM 4792 N N . HIS A 1 327 ? 36.546 34.018 137.233 1.00 12.45 325 HIS A N 1
ATOM 4793 C CA . HIS A 1 327 ? 37.085 32.734 136.840 1.00 13.27 325 HIS A CA 1
ATOM 4794 C C . HIS A 1 327 ? 38.483 32.794 136.246 1.00 12.63 325 HIS A C 1
ATOM 4795 O O . HIS A 1 327 ? 39.154 31.759 136.198 1.00 14.89 325 HIS A O 1
ATOM 4809 N N . GLU A 1 328 ? 38.940 33.953 135.783 1.00 11.84 326 GLU A N 1
ATOM 4810 C CA . GLU A 1 328 ? 40.180 34.005 135.011 1.00 11.14 326 GLU A CA 1
ATOM 4811 C C . GLU A 1 328 ? 41.223 34.965 135.563 1.00 10.33 326 GLU A C 1
ATOM 4812 O O . GLU A 1 328 ? 42.208 35.238 134.878 1.00 9.98 326 GLU A O 1
ATOM 4824 N N . ALA A 1 329 ? 41.036 35.473 136.784 1.00 9.58 327 ALA A N 1
ATOM 4825 C CA . ALA A 1 329 ? 41.936 36.486 137.324 1.00 9.00 327 ALA A CA 1
ATOM 4826 C C . ALA A 1 329 ? 43.387 36.010 137.409 1.00 7.73 327 ALA A C 1
ATOM 4827 O O . ALA A 1 329 ? 44.310 36.780 137.114 1.00 9.24 327 ALA A O 1
ATOM 4834 N N . GLY A 1 330 ? 43.621 34.770 137.847 1.00 8.21 328 GLY A N 1
ATOM 4835 C CA . GLY A 1 330 ? 44.984 34.280 137.941 1.00 8.27 328 GLY A CA 1
ATOM 4836 C C . GLY A 1 330 ? 45.658 34.188 136.587 1.00 9.88 328 GLY A C 1
ATOM 4837 O O . GLY A 1 330 ? 46.813 34.598 136.420 1.00 10.27 328 GLY A O 1
ATOM 4841 N N . ALA A 1 331 ? 44.929 33.671 135.594 1.00 8.37 329 ALA A N 1
ATOM 4842 C CA . ALA A 1 331 ? 45.449 33.554 134.237 1.00 9.56 329 ALA A CA 1
ATOM 4843 C C . ALA A 1 331 ? 45.740 34.913 133.628 1.00 9.00 329 ALA A C 1
ATOM 4844 O O . ALA A 1 331 ? 46.671 35.052 132.815 1.00 10.64 329 ALA A O 1
ATOM 4851 N N . LEU A 1 332 ? 44.936 35.913 133.983 1.00 7.80 330 LEU A N 1
ATOM 4852 C CA . LEU A 1 332 ? 45.048 37.255 133.424 1.00 7.98 330 LEU A CA 1
ATOM 4853 C C . LEU A 1 332 ? 46.062 38.134 134.132 1.00 7.74 330 LEU A C 1
ATOM 4854 O O . LEU A 1 332 ? 46.410 39.184 133.594 1.00 8.33 330 LEU A O 1
ATOM 4870 N N . ALA A 1 333 ? 46.569 37.727 135.295 1.00 8.05 331 ALA A N 1
ATOM 4871 C CA . ALA A 1 333 ? 47.547 38.539 136.000 1.00 8.77 331 ALA A CA 1
ATOM 4872 C C . ALA A 1 333 ? 48.710 38.863 135.079 1.00 9.04 331 ALA A C 1
ATOM 4873 O O . ALA A 1 333 ? 49.262 37.978 134.404 1.00 9.65 331 ALA A O 1
ATOM 4880 N N . GLY A 1 334 ? 49.051 40.143 135.033 1.00 9.03 332 GLY A N 1
ATOM 4881 C CA . GLY A 1 334 ? 50.135 40.624 134.219 1.00 9.30 332 GLY A CA 1
ATOM 4882 C C . GLY A 1 334 ? 49.752 40.930 132.785 1.00 9.30 332 GLY A C 1
ATOM 4883 O O . GLY A 1 334 ? 50.594 41.413 132.027 1.00 11.42 332 GLY A O 1
ATOM 4887 N N . GLN A 1 335 ? 48.507 40.663 132.391 1.00 8.84 333 GLN A N 1
ATOM 4888 C CA . GLN A 1 335 ? 48.044 40.887 131.031 1.00 8.10 333 GLN A CA 1
ATOM 4889 C C . GLN A 1 335 ? 47.155 42.123 130.987 1.00 8.10 333 GLN A C 1
ATOM 4890 O O . GLN A 1 335 ? 46.447 42.450 131.941 1.00 8.61 333 GLN A O 1
ATOM 4904 N N . ARG A 1 336 ? 47.216 42.812 129.859 1.00 8.59 334 ARG A N 1
ATOM 4905 C CA . ARG A 1 336 ? 46.420 44.000 129.621 1.00 8.07 334 ARG A CA 1
ATOM 4906 C C . ARG A 1 336 ? 45.098 43.651 128.950 1.00 7.74 334 ARG A C 1
ATOM 4907 O O . ARG A 1 336 ? 45.048 42.855 128.001 1.00 8.90 334 ARG A O 1
ATOM 4928 N N . ILE A 1 337 ? 44.021 44.254 129.456 1.00 6.98 335 ILE A N 1
ATOM 4929 C CA . ILE A 1 337 ? 42.679 44.057 128.926 1.00 6.39 335 ILE A CA 1
ATOM 4930 C C . ILE A 1 337 ? 42.081 45.421 128.595 1.00 6.87 335 ILE A C 1
ATOM 4931 O O . ILE A 1 337 ? 42.537 46.461 129.087 1.00 7.15 335 ILE A O 1
ATOM 4947 N N . GLY A 1 338 ? 41.040 45.406 127.754 1.00 7.26 336 GLY A N 1
ATOM 4948 C CA . GLY A 1 338 ? 40.329 46.611 127.367 1.00 6.52 336 GLY A CA 1
ATOM 4949 C C . GLY A 1 338 ? 38.903 46.610 127.881 1.00 6.85 336 GLY A C 1
ATOM 4950 O O . GLY A 1 338 ? 38.314 45.555 128.103 1.00 6.83 336 GLY A O 1
ATOM 4954 N N . LEU A 1 339 ? 38.353 47.811 128.079 1.00 6.26 337 LEU A N 1
ATOM 4955 C CA . LEU A 1 339 ? 36.986 47.983 128.544 1.00 5.80 337 LEU A CA 1
ATOM 4956 C C . LEU A 1 339 ? 36.324 49.113 127.764 1.00 5.36 337 LEU A C 1
ATOM 4957 O O . LEU A 1 339 ? 36.917 50.175 127.573 1.00 6.28 337 LEU A O 1
ATOM 4973 N N . LEU A 1 340 ? 35.084 48.882 127.338 1.00 5.31 338 LEU A N 1
ATOM 4974 C CA . LEU A 1 340 ? 34.310 49.855 126.581 1.00 5.45 338 LEU A CA 1
ATOM 4975 C C . LEU A 1 340 ? 33.054 50.170 127.377 1.00 5.28 338 LEU A C 1
ATOM 4976 O O . LEU A 1 340 ? 32.229 49.282 127.619 1.00 6.45 338 LEU A O 1
ATOM 4992 N N . SER A 1 341 ? 32.921 51.432 127.777 1.00 5.26 339 SER A N 1
ATOM 4993 C CA . SER A 1 341 ? 31.754 51.921 128.485 1.00 5.35 339 SER A CA 1
ATOM 4994 C C . SER A 1 341 ? 30.949 52.763 127.504 1.00 5.82 339 SER A C 1
ATOM 4995 O O . SER A 1 341 ? 31.524 53.549 126.747 1.00 6.36 339 SER A O 1
ATOM 5003 N N . TYR A 1 342 ? 29.621 52.566 127.480 1.00 5.59 340 TYR A N 1
ATOM 5004 C CA . TYR A 1 342 ? 28.721 53.370 126.666 1.00 6.24 340 TYR A CA 1
ATOM 5005 C C . TYR A 1 342 ? 27.578 53.845 127.542 1.00 5.93 340 TYR A C 1
ATOM 5006 O O . TYR A 1 342 ? 27.128 53.116 128.433 1.00 7.21 340 TYR A O 1
ATOM 5024 N N . GLY A 1 343 ? 27.141 55.064 127.280 1.00 5.20 341 GLY A N 1
ATOM 5025 C CA . GLY A 1 343 ? 25.886 55.569 127.812 1.00 5.26 341 GLY A CA 1
ATOM 5026 C C . GLY A 1 343 ? 25.113 56.269 126.714 1.00 7.43 341 GLY A C 1
ATOM 5027 O O . GLY A 1 343 ? 25.676 57.047 125.949 1.00 6.12 341 GLY A O 1
ATOM 5031 N N . SER A 1 344 ? 23.813 55.995 126.662 1.00 6.59 342 SER A N 1
ATOM 5032 C CA . SER A 1 344 ? 22.938 56.690 125.725 1.00 5.67 342 SER A CA 1
ATOM 5033 C C . SER A 1 344 ? 22.893 58.182 126.031 1.00 6.15 342 SER A C 1
ATOM 5034 O O . SER A 1 344 ? 23.038 58.605 127.173 1.00 8.96 342 SER A O 1
ATOM 5042 N N . GLY A 1 345 ? 22.664 58.989 124.999 1.00 5.72 343 GLY A N 1
ATOM 5043 C CA . GLY A 1 345 ? 22.615 60.428 125.191 1.00 7.34 343 GLY A CA 1
ATOM 5044 C C . GLY A 1 345 ? 23.588 61.332 124.442 1.00 5.93 343 GLY A C 1
ATOM 5045 O O . GLY A 1 345 ? 23.183 62.468 124.127 1.00 6.29 343 GLY A O 1
ATOM 5049 N N . CYS A 1 346 ? 24.821 60.923 124.093 1.00 5.60 344 CYS A N 1
ATOM 5050 C CA . CYS A 1 346 ? 25.487 59.666 124.424 1.00 5.46 344 CYS A CA 1
ATOM 5051 C C . CYS A 1 346 ? 26.976 59.928 124.641 1.00 5.16 344 CYS A C 1
ATOM 5052 O O . CYS A 1 346 ? 27.486 61.008 124.302 1.00 5.63 344 CYS A O 1
ATOM 5060 N N . ALA A 1 347 ? 27.673 58.936 125.198 1.00 5.41 345 ALA A N 1
ATOM 5061 C CA . ALA A 1 347 ? 29.122 58.988 125.310 1.00 5.65 345 ALA A CA 1
ATOM 5062 C C . ALA A 1 347 ? 29.646 57.565 125.425 1.00 5.17 345 ALA A C 1
ATOM 5063 O O . ALA A 1 347 ? 29.012 56.718 126.064 1.00 7.10 345 ALA A O 1
ATOM 5070 N N . ALA A 1 348 ? 30.794 57.318 124.809 1.00 6.25 346 ALA A N 1
ATOM 5071 C CA . ALA A 1 348 ? 31.551 56.098 125.007 1.00 5.49 346 ALA A CA 1
ATOM 5072 C C . ALA A 1 348 ? 32.971 56.445 125.405 1.00 5.76 346 ALA A C 1
ATOM 5073 O O . ALA A 1 348 ? 33.540 57.443 124.951 1.00 6.57 346 ALA A O 1
ATOM 5080 N N . GLU A 1 349 ? 33.557 55.574 126.221 1.00 4.52 347 GLU A N 1
ATOM 5081 C CA . GLU A 1 349 ? 34.955 55.713 126.612 1.00 5.07 347 GLU A CA 1
ATOM 5082 C C . GLU A 1 349 ? 35.576 54.325 126.625 1.00 4.72 347 GLU A C 1
ATOM 5083 O O . GLU A 1 349 ? 34.996 53.380 127.180 1.00 6.21 347 GLU A O 1
ATOM 5095 N N . PHE A 1 350 ? 36.739 54.205 125.990 1.00 4.91 348 PHE A N 1
ATOM 5096 C CA . PHE A 1 350 ? 37.488 52.961 125.919 1.00 5.13 348 PHE A CA 1
ATOM 5097 C C . PHE A 1 350 ? 38.782 53.150 126.690 1.00 6.19 348 PHE A C 1
ATOM 5098 O O . PHE A 1 350 ? 39.493 54.143 126.498 1.00 6.31 348 PHE A O 1
ATOM 5115 N N . TYR A 1 351 ? 39.080 52.212 127.571 1.00 5.46 349 TYR A N 1
ATOM 5116 C CA . TYR A 1 351 ? 40.268 52.308 128.391 1.00 5.61 349 TYR A CA 1
ATOM 5117 C C . TYR A 1 351 ? 40.861 50.923 128.597 1.00 5.59 349 TYR A C 1
ATOM 5118 O O . TYR A 1 351 ? 40.243 49.900 128.307 1.00 6.33 349 TYR A O 1
ATOM 5136 N N . SER A 1 352 ? 42.088 50.899 129.088 1.00 5.11 350 SER A N 1
ATOM 5137 C CA . SER A 1 352 ? 42.786 49.646 129.307 1.00 5.90 350 SER A CA 1
ATOM 5138 C C . SER A 1 352 ? 43.461 49.621 130.672 1.00 4.72 350 SER A C 1
ATOM 5139 O O . SER A 1 352 ? 43.657 50.644 131.333 1.00 6.58 350 SER A O 1
ATOM 5147 N N . GLY A 1 353 ? 43.829 48.417 131.077 1.00 6.45 351 GLY A N 1
ATOM 5148 C CA . GLY A 1 353 ? 44.593 48.241 132.299 1.00 6.22 351 GLY A CA 1
ATOM 5149 C C . GLY A 1 353 ? 45.138 46.831 132.378 1.00 7.79 351 GLY A C 1
ATOM 5150 O O . GLY A 1 353 ? 44.783 45.957 131.582 1.00 8.48 351 GLY A O 1
ATOM 5154 N N . THR A 1 354 ? 46.003 46.613 133.359 1.00 7.54 352 THR A N 1
ATOM 5155 C CA . THR A 1 354 ? 46.682 45.338 133.563 1.00 8.13 352 THR A CA 1
ATOM 5156 C C . THR A 1 354 ? 46.147 44.665 134.825 1.00 7.68 352 THR A C 1
ATOM 5157 O O . THR A 1 354 ? 46.084 45.290 135.893 1.00 8.71 352 THR A O 1
ATOM 5168 N N . VAL A 1 355 ? 45.735 43.409 134.694 1.00 8.40 353 VAL A N 1
ATOM 5169 C CA . VAL A 1 355 ? 45.189 42.668 135.836 1.00 8.49 353 VAL A CA 1
ATOM 5170 C C . VAL A 1 355 ? 46.314 42.385 136.819 1.00 8.47 353 VAL A C 1
ATOM 5171 O O . VAL A 1 355 ? 47.444 42.060 136.426 1.00 8.64 353 VAL A O 1
ATOM 5184 N N . GLY A 1 356 ? 46.018 42.522 138.102 1.00 8.63 354 GLY A N 1
ATOM 5185 C CA . GLY A 1 356 ? 47.036 42.386 139.116 1.00 10.13 354 GLY A CA 1
ATOM 5186 C C . GLY A 1 356 ? 47.279 40.961 139.562 1.00 11.11 354 GLY A C 1
ATOM 5187 O O . GLY A 1 356 ? 46.449 40.075 139.397 1.00 11.38 354 GLY A O 1
ATOM 5191 N N . GLU A 1 357 ? 48.444 40.777 140.186 1.00 11.48 355 GLU A N 1
ATOM 5192 C CA . GLU A 1 357 ? 48.819 39.479 140.730 1.00 12.90 355 GLU A CA 1
ATOM 5193 C C . GLU A 1 357 ? 47.808 38.979 141.746 1.00 11.34 355 GLU A C 1
ATOM 5194 O O . GLU A 1 357 ? 47.517 37.786 141.793 1.00 12.76 355 GLU A O 1
ATOM 5206 N N . LYS A 1 358 ? 47.272 39.874 142.578 1.00 8.67 356 LYS A N 1
ATOM 5207 C CA . LYS A 1 358 ? 46.330 39.487 143.620 1.00 9.66 356 LYS A CA 1
ATOM 5208 C C . LYS A 1 358 ? 44.867 39.567 143.191 1.00 8.35 356 LYS A C 1
ATOM 5209 O O . LYS A 1 358 ? 43.988 39.457 144.037 1.00 9.63 356 LYS A O 1
ATOM 5228 N N . ALA A 1 359 ? 44.580 39.744 141.894 1.00 8.62 357 ALA A N 1
ATOM 5229 C CA . ALA A 1 359 ? 43.189 39.831 141.459 1.00 8.06 357 ALA A CA 1
ATOM 5230 C C . ALA A 1 359 ? 42.387 38.601 141.869 1.00 8.06 357 ALA A C 1
ATOM 5231 O O . ALA A 1 359 ? 41.232 38.721 142.316 1.00 8.55 357 ALA A O 1
ATOM 5238 N N . ALA A 1 360 ? 42.989 37.405 141.770 1.00 8.43 358 ALA A N 1
ATOM 5239 C CA . ALA A 1 360 ? 42.252 36.198 142.130 1.00 7.99 358 ALA A CA 1
ATOM 5240 C C . ALA A 1 360 ? 41.837 36.220 143.598 1.00 8.88 358 ALA A C 1
ATOM 5241 O O . ALA A 1 360 ? 40.713 35.829 143.935 1.00 9.44 358 ALA A O 1
ATOM 5248 N N . GLU A 1 361 ? 42.731 36.688 144.474 1.00 8.40 359 GLU A N 1
ATOM 5249 C CA . GLU A 1 361 ? 42.420 36.831 145.900 1.00 9.01 359 GLU A CA 1
ATOM 5250 C C . GLU A 1 361 ? 41.225 37.746 146.109 1.00 9.22 359 GLU A C 1
ATOM 5251 O O . GLU A 1 361 ? 40.297 37.426 146.871 1.00 9.36 359 GLU A O 1
ATOM 5263 N N . ARG A 1 362 ? 41.248 38.909 145.467 1.00 9.07 360 ARG A N 1
ATOM 5264 C CA A ARG A 1 362 ? 40.174 39.870 145.661 0.54 8.94 360 ARG A CA 1
ATOM 5265 C CA B ARG A 1 362 ? 40.172 39.873 145.659 0.46 9.42 360 ARG A CA 1
ATOM 5266 C C . ARG A 1 362 ? 38.854 39.331 145.128 1.00 8.33 360 ARG A C 1
ATOM 5267 O O . ARG A 1 362 ? 37.795 39.580 145.718 1.00 8.67 360 ARG A O 1
ATOM 5308 N N . MET A 1 363 ? 38.894 38.598 144.008 1.00 7.67 361 MET A N 1
ATOM 5309 C CA . MET A 1 363 ? 37.668 38.028 143.458 1.00 8.28 361 MET A CA 1
ATOM 5310 C C . MET A 1 363 ? 37.141 36.909 144.333 1.00 9.67 361 MET A C 1
ATOM 5311 O O . MET A 1 363 ? 35.925 36.768 144.500 1.00 8.73 361 MET A O 1
ATOM 5325 N N . ALA A 1 364 ? 38.033 36.101 144.901 1.00 9.80 362 ALA A N 1
ATOM 5326 C CA . ALA A 1 364 ? 37.561 35.046 145.780 1.00 10.50 362 ALA A CA 1
ATOM 5327 C C . ALA A 1 364 ? 36.799 35.638 146.958 1.00 10.52 362 ALA A C 1
ATOM 5328 O O . ALA A 1 364 ? 35.781 35.087 147.387 1.00 11.75 362 ALA A O 1
ATOM 5335 N N . LYS A 1 365 ? 37.284 36.761 147.497 1.00 9.41 363 LYS A N 1
ATOM 5336 C CA . LYS A 1 365 ? 36.626 37.401 148.629 1.00 10.26 363 LYS A CA 1
ATOM 5337 C C . LYS A 1 365 ? 35.280 38.004 148.249 1.00 9.65 363 LYS A C 1
ATOM 5338 O O . LYS A 1 365 ? 34.440 38.210 149.130 1.00 11.17 363 LYS A O 1
ATOM 5357 N N . ALA A 1 366 ? 35.057 38.296 146.962 1.00 9.90 364 ALA A N 1
ATOM 5358 C CA . ALA A 1 366 ? 33.763 38.820 146.526 1.00 9.50 364 ALA A CA 1
ATOM 5359 C C . ALA A 1 366 ? 32.665 37.755 146.549 1.00 9.60 364 ALA A C 1
ATOM 5360 O O . ALA A 1 366 ? 31.480 38.097 146.531 1.00 10.04 364 ALA A O 1
ATOM 5367 N N . ASP A 1 367 ? 33.034 36.476 146.555 1.00 9.89 365 ASP A N 1
ATOM 5368 C CA . ASP A 1 367 ? 32.098 35.376 146.783 1.00 11.94 365 ASP A CA 1
ATOM 5369 C C . ASP A 1 367 ? 30.839 35.524 145.920 1.00 10.70 365 ASP A C 1
ATOM 5370 O O . ASP A 1 367 ? 29.705 35.487 146.405 1.00 11.48 365 ASP A O 1
ATOM 5379 N N . LEU A 1 368 ? 31.044 35.675 144.604 1.00 10.94 366 LEU A N 1
ATOM 5380 C CA . LEU A 1 368 ? 29.932 36.062 143.740 1.00 10.88 366 LEU A CA 1
ATOM 5381 C C . LEU A 1 368 ? 28.894 34.953 143.551 1.00 12.00 366 LEU A C 1
ATOM 5382 O O . LEU A 1 368 ? 27.709 35.247 143.367 1.00 12.09 366 LEU A O 1
ATOM 5398 N N . GLU A 1 369 ? 29.274 33.683 143.568 1.00 13.35 367 GLU A N 1
ATOM 5399 C CA . GLU A 1 369 ? 28.210 32.691 143.426 1.00 15.14 367 GLU A CA 1
ATOM 5400 C C . GLU A 1 369 ? 27.262 32.709 144.617 1.00 15.13 367 GLU A C 1
ATOM 5401 O O . GLU A 1 369 ? 26.065 32.447 144.457 1.00 14.86 367 GLU A O 1
ATOM 5413 N N . ALA A 1 370 ? 27.755 33.064 145.803 1.00 14.08 368 ALA A N 1
ATOM 5414 C CA . ALA A 1 370 ? 26.868 33.191 146.961 1.00 15.06 368 ALA A CA 1
ATOM 5415 C C . ALA A 1 370 ? 25.899 34.357 146.793 1.00 13.94 368 ALA A C 1
ATOM 5416 O O . ALA A 1 370 ? 24.732 34.261 147.189 1.00 14.54 368 ALA A O 1
ATOM 5423 N N . VAL A 1 371 ? 26.370 35.474 146.236 1.00 12.41 369 VAL A N 1
ATOM 5424 C CA . VAL A 1 371 ? 25.479 36.594 145.942 1.00 12.36 369 VAL A CA 1
ATOM 5425 C C . VAL A 1 371 ? 24.348 36.136 145.030 1.00 12.53 369 VAL A C 1
ATOM 5426 O O . VAL A 1 371 ? 23.170 36.430 145.264 1.00 13.67 369 VAL A O 1
ATOM 5439 N N . LEU A 1 372 ? 24.680 35.385 143.986 1.00 13.05 370 LEU A N 1
ATOM 5440 C CA . LEU A 1 372 ? 23.626 35.006 143.047 1.00 14.36 370 LEU A CA 1
ATOM 5441 C C . LEU A 1 372 ? 22.726 33.927 143.625 1.00 14.64 370 LEU A C 1
ATOM 5442 O O . LEU A 1 372 ? 21.538 33.868 143.288 1.00 16.35 370 LEU A O 1
ATOM 5458 N N . ALA A 1 373 ? 23.265 33.078 144.500 1.00 13.80 371 ALA A N 1
ATOM 5459 C CA . ALA A 1 373 ? 22.497 31.962 145.042 1.00 14.94 371 ALA A CA 1
ATOM 5460 C C . ALA A 1 373 ? 21.405 32.412 146.003 1.00 15.55 371 ALA A C 1
ATOM 5461 O O . ALA A 1 373 ? 20.445 31.669 146.221 1.00 16.57 371 ALA A O 1
ATOM 5468 N N . ARG A 1 374 ? 21.512 33.614 146.567 1.00 14.99 372 ARG A N 1
ATOM 5469 C CA . ARG A 1 374 ? 20.540 34.042 147.566 1.00 15.54 372 ARG A CA 1
ATOM 5470 C C . ARG A 1 374 ? 19.180 34.397 146.951 1.00 17.92 372 ARG A C 1
ATOM 5471 O O . ARG A 1 374 ? 18.162 34.410 147.655 1.00 20.16 372 ARG A O 1
ATOM 5481 N N . ARG A 1 375 ? 19.112 34.594 145.655 1.00 15.66 373 ARG A N 1
ATOM 5482 C CA . ARG A 1 375 ? 17.882 35.048 145.021 1.00 14.95 373 ARG A CA 1
ATOM 5483 C C . ARG A 1 375 ? 16.830 33.943 144.957 1.00 13.11 373 ARG A C 1
ATOM 5484 O O . ARG A 1 375 ? 17.139 32.759 145.043 1.00 14.04 373 ARG A O 1
ATOM 5505 N N . GLU A 1 376 ? 15.573 34.347 144.760 1.00 10.85 374 GLU A N 1
ATOM 5506 C CA . GLU A 1 376 ? 14.471 33.424 144.517 1.00 11.76 374 GLU A CA 1
ATOM 5507 C C . GLU A 1 376 ? 13.763 33.765 143.206 1.00 10.49 374 GLU A C 1
ATOM 5508 O O . GLU A 1 376 ? 13.647 34.925 142.830 1.00 11.26 374 GLU A O 1
ATOM 5512 N N . ARG A 1 377 ? 13.289 32.738 142.523 1.00 9.71 375 ARG A N 1
ATOM 5513 C CA . ARG A 1 377 ? 12.489 32.904 141.316 1.00 9.50 375 ARG A CA 1
ATOM 5514 C C . ARG A 1 377 ? 11.047 33.226 141.688 1.00 9.97 375 ARG A C 1
ATOM 5515 O O . ARG A 1 377 ? 10.487 32.660 142.643 1.00 10.92 375 ARG A O 1
ATOM 5536 N N . VAL A 1 378 ? 10.435 34.117 140.907 1.00 10.28 376 VAL A N 1
ATOM 5537 C CA . VAL A 1 378 ? 9.020 34.426 141.024 1.00 11.52 376 VAL A CA 1
ATOM 5538 C C . VAL A 1 378 ? 8.353 34.297 139.652 1.00 10.64 376 VAL A C 1
ATOM 5539 O O . VAL A 1 378 ? 9.009 34.147 138.621 1.00 10.17 376 VAL A O 1
ATOM 5552 N N . SER A 1 379 ? 7.024 34.346 139.664 1.00 10.37 377 SER A N 1
ATOM 5553 C CA . SER A 1 379 ? 6.233 34.284 138.441 1.00 10.93 377 SER A CA 1
ATOM 5554 C C . SER A 1 379 ? 6.220 35.624 137.716 1.00 10.38 377 SER A C 1
ATOM 5555 O O . SER A 1 379 ? 6.529 36.687 138.283 1.00 11.84 377 SER A O 1
ATOM 5563 N N . ILE A 1 380 ? 5.802 35.572 136.449 1.00 10.92 378 ILE A N 1
ATOM 5564 C CA . ILE A 1 380 ? 5.600 36.808 135.705 1.00 11.35 378 ILE A CA 1
ATOM 5565 C C . ILE A 1 380 ? 4.477 37.615 136.335 1.00 11.51 378 ILE A C 1
ATOM 5566 O O . ILE A 1 380 ? 4.557 38.843 136.433 1.00 11.81 378 ILE A O 1
ATOM 5582 N N . GLU A 1 381 ? 3.411 36.934 136.765 1.00 12.15 379 GLU A N 1
ATOM 5583 C CA . GLU A 1 381 ? 2.309 37.580 137.463 1.00 13.76 379 GLU A CA 1
ATOM 5584 C C . GLU A 1 381 ? 2.800 38.391 138.660 1.00 11.93 379 GLU A C 1
ATOM 5585 O O . GLU A 1 381 ? 2.368 39.533 138.871 1.00 11.38 379 GLU A O 1
ATOM 5597 N N . GLU A 1 382 ? 3.707 37.819 139.452 1.00 10.78 380 GLU A N 1
ATOM 5598 C CA . GLU A 1 382 ? 4.207 38.508 140.636 1.00 10.83 380 GLU A CA 1
ATOM 5599 C C . GLU A 1 382 ? 5.143 39.644 140.256 1.00 11.14 380 GLU A C 1
ATOM 5600 O O . GLU A 1 382 ? 5.088 40.729 140.856 1.00 11.04 380 GLU A O 1
ATOM 5612 N N . TYR A 1 383 ? 6.001 39.421 139.254 1.00 10.09 381 TYR A N 1
ATOM 5613 C CA . TYR A 1 383 ? 6.819 40.498 138.711 1.00 8.60 381 TYR A CA 1
ATOM 5614 C C . TYR A 1 383 ? 5.955 41.685 138.315 1.00 11.10 381 TYR A C 1
ATOM 5615 O O . TYR A 1 383 ? 6.280 42.828 138.644 1.00 10.55 381 TYR A O 1
ATOM 5633 N N . GLU A 1 384 ? 4.840 41.417 137.613 1.00 11.25 382 GLU A N 1
ATOM 5634 C CA . GLU A 1 384 ? 3.936 42.478 137.181 1.00 12.12 382 GLU A CA 1
ATOM 5635 C C . GLU A 1 384 ? 3.295 43.184 138.366 1.00 11.29 382 GLU A C 1
ATOM 5636 O O . GLU A 1 384 ? 3.207 44.417 138.389 1.00 12.19 382 GLU A O 1
ATOM 5648 N N . ARG A 1 385 ? 2.851 42.419 139.366 1.00 11.30 383 ARG A N 1
ATOM 5649 C CA . ARG A 1 385 ? 2.263 43.014 140.561 1.00 10.87 383 ARG A CA 1
ATOM 5650 C C . ARG A 1 385 ? 3.257 43.949 141.237 1.00 10.32 383 ARG A C 1
ATOM 5651 O O . ARG A 1 385 ? 2.904 45.061 141.645 1.00 11.90 383 ARG A O 1
ATOM 5672 N N . LEU A 1 386 ? 4.511 43.504 141.368 1.00 11.79 384 LEU A N 1
ATOM 5673 C CA . LEU A 1 386 ? 5.538 44.318 142.009 1.00 11.63 384 LEU A CA 1
ATOM 5674 C C . LEU A 1 386 ? 5.880 45.549 141.181 1.00 12.37 384 LEU A C 1
ATOM 5675 O O . LEU A 1 386 ? 6.105 46.630 141.741 1.00 13.50 384 LEU A O 1
ATOM 5691 N N . MET A 1 387 ? 5.919 45.394 139.847 1.00 13.53 385 MET A N 1
ATOM 5692 C CA . MET A 1 387 ? 6.148 46.513 138.941 1.00 15.35 385 MET A CA 1
ATOM 5693 C C . MET A 1 387 ? 5.103 47.593 139.117 1.00 16.31 385 MET A C 1
ATOM 5694 O O . MET A 1 387 ? 5.410 48.791 139.004 1.00 17.03 385 MET A O 1
ATOM 5708 N N . LYS A 1 388 ? 3.859 47.195 139.358 1.00 16.99 386 LYS A N 1
ATOM 5709 C CA . LYS A 1 388 ? 2.769 48.149 139.498 1.00 18.14 386 LYS A CA 1
ATOM 5710 C C . LYS A 1 388 ? 2.776 48.866 140.841 1.00 17.87 386 LYS A C 1
ATOM 5711 O O . LYS A 1 388 ? 2.108 49.896 140.970 1.00 20.34 386 LYS A O 1
ATOM 5730 N N . LEU A 1 389 ? 3.533 48.401 141.822 1.00 14.63 387 LEU A N 1
ATOM 5731 C CA . LEU A 1 389 ? 3.541 49.101 143.100 1.00 14.10 387 LEU A CA 1
ATOM 5732 C C . LEU A 1 389 ? 4.169 50.490 142.944 1.00 15.24 387 LEU A C 1
ATOM 5733 O O . LEU A 1 389 ? 5.179 50.648 142.241 1.00 14.85 387 LEU A O 1
ATOM 5749 N N . PRO A 1 390 ? 3.615 51.512 143.596 1.00 15.55 388 PRO A N 1
ATOM 5750 C CA . PRO A 1 390 ? 4.259 52.826 143.577 1.00 16.72 388 PRO A CA 1
ATOM 5751 C C . PRO A 1 390 ? 5.606 52.784 144.274 1.00 16.47 388 PRO A C 1
ATOM 5752 O O . PRO A 1 390 ? 5.890 51.918 145.107 1.00 16.73 388 PRO A O 1
ATOM 5763 N N . ALA A 1 391 ? 6.441 53.752 143.914 1.00 17.42 389 ALA A N 1
ATOM 5764 C CA . ALA A 1 391 ? 7.806 53.785 144.410 1.00 17.35 389 ALA A CA 1
ATOM 5765 C C . ALA A 1 391 ? 7.867 53.949 145.919 1.00 17.95 389 ALA A C 1
ATOM 5766 O O . ALA A 1 391 ? 8.891 53.620 146.526 1.00 19.12 389 ALA A O 1
ATOM 5773 N N . ASP A 1 392 ? 6.795 54.429 146.549 1.00 16.83 390 ASP A N 1
ATOM 5774 C CA . ASP A 1 392 ? 6.793 54.617 147.993 1.00 17.40 390 ASP A CA 1
ATOM 5775 C C . ASP A 1 392 ? 6.137 53.466 148.742 1.00 17.80 390 ASP A C 1
ATOM 5776 O O . ASP A 1 392 ? 5.749 53.637 149.904 1.00 19.79 390 ASP A O 1
ATOM 5785 N N . ALA A 1 393 ? 6.017 52.292 148.123 1.00 16.54 391 ALA A N 1
ATOM 5786 C CA . ALA A 1 393 ? 5.289 51.170 148.718 1.00 15.22 391 ALA A CA 1
ATOM 5787 C C . ALA A 1 393 ? 6.131 49.899 148.742 1.00 14.29 391 ALA A C 1
ATOM 5788 O O . ALA A 1 393 ? 5.770 48.889 148.128 1.00 15.77 391 ALA A O 1
ATOM 5795 N N . PRO A 1 394 ? 7.224 49.885 149.501 1.00 12.91 392 PRO A N 1
ATOM 5796 C CA . PRO A 1 394 ? 8.023 48.653 149.605 1.00 13.94 392 PRO A CA 1
ATOM 5797 C C . PRO A 1 394 ? 7.230 47.523 150.232 1.00 13.69 392 PRO A C 1
ATOM 5798 O O . PRO A 1 394 ? 6.415 47.736 151.133 1.00 14.96 392 PRO A O 1
ATOM 5809 N N . GLU A 1 395 ? 7.548 46.308 149.804 1.00 12.66 393 GLU A N 1
ATOM 5810 C CA . GLU A 1 395 ? 7.018 45.108 150.433 1.00 13.52 393 GLU A CA 1
ATOM 5811 C C . GLU A 1 395 ? 7.550 44.943 151.856 1.00 14.58 393 GLU A C 1
ATOM 5812 O O . GLU A 1 395 ? 8.656 45.372 152.187 1.00 14.70 393 GLU A O 1
ATOM 5824 N N . ALA A 1 396 ? 6.751 44.270 152.689 1.00 18.24 394 ALA A N 1
ATOM 5825 C CA . ALA A 1 396 ? 7.081 44.057 154.099 1.00 20.59 394 ALA A CA 1
ATOM 5826 C C . ALA A 1 396 ? 7.909 42.782 154.214 1.00 20.99 394 ALA A C 1
ATOM 5827 O O . ALA A 1 396 ? 7.421 41.703 154.572 1.00 22.91 394 ALA A O 1
ATOM 5834 N N . VAL A 1 397 ? 9.186 42.914 153.887 1.00 19.77 395 VAL A N 1
ATOM 5835 C CA . VAL A 1 397 ? 10.144 41.821 153.971 1.00 20.14 395 VAL A CA 1
ATOM 5836 C C . VAL A 1 397 ? 11.429 42.401 154.535 1.00 17.89 395 VAL A C 1
ATOM 5837 O O . VAL A 1 397 ? 11.755 43.569 154.311 1.00 16.18 395 VAL A O 1
ATOM 5850 N N . ALA A 1 398 ? 12.136 41.587 155.291 1.00 18.60 396 ALA A N 1
ATOM 5851 C CA . ALA A 1 398 ? 13.384 42.012 155.889 1.00 18.77 396 ALA A CA 1
ATOM 5852 C C . ALA A 1 398 ? 14.516 41.967 154.862 1.00 18.14 396 ALA A C 1
ATOM 5853 O O . ALA A 1 398 ? 14.505 41.143 153.946 1.00 18.28 396 ALA A O 1
ATOM 5860 N N . PRO A 1 399 ? 15.513 42.837 154.996 1.00 16.84 397 PRO A N 1
ATOM 5861 C CA . PRO A 1 399 ? 16.719 42.673 154.190 1.00 16.82 397 PRO A CA 1
ATOM 5862 C C . PRO A 1 399 ? 17.507 41.481 154.699 1.00 16.74 397 PRO A C 1
ATOM 5863 O O . PRO A 1 399 ? 17.365 41.059 155.850 1.00 16.35 397 PRO A O 1
ATOM 5874 N N . SER A 1 400 ? 18.352 40.947 153.815 1.00 16.97 398 SER A N 1
ATOM 5875 C CA A SER A 1 400 ? 19.265 39.886 154.188 0.42 16.62 398 SER A CA 1
ATOM 5876 C CA B SER A 1 400 ? 19.274 39.887 154.180 0.58 17.23 398 SER A CA 1
ATOM 5877 C C . SER A 1 400 ? 20.349 40.458 155.093 1.00 16.15 398 SER A C 1
ATOM 5878 O O . SER A 1 400 ? 20.486 41.671 155.216 1.00 15.00 398 SER A O 1
ATOM 5893 N N . PRO A 1 401 ? 21.123 39.600 155.761 1.00 17.52 399 PRO A N 1
ATOM 5894 C CA . PRO A 1 401 ? 22.105 40.115 156.727 1.00 17.93 399 PRO A CA 1
ATOM 5895 C C . PRO A 1 401 ? 23.062 41.100 156.073 1.00 17.03 399 PRO A C 1
ATOM 5896 O O . PRO A 1 401 ? 23.680 40.802 155.051 1.00 19.25 399 PRO A O 1
ATOM 5907 N N . GLY A 1 402 ? 23.171 42.281 156.677 1.00 15.87 400 GLY A N 1
ATOM 5908 C CA . GLY A 1 402 ? 24.063 43.315 156.201 1.00 13.99 400 GLY A CA 1
ATOM 5909 C C . GLY A 1 402 ? 23.585 44.060 154.983 1.00 11.78 400 GLY A C 1
ATOM 5910 O O . GLY A 1 402 ? 24.257 45.010 154.561 1.00 12.02 400 GLY A O 1
ATOM 5914 N N . ALA A 1 403 ? 22.459 43.663 154.411 1.00 11.34 401 ALA A N 1
ATOM 5915 C CA . ALA A 1 403 ? 21.867 44.360 153.280 1.00 11.56 401 ALA A CA 1
ATOM 5916 C C . ALA A 1 403 ? 20.873 45.401 153.787 1.00 9.59 401 ALA A C 1
ATOM 5917 O O . ALA A 1 403 ? 20.576 45.483 154.981 1.00 11.03 401 ALA A O 1
ATOM 5924 N N . PHE A 1 404 ? 20.347 46.199 152.856 1.00 8.99 402 PHE A N 1
ATOM 5925 C CA . PHE A 1 404 ? 19.466 47.306 153.167 1.00 8.63 402 PHE A CA 1
ATOM 5926 C C . PHE A 1 404 ? 18.225 47.259 152.281 1.00 9.29 402 PHE A C 1
ATOM 5927 O O . PHE A 1 404 ? 18.269 46.759 151.148 1.00 8.65 402 PHE A O 1
ATOM 5944 N N . ARG A 1 405 ? 17.121 47.815 152.817 1.00 9.32 403 ARG A N 1
ATOM 5945 C CA . ARG A 1 405 ? 15.890 48.038 152.072 1.00 9.19 403 ARG A CA 1
ATOM 5946 C C . ARG A 1 405 ? 15.290 49.375 152.481 1.00 9.31 403 ARG A C 1
ATOM 5947 O O . ARG A 1 405 ? 15.370 49.773 153.645 1.00 11.09 403 ARG A O 1
ATOM 5968 N N . LEU A 1 406 ? 14.654 50.046 151.515 1.00 9.66 404 LEU A N 1
ATOM 5969 C CA . LEU A 1 406 ? 13.751 51.151 151.808 1.00 9.36 404 LEU A CA 1
ATOM 5970 C C . LEU A 1 406 ? 12.534 50.580 152.514 1.00 10.13 404 LEU A C 1
ATOM 5971 O O . LEU A 1 406 ? 12.003 49.554 152.097 1.00 10.78 404 LEU A O 1
ATOM 5987 N N . THR A 1 407 ? 12.108 51.219 153.608 1.00 11.15 405 THR A N 1
ATOM 5988 C CA . THR A 1 407 ? 10.963 50.730 154.352 1.00 13.26 405 THR A CA 1
ATOM 5989 C C . THR A 1 407 ? 9.731 51.583 154.156 1.00 13.49 405 THR A C 1
ATOM 5990 O O . THR A 1 407 ? 8.624 51.045 154.152 1.00 15.27 405 THR A O 1
ATOM 6001 N N . GLU A 1 408 ? 9.898 52.890 153.998 1.00 13.90 406 GLU A N 1
ATOM 6002 C CA . GLU A 1 408 ? 8.776 53.812 153.909 1.00 13.65 406 GLU A CA 1
ATOM 6003 C C . GLU A 1 408 ? 9.334 55.185 153.582 1.00 14.78 406 GLU A C 1
ATOM 6004 O O . GLU A 1 408 ? 10.534 55.451 153.720 1.00 14.23 406 GLU A O 1
ATOM 6016 N N . ILE A 1 409 ? 8.440 56.069 153.164 1.00 13.85 407 ILE A N 1
ATOM 6017 C CA . ILE A 1 409 ? 8.743 57.486 153.053 1.00 15.44 407 ILE A CA 1
ATOM 6018 C C . ILE A 1 409 ? 7.806 58.178 154.029 1.00 15.95 407 ILE A C 1
ATOM 6019 O O . ILE A 1 409 ? 6.596 57.941 153.997 1.00 16.46 407 ILE A O 1
ATOM 6035 N N . ARG A 1 410 ? 8.364 58.970 154.933 1.00 17.89 408 ARG A N 1
ATOM 6036 C CA . ARG A 1 410 ? 7.595 59.619 155.990 1.00 20.50 408 ARG A CA 1
ATOM 6037 C C . ARG A 1 410 ? 8.000 61.078 155.977 1.00 20.22 408 ARG A C 1
ATOM 6038 O O . ARG A 1 410 ? 9.189 61.389 156.099 1.00 19.40 408 ARG A O 1
ATOM 6048 N N . ASP A 1 411 ? 7.019 61.969 155.826 1.00 20.15 409 ASP A N 1
ATOM 6049 C CA . ASP A 1 411 ? 7.295 63.401 155.790 1.00 19.91 409 ASP A CA 1
ATOM 6050 C C . ASP A 1 411 ? 8.385 63.710 154.762 1.00 18.14 409 ASP A C 1
ATOM 6051 O O . ASP A 1 411 ? 9.284 64.518 154.993 1.00 19.59 409 ASP A O 1
ATOM 6060 N N . HIS A 1 412 ? 8.309 63.027 153.622 1.00 15.87 410 HIS A N 1
ATOM 6061 C CA . HIS A 1 412 ? 9.184 63.201 152.465 1.00 16.25 410 HIS A CA 1
ATOM 6062 C C . HIS A 1 412 ? 10.606 62.720 152.712 1.00 14.44 410 HIS A C 1
ATOM 6063 O O . HIS A 1 412 ? 11.480 62.936 151.864 1.00 14.12 410 HIS A O 1
ATOM 6077 N N . ARG A 1 413 ? 10.855 62.039 153.829 1.00 13.85 411 ARG A N 1
ATOM 6078 C CA . ARG A 1 413 ? 12.169 61.514 154.175 1.00 13.06 411 ARG A CA 1
ATOM 6079 C C . ARG A 1 413 ? 12.154 60.002 153.981 1.00 11.71 411 ARG A C 1
ATOM 6080 O O . ARG A 1 413 ? 11.282 59.311 154.515 1.00 13.15 411 ARG A O 1
ATOM 6101 N N . ARG A 1 414 ? 13.116 59.502 153.233 1.00 11.09 412 ARG A N 1
ATOM 6102 C CA . ARG A 1 414 ? 13.213 58.074 152.975 1.00 10.64 412 ARG A CA 1
ATOM 6103 C C . ARG A 1 414 ? 13.827 57.381 154.177 1.00 10.78 412 ARG A C 1
ATOM 6104 O O . ARG A 1 414 ? 14.841 57.838 154.725 1.00 12.17 412 ARG A O 1
ATOM 6125 N N . GLN A 1 415 ? 13.219 56.265 154.565 1.00 11.03 413 GLN A N 1
ATOM 6126 C CA . GLN A 1 415 ? 13.652 55.470 155.704 1.00 11.97 413 GLN A CA 1
ATOM 6127 C C . GLN A 1 415 ? 14.117 54.106 155.223 1.00 10.39 413 GLN A C 1
ATOM 6128 O O . GLN A 1 415 ? 13.540 53.528 154.289 1.00 11.11 413 GLN A O 1
ATOM 6142 N N . TYR A 1 416 ? 15.160 53.592 155.878 1.00 10.80 414 TYR A N 1
ATOM 6143 C CA . TYR A 1 416 ? 15.807 52.342 155.496 1.00 10.56 414 TYR A CA 1
ATOM 6144 C C . TYR A 1 416 ? 16.005 51.449 156.709 1.00 11.09 414 TYR A C 1
ATOM 6145 O O . TYR A 1 416 ? 16.034 51.908 157.858 1.00 14.34 414 TYR A O 1
ATOM 6163 N N . ALA A 1 417 ? 16.127 50.154 156.426 1.00 11.46 415 ALA A N 1
ATOM 6164 C CA . ALA A 1 417 ? 16.453 49.134 157.408 1.00 13.19 415 ALA A CA 1
ATOM 6165 C C . ALA A 1 417 ? 17.664 48.343 156.936 1.00 12.37 415 ALA A C 1
ATOM 6166 O O . ALA A 1 417 ? 17.872 48.143 155.732 1.00 11.50 415 ALA A O 1
ATOM 6173 N N . GLU A 1 418 ? 18.478 47.925 157.903 1.00 13.74 416 GLU A N 1
ATOM 6174 C CA . GLU A 1 418 ? 19.622 47.054 157.675 1.00 13.97 416 GLU A CA 1
ATOM 6175 C C . GLU A 1 418 ? 19.294 45.668 158.210 1.00 15.25 416 GLU A C 1
ATOM 6176 O O . GLU A 1 418 ? 18.839 45.526 159.353 1.00 15.80 416 GLU A O 1
ATOM 6188 N N . GLY A 1 419 ? 19.547 44.647 157.400 1.00 15.39 417 GLY A N 1
ATOM 6189 C CA . GLY A 1 419 ? 19.195 43.300 157.789 1.00 18.48 417 GLY A CA 1
ATOM 6190 C C . GLY A 1 419 ? 20.104 42.790 158.886 1.00 21.81 417 GLY A C 1
ATOM 6191 O O . GLY A 1 419 ? 21.308 43.072 158.916 1.00 21.55 417 GLY A O 1
ATOM 6195 N N . ASN A 1 420 ? 19.495 42.037 159.803 1.00 25.61 418 ASN A N 1
ATOM 6196 C CA . ASN A 1 420 ? 20.183 41.357 160.873 1.00 29.32 418 ASN A CA 1
ATOM 6197 C C . ASN A 1 420 ? 20.401 39.907 160.475 1.00 31.75 418 ASN A C 1
ATOM 6198 O O . ASN A 1 420 ? 21.288 39.247 161.009 1.00 33.62 418 ASN A O 1
#

Radius of gyration: 20.49 Å; Cα contacts (8 Å, |Δi|>4): 1039; chains: 1; bounding box: 57×36×62 Å

Sequence (418 aa):
MKKRVGIEALAVAVPSRYVDIEDLARARGVDPPAKYTAGLGAREMAVTDPGEDTVALAATAAARLIRQQDVDPSRRIGMLVVGTETGIDHSKPVASHVQGLLKLPRTTMRTYDTQHACYGGTAGLMAAVEWIASGAGAGKVAVVVCSDIARYGLNTAGEPTQGGGAVALLVSEQPDLLAMDVGLNGVCSMDVYDFWRPVGRREEALVDGHYSITCYLEALSGAYRGWREKALAAGLVRWSDALPGEQLARIAYHVPFCKKMARKAHTQLRLCDLEDAADAAASTPESREEAQAKSAASYDAQVATSLGLNSRIGNVYTASLYLLALAGLLQHEAGALAGQRIGLLSYGSGCAAEFYSGTVGEKAAERRMAKADLEAVLARRERVSIEEYERLMKLPADAPEAVAPSSPGAFRLTEIRDHRRQYAEGN